Protein AF-0000000074013699 (afdb_homodimer)

pLDDT: mean 85.48, std 23.82, range [20.75, 98.94]

Nearest PDB structures (foldseek):
  2f17-assembly1_A  TM=9.545E-01  e=1.194E-34  Mus musculus
  3s4y-assembly1_A  TM=9.614E-01  e=1.221E-31  Homo sapiens
  2g9z-assembly1_B  TM=8.704E-01  e=4.847E-20  Candida albicans
  3lm8-assembly5_C  TM=8.463E-01  e=1.454E-16  Bacillus subtilis
  3lm8-assembly1_A  TM=8.285E-01  e=6.098E-16  Bacillus subtilis

Secondary structure (DSSP, 8-state):
---------------SSTTSGGGSS--------------TTPPEEE-TTGGGSTTT---EEEEE-SS---HHHHHHHHHTEEEEEEETTHHHHHHHHHGGGGGG---SEEEE--SSS-HHHHHHHHHTT-EEEE--SSSS-HHHHHHHHHHHHHTT-TT--EEEEES-SSS-HHHHHHHHHHHHHHHHH-SS-EEEEETTEEEEEEPSEEEEEE--SS-EEEEEEEE--SS-EEEEEEESBSS--SSEEE-TTS--EEEE-BSSSEEEEEESS-EEEEEEE---/----------------GGGSGGGSS--------------TTPPEEE-TTGGGSTTT---EEEEE-SS---HHHHHHHHHTEEEEEEETTHHHHHHHHHGGGGGG---SEEEE--SSS-HHHHHHHHHTT-EEEE--SSSS-HHHHHHHHHHHHHTT-TT--EEEEES-SSS-HHHHHHHHHHHHHHHHH-SS-EEEEETTEEEEEEPSEEEEEE--SS-EEEEEEEE--SS-EEEEEEESBSS--SSEEE-TTS--EEEE-BSSSEEEEEESS-EEEEEEE---

Organism: Pomacea canaliculata (NCBI:txid400727)

Sequence (568 aa):
MGVLYFIALSEESTDRDSLSQTKQDLEIEESVGNEVQETEGEMRVLKPLSCLIPGAVKNVCLIILNRPLERSLVKHVWSCSLFKAVSDGAADKLLECMEDENEKFTPDLISGDFDSATKSVIDYYKQKSVKIIETPDQDETDFTKCLRIAIKETKSKEEVGQYVVIGCIGGRLDHQFANIETLYTALSLTTKPVFLISEGSAACLLRPGKTLIEVSTGLEDDWCGLIPVGQRCAHVSTTGLKWNLKDQALGFGELVSTSNTYTDDQVTVETDHPLLWTMGYRLKMGVLYFIALSEESTDRDSLSQTKQDLEIEESVGNEVQETEGEMRVLKPLSCLIPGAVKNVCLIILNRPLERSLVKHVWSCSLFKAVSDGAADKLLECMEDENEKFTPDLISGDFDSATKSVIDYYKQKSVKIIETPDQDETDFTKCLRIAIKETKSKEEVGQYVVIGCIGGRLDHQFANIETLYTALSLTTKPVFLISEGSAACLLRPGKTLIEVSTGLEDDWCGLIPVGQRCAHVSTTGLKWNLKDQALGFGELVSTSNTYTDDQVTVETDHPLLWTMGYRLK

Radius of gyration: 27.48 Å; Cα contacts (8 Å, |Δi|>4): 1156; chains: 2; bounding box: 130×66×61 Å

InterPro domains:
  IPR006282 Thiamin pyrophosphokinase [TIGR01378] (62-279)
  IPR006282 Thiamin pyrophosphokinase [cd07995] (61-279)
  IPR007371 Thiamin pyrophosphokinase, catalytic domain [PF04263] (75-188)
  IPR007373 Thiamin pyrophosphokinase, thiamin-binding domain [PF04265] (212-276)
  IPR007373 Thiamin pyrophosphokinase, thiamin-binding domain [SM00983] (209-275)
  IPR016966 Thiamin pyrophosphokinase, eukaryotic [PIRSF031057] (40-280)
  IPR036371 Thiamin pyrophosphokinase, thiamin-binding domain superfamily [SSF63862] (202-282)
  IPR036759 Thiamin pyrophosphokinase, catalytic domain superfamily [G3DSA:3.40.50.10240] (61-199)
  IPR036759 Thiamin pyrophosphokinase, catalytic domain superfamily [SSF63999] (41-193)

Foldseek 3Di:
DDDPPPPDPDPPPPDPPPVVPVVPDVPVPPLPLPPPPPPAPDAAEAAQCQLQDPPSAQQEEEEEEQAADDLSVCVSNVNSHPAYEYEAQVLVNLCVSCPPCSVVDQGQEYEEQNPNHDPVSVVVNVVVVRHYYYDDPDDADRVLVRVLVSCVVCVVVVSHQAYEYERQDDDDPVSNVSVVVSLVVVVSRDPHWYWYDYDQKIKHKDAAFKYKYFQAPVFFDFWKWKAPVPDKWQFKFKPFKPDTDHGHIDDVVPDTGTRIGGPDRMMMMHTHHIIMIMTGGHND/DDDPPPPPPDPPPPDPPPVPPVVPDVPVPPQPLPPPPPPAPDAAEAAQCQLQDPPSAQQEEEEEEQAADDLSVCVSNVNSHPAYEYEAQVLVNLCVSCPPCSVVDQGQEYEEQNPNHDPVSVVVNVVVVRHYYYDDPDDADRVLVRVLVSCVVCVVVPSHQAYEYERQDDDDPVSNVSVVVSLVVVVSRDPHWYWYDYDQKIKHKDAAFKYKYFQAPVFFDFWKWKAPPPDKWQFKFKPFKPDTDHGHIDDVVPDTGTRIGGPDRMMMMHTHHIIMIMTGGHND

Structure (mmCIF, N/CA/C/O backbone):
data_AF-0000000074013699-model_v1
#
loop_
_entity.id
_entity.type
_entity.pdbx_description
1 polymer 'Thiamine pyrophosphokinase'
#
loop_
_atom_site.group_PDB
_atom_site.id
_atom_site.type_symbol
_atom_site.label_atom_id
_atom_site.label_alt_id
_atom_site.label_comp_id
_atom_site.label_asym_id
_atom_site.label_entity_id
_atom_site.label_seq_id
_atom_site.pdbx_PDB_ins_code
_atom_site.Cartn_x
_atom_site.Cartn_y
_atom_site.Cartn_z
_atom_site.occupancy
_atom_site.B_iso_or_equiv
_atom_site.auth_seq_id
_atom_site.auth_comp_id
_atom_site.auth_asym_id
_atom_site.auth_atom_id
_atom_site.pdbx_PDB_model_num
ATOM 1 N N . MET A 1 1 ? 63.844 26.234 -19.719 1 22.25 1 MET A N 1
ATOM 2 C CA . MET A 1 1 ? 64.438 26.594 -18.438 1 22.25 1 MET A CA 1
ATOM 3 C C . MET A 1 1 ? 63.344 26.828 -17.375 1 22.25 1 MET A C 1
ATOM 5 O O . MET A 1 1 ? 62.938 27.953 -17.156 1 22.25 1 MET A O 1
ATOM 9 N N . GLY A 1 2 ? 62.094 26.203 -17.531 1 24.59 2 GLY A N 1
ATOM 10 C CA . GLY A 1 2 ? 60.719 26.469 -17.125 1 24.59 2 GLY A CA 1
ATOM 11 C C . GLY A 1 2 ? 60.531 26.438 -15.625 1 24.59 2 GLY A C 1
ATOM 12 O O . GLY A 1 2 ? 60.969 25.484 -14.961 1 24.59 2 GLY A O 1
ATOM 13 N N . VAL A 1 3 ? 60.375 27.625 -14.945 1 22.47 3 VAL A N 1
ATOM 14 C CA . VAL A 1 3 ? 60.469 28.109 -13.57 1 22.47 3 VAL A CA 1
ATOM 15 C C . VAL A 1 3 ? 59.406 27.391 -12.711 1 22.47 3 VAL A C 1
ATOM 17 O O . VAL A 1 3 ? 58.219 27.391 -13.039 1 22.47 3 VAL A O 1
ATOM 20 N N . LEU A 1 4 ? 59.719 26.297 -11.867 1 21.84 4 LEU A N 1
ATOM 21 C CA . LEU A 1 4 ? 59.156 25.375 -10.891 1 21.84 4 LEU A CA 1
ATOM 22 C C . LEU A 1 4 ? 58.656 26.125 -9.656 1 21.84 4 LEU A C 1
ATOM 24 O O . LEU A 1 4 ? 59.469 26.594 -8.844 1 21.84 4 LEU A O 1
ATOM 28 N N . TYR A 1 5 ? 57.75 27.25 -9.82 1 21.16 5 TYR A N 1
ATOM 29 C CA . TYR A 1 5 ? 57.469 28.062 -8.648 1 21.16 5 TYR A CA 1
ATOM 30 C C . TYR A 1 5 ? 56.844 27.203 -7.543 1 21.16 5 TYR A C 1
ATOM 32 O O . TYR A 1 5 ? 55.875 26.484 -7.77 1 21.16 5 TYR A O 1
ATOM 40 N N . PHE A 1 6 ? 57.625 26.75 -6.523 1 22.28 6 PHE A N 1
ATOM 41 C CA . PHE A 1 6 ? 57.438 26.031 -5.27 1 22.28 6 PHE A CA 1
ATOM 42 C C . PHE A 1 6 ? 56.531 26.812 -4.332 1 22.28 6 PHE A C 1
ATOM 44 O O . PHE A 1 6 ? 56.906 27.859 -3.789 1 22.28 6 PHE A O 1
ATOM 51 N N . ILE A 1 7 ? 55.219 27.109 -4.77 1 21.61 7 ILE A N 1
ATOM 52 C CA . ILE A 1 7 ? 54.438 27.984 -3.908 1 21.61 7 ILE A CA 1
ATOM 53 C C . ILE A 1 7 ? 54.375 27.406 -2.5 1 21.61 7 ILE A C 1
ATOM 55 O O . ILE A 1 7 ? 54.062 26.219 -2.322 1 21.61 7 ILE A O 1
ATOM 59 N N . ALA A 1 8 ? 55.062 28 -1.497 1 21.81 8 ALA A N 1
ATOM 60 C CA . ALA A 1 8 ? 55.219 27.859 -0.052 1 21.81 8 ALA A CA 1
ATOM 61 C C . ALA A 1 8 ? 53.875 27.766 0.645 1 21.81 8 ALA A C 1
ATOM 63 O O . ALA A 1 8 ? 53.062 28.672 0.553 1 21.81 8 ALA A O 1
ATOM 64 N N . LEU A 1 9 ? 53.281 26.562 0.856 1 22.27 9 LEU A N 1
ATOM 65 C CA . LEU A 1 9 ? 52.062 26.094 1.523 1 22.27 9 LEU A CA 1
ATOM 66 C C . LEU A 1 9 ? 52.062 26.531 2.984 1 22.27 9 LEU A C 1
ATOM 68 O O . LEU A 1 9 ? 52.844 26.031 3.799 1 22.27 9 LEU A O 1
ATOM 72 N N . SER A 1 10 ? 52.094 27.891 3.24 1 21.89 10 SER A N 1
ATOM 73 C CA . SER A 1 10 ? 52.125 28.328 4.637 1 21.89 10 SER A CA 1
ATOM 74 C C . SER A 1 10 ? 50.969 27.688 5.414 1 21.89 10 SER A C 1
ATOM 76 O O . SER A 1 10 ? 49.906 27.438 4.863 1 21.89 10 SER A O 1
ATOM 78 N N . GLU A 1 11 ? 51.188 27.156 6.676 1 25.59 11 GLU A N 1
ATOM 79 C CA . GLU A 1 11 ? 50.594 26.375 7.762 1 25.59 11 GLU A CA 1
ATOM 80 C C . GLU A 1 11 ? 49.5 27.156 8.461 1 25.59 11 GLU A C 1
ATOM 82 O O . GLU A 1 11 ? 49.719 27.812 9.477 1 25.59 11 GLU A O 1
ATOM 87 N N . GLU A 1 12 ? 48.75 28.125 7.844 1 23.36 12 GLU A N 1
ATOM 88 C CA . GLU A 1 12 ? 47.938 28.922 8.758 1 23.36 12 GLU A CA 1
ATOM 89 C C . GLU A 1 12 ? 47.031 28.047 9.586 1 23.36 12 GLU A C 1
ATOM 91 O O . GLU A 1 12 ? 46.344 27.172 9.047 1 23.36 12 GLU A O 1
ATOM 96 N N . SER A 1 13 ? 47.219 27.969 10.961 1 27.56 13 SER A N 1
ATOM 97 C CA . SER A 1 13 ? 46.656 27.422 12.188 1 27.56 13 SER A CA 1
ATOM 98 C C . SER A 1 13 ? 45.219 27.812 12.359 1 27.56 13 SER A C 1
ATOM 100 O O . SER A 1 13 ? 44.75 28.016 13.477 1 27.56 13 SER A O 1
ATOM 102 N N . THR A 1 14 ? 44.5 28.203 11.305 1 24.62 14 THR A N 1
ATOM 103 C CA . THR A 1 14 ? 43.219 28.844 11.578 1 24.62 14 THR A CA 1
ATOM 104 C C . THR A 1 14 ? 42.406 28.016 12.547 1 24.62 14 THR A C 1
ATOM 106 O O . THR A 1 14 ? 42.5 26.797 12.594 1 24.62 14 THR A O 1
ATOM 109 N N . ASP A 1 15 ? 41.594 28.734 13.43 1 22.3 15 ASP A N 1
ATOM 110 C CA . ASP A 1 15 ? 40.781 28.641 14.656 1 22.3 15 ASP A CA 1
ATOM 111 C C . ASP A 1 15 ? 39.719 27.547 14.547 1 22.3 15 ASP A C 1
ATOM 113 O O . ASP A 1 15 ? 38.812 27.656 13.742 1 22.3 15 ASP A O 1
ATOM 117 N N . ARG A 1 16 ? 40.125 26.281 14.867 1 28.08 16 ARG A N 1
ATOM 118 C CA . ARG A 1 16 ? 39.406 25.047 15.125 1 28.08 16 ARG A CA 1
ATOM 119 C C . ARG A 1 16 ? 38.219 25.312 16.047 1 28.08 16 ARG A C 1
ATOM 121 O O . ARG A 1 16 ? 37.438 24.391 16.344 1 28.08 16 ARG A O 1
ATOM 128 N N . ASP A 1 17 ? 38.375 26.422 16.75 1 25.11 17 ASP A N 1
ATOM 129 C CA . ASP A 1 17 ? 37.531 26.484 17.938 1 25.11 17 ASP A CA 1
ATOM 130 C C . ASP A 1 17 ? 36.062 26.672 17.547 1 25.11 17 ASP A C 1
ATOM 132 O O . ASP A 1 17 ? 35.156 26.453 18.375 1 25.11 17 ASP A O 1
ATOM 136 N N . SER A 1 18 ? 35.812 27.453 16.516 1 27.2 18 SER A N 1
ATOM 137 C CA . SER A 1 18 ? 34.406 27.938 16.469 1 27.2 18 SER A CA 1
ATOM 138 C C . SER A 1 18 ? 33.469 26.797 16.109 1 27.2 18 SER A C 1
ATOM 140 O O . SER A 1 18 ? 32.25 27 16.062 1 27.2 18 SER A O 1
ATOM 142 N N . LEU A 1 19 ? 33.969 25.734 15.523 1 26.66 19 LEU A N 1
ATOM 143 C CA . LEU A 1 19 ? 33 24.75 15.039 1 26.66 19 LEU A CA 1
ATOM 144 C C . LEU A 1 19 ? 32.438 23.938 16.188 1 26.66 19 LEU A C 1
ATOM 146 O O . LEU A 1 19 ? 31.609 23.047 15.984 1 26.66 19 LEU A O 1
ATOM 150 N N . SER A 1 20 ? 33.156 24.062 17.375 1 27.2 20 SER A N 1
ATOM 151 C CA . SER A 1 20 ? 32.719 23.234 18.5 1 27.2 20 SER A CA 1
ATOM 152 C C . SER A 1 20 ? 31.344 23.656 19 1 27.2 20 SER A C 1
ATOM 154 O O . SER A 1 20 ? 30.672 22.891 19.703 1 27.2 20 SER A O 1
ATOM 156 N N . GLN A 1 21 ? 30.969 24.969 18.984 1 24.88 21 GLN A N 1
ATOM 157 C CA . GLN A 1 21 ? 29.781 25.391 19.719 1 24.88 21 GLN A CA 1
ATOM 158 C C . GLN A 1 21 ? 28.516 24.797 19.109 1 24.88 21 GLN A C 1
ATOM 160 O O . GLN A 1 21 ? 27.5 24.641 19.797 1 24.88 21 GLN A O 1
ATOM 165 N N . THR A 1 22 ? 28.453 24.703 17.812 1 24.19 22 THR A N 1
ATOM 166 C CA . THR A 1 22 ? 27.094 24.516 17.297 1 24.19 22 THR A CA 1
ATOM 167 C C . THR A 1 22 ? 26.594 23.094 17.578 1 24.19 22 THR A C 1
ATOM 169 O O . THR A 1 22 ? 25.469 22.75 17.203 1 24.19 22 THR A O 1
ATOM 172 N N . LYS A 1 23 ? 27.5 22.172 17.922 1 32.53 23 LYS A N 1
ATOM 173 C CA . LYS A 1 23 ? 27 20.844 18.281 1 32.53 23 LYS A CA 1
ATOM 174 C C . LYS A 1 23 ? 26.188 20.891 19.578 1 32.53 23 LYS A C 1
ATOM 176 O O . LYS A 1 23 ? 25.781 19.844 20.078 1 32.53 23 LYS A O 1
ATOM 181 N N . GLN A 1 24 ? 26.391 21.938 20.375 1 23.86 24 GLN A N 1
ATOM 182 C CA . GLN A 1 24 ? 25.844 21.844 21.734 1 23.86 24 GLN A CA 1
ATOM 183 C C . GLN A 1 24 ? 24.328 21.688 21.703 1 23.86 24 GLN A C 1
ATOM 185 O O . GLN A 1 24 ? 23.781 20.875 22.453 1 23.86 24 GLN A O 1
ATOM 190 N N . ASP A 1 25 ? 23.5 22.812 21.391 1 25.58 25 ASP A N 1
ATOM 191 C CA . ASP A 1 25 ? 22.25 23.031 22.109 1 25.58 25 ASP A CA 1
ATOM 192 C C . ASP A 1 25 ? 21.141 22.109 21.594 1 25.58 25 ASP A C 1
ATOM 194 O O . ASP A 1 25 ? 19.953 22.328 21.875 1 25.58 25 ASP A O 1
ATOM 198 N N . LEU A 1 26 ? 21.281 21.453 20.516 1 30.2 26 LEU A N 1
ATOM 199 C CA . LEU A 1 26 ? 20.031 20.734 20.281 1 30.2 26 LEU A CA 1
ATOM 200 C C . LEU A 1 26 ? 19.797 19.688 21.375 1 30.2 26 LEU A C 1
ATOM 202 O O . LEU A 1 26 ? 20.203 18.531 21.219 1 30.2 26 LEU A O 1
ATOM 206 N N . GLU A 1 27 ? 20.188 19.969 22.594 1 29.92 27 GLU A N 1
ATOM 207 C CA . GLU A 1 27 ? 19.641 19.109 23.641 1 29.92 27 GLU A CA 1
ATOM 208 C C . GLU A 1 27 ? 18.188 18.75 23.359 1 29.92 27 GLU A C 1
ATOM 210 O O . GLU A 1 27 ? 17.312 19.609 23.422 1 29.92 27 GLU A O 1
ATOM 215 N N . ILE A 1 28 ? 17.969 17.828 22.547 1 30.38 28 ILE A N 1
ATOM 216 C CA . ILE A 1 28 ? 16.656 17.188 22.484 1 30.38 28 ILE A CA 1
ATOM 217 C C . ILE A 1 28 ? 16.109 16.969 23.891 1 30.38 28 ILE A C 1
ATOM 219 O O . ILE A 1 28 ? 16.688 16.203 24.672 1 30.38 28 ILE A O 1
ATOM 223 N N . GLU A 1 29 ? 15.562 18.016 24.547 1 28.88 29 GLU A N 1
ATOM 224 C CA . GLU A 1 29 ? 14.742 17.781 25.734 1 28.88 29 GLU A CA 1
ATOM 225 C C . GLU A 1 29 ? 14.086 16.391 25.672 1 28.88 29 GLU A C 1
ATOM 227 O O . GLU A 1 29 ? 13.75 15.914 24.594 1 28.88 29 GLU A O 1
ATOM 232 N N . GLU A 1 30 ? 14.336 15.547 26.641 1 32.59 30 GLU A N 1
ATOM 233 C CA . GLU A 1 30 ? 13.594 14.344 27 1 32.59 30 GLU A CA 1
ATOM 234 C C . GLU A 1 30 ? 12.109 14.492 26.672 1 32.59 30 GLU A C 1
ATOM 236 O O . GLU A 1 30 ? 11.469 15.445 27.125 1 32.59 30 GLU A O 1
ATOM 241 N N . SER A 1 31 ? 11.695 14.172 25.547 1 30.5 31 SER A N 1
ATOM 242 C CA . SER A 1 31 ? 10.297 14.094 25.141 1 30.5 31 SER A CA 1
ATOM 243 C C . SER A 1 31 ? 9.406 13.648 26.297 1 30.5 31 SER A C 1
ATOM 245 O O . SER A 1 31 ? 9.539 12.531 26.797 1 30.5 31 SER A O 1
ATOM 247 N N . VAL A 1 32 ? 9.133 14.516 27.328 1 30.28 32 VAL A N 1
ATOM 248 C CA . VAL A 1 32 ? 7.953 14.258 28.141 1 30.28 32 VAL A CA 1
ATOM 249 C C . VAL A 1 32 ? 6.863 13.602 27.297 1 30.28 32 VAL A C 1
ATOM 251 O O . VAL A 1 32 ? 6.383 14.203 26.328 1 30.28 32 VAL A O 1
ATOM 254 N N . GLY A 1 33 ? 6.969 12.297 27.047 1 32.34 33 GLY A N 1
ATOM 255 C CA . GLY A 1 33 ? 5.781 11.617 26.562 1 32.34 33 GLY A CA 1
ATOM 256 C C . GLY A 1 33 ? 4.492 12.219 27.078 1 32.34 33 GLY A C 1
ATOM 257 O O . GLY A 1 33 ? 4.168 12.086 28.266 1 32.34 33 GLY A O 1
ATOM 258 N N . ASN A 1 34 ? 4.246 13.43 26.766 1 31.23 34 ASN A N 1
ATOM 259 C CA . ASN A 1 34 ? 2.869 13.789 27.094 1 31.23 34 ASN A CA 1
ATOM 260 C C . ASN A 1 34 ? 1.92 12.609 26.891 1 31.23 34 ASN A C 1
ATOM 262 O O . ASN A 1 34 ? 1.713 12.156 25.766 1 31.23 34 ASN A O 1
ATOM 266 N N . GLU A 1 35 ? 1.882 11.789 27.828 1 35.09 35 GLU A N 1
ATOM 267 C CA . GLU A 1 35 ? 0.726 10.898 27.875 1 35.09 35 GLU A CA 1
ATOM 268 C C . GLU A 1 35 ? -0.558 11.641 27.516 1 35.09 35 GLU A C 1
ATOM 270 O O . GLU A 1 35 ? -1.032 12.484 28.281 1 35.09 35 GLU A O 1
ATOM 275 N N . VAL A 1 36 ? -0.728 12.031 26.219 1 38.59 36 VAL A N 1
ATOM 276 C CA . VAL A 1 36 ? -2.08 12.438 25.859 1 38.59 36 VAL A CA 1
ATOM 277 C C . VAL A 1 36 ? -3.098 11.609 26.641 1 38.59 36 VAL A C 1
ATOM 279 O O . VAL A 1 36 ? -3.199 10.398 26.438 1 38.59 36 VAL A O 1
ATOM 282 N N . GLN A 1 37 ? -3.309 11.891 27.828 1 36.16 37 GLN A N 1
ATOM 283 C CA . GLN A 1 37 ? -4.375 11.289 28.625 1 36.16 37 GLN A CA 1
ATOM 284 C C . GLN A 1 37 ? -5.711 11.344 27.891 1 36.16 37 GLN A C 1
ATOM 286 O O . GLN A 1 37 ? -6.348 12.391 27.812 1 36.16 37 GLN A O 1
ATOM 291 N N . GLU A 1 38 ? -5.824 10.727 26.688 1 45.81 38 GLU A N 1
ATOM 292 C CA . GLU A 1 38 ? -7.18 10.586 26.172 1 45.81 38 GLU A CA 1
ATOM 293 C C . GLU A 1 38 ? -8.133 10.047 27.234 1 45.81 38 GLU A C 1
ATOM 295 O O . GLU A 1 38 ? -7.801 9.102 27.953 1 45.81 38 GLU A O 1
ATOM 300 N N . THR A 1 39 ? -8.922 10.812 27.797 1 44.19 39 THR A N 1
ATOM 301 C CA . THR A 1 39 ? -9.953 10.375 28.734 1 44.19 39 THR A CA 1
ATOM 302 C C . THR A 1 39 ? -10.68 9.148 28.203 1 44.19 39 THR A C 1
ATOM 304 O O . THR A 1 39 ? -11.102 9.125 27.047 1 44.19 39 THR A O 1
ATOM 307 N N . GLU A 1 40 ? -10.609 8.086 28.734 1 49.25 40 GLU A N 1
ATOM 308 C CA . GLU A 1 40 ? -11.391 6.855 28.625 1 49.25 40 GLU A CA 1
ATOM 309 C C . GLU A 1 40 ? -12.875 7.164 28.484 1 49.25 40 GLU A C 1
ATOM 311 O O . GLU A 1 40 ? -13.453 7.871 29.312 1 49.25 40 GLU A O 1
ATOM 316 N N . GLY A 1 41 ? -13.5 7.145 27.312 1 63.09 41 GLY A N 1
ATOM 317 C CA . GLY A 1 41 ? -14.938 7.238 27.125 1 63.09 41 GLY A CA 1
ATOM 318 C C . GLY A 1 41 ? -15.336 8.289 26.109 1 63.09 41 GLY A C 1
ATOM 319 O O . GLY A 1 41 ? -16.484 8.32 25.656 1 63.09 41 GLY A O 1
ATOM 320 N N . GLU A 1 42 ? -14.359 9.258 25.781 1 81.31 42 GLU A N 1
ATOM 321 C CA . GLU A 1 42 ? -14.805 10.336 24.906 1 81.31 42 GLU A CA 1
ATOM 322 C C . GLU A 1 42 ? -14.656 9.945 23.438 1 81.31 42 GLU A C 1
ATOM 324 O O . GLU A 1 42 ? -13.695 9.266 23.062 1 81.31 42 GLU A O 1
ATOM 329 N N . MET A 1 43 ? -15.664 10.156 22.625 1 91.69 43 MET A N 1
ATOM 330 C CA . MET A 1 43 ? -15.734 9.859 21.188 1 91.69 43 MET A CA 1
ATOM 331 C C . MET A 1 43 ? -14.992 10.922 20.375 1 91.69 43 MET A C 1
ATOM 333 O O . MET A 1 43 ? -15.219 12.117 20.562 1 91.69 43 MET A O 1
ATOM 337 N N . ARG A 1 44 ? -14.008 10.539 19.578 1 95.62 44 ARG A N 1
ATOM 338 C CA . ARG A 1 44 ? -13.312 11.43 18.656 1 95.62 44 ARG A CA 1
ATOM 339 C C . ARG A 1 44 ? -14.086 11.562 17.344 1 95.62 44 ARG A C 1
ATOM 341 O O . ARG A 1 44 ? -14.68 10.594 16.859 1 95.62 44 ARG A O 1
ATOM 348 N N . VAL A 1 45 ? -14.078 12.75 16.812 1 97.19 45 VAL A N 1
ATOM 349 C CA . VAL A 1 45 ? -14.781 12.984 15.555 1 97.19 45 VAL A CA 1
ATOM 350 C C . VAL A 1 45 ? -13.781 13.344 14.461 1 97.19 45 VAL A C 1
ATOM 352 O O . VAL A 1 45 ? -12.93 14.219 14.648 1 97.19 45 VAL A O 1
ATOM 355 N N . LEU A 1 46 ? -13.875 12.641 13.352 1 98.06 46 LEU A N 1
ATOM 356 C CA . LEU A 1 46 ? -13.008 12.891 12.211 1 98.06 46 LEU A CA 1
ATOM 357 C C . LEU A 1 46 ? -13.82 13.219 10.969 1 98.06 46 LEU A C 1
ATOM 359 O O . LEU A 1 46 ? -14.883 12.633 10.742 1 98.06 46 LEU A O 1
ATOM 363 N N . LYS A 1 47 ? -13.352 14.117 10.18 1 97.25 47 LYS A N 1
ATOM 364 C CA . LYS A 1 47 ? -13.891 14.453 8.859 1 97.25 47 LYS A CA 1
ATOM 365 C C . LYS A 1 47 ? -12.797 14.422 7.801 1 97.25 47 LYS A C 1
ATOM 367 O O . LYS A 1 47 ? -12.336 15.477 7.348 1 97.25 47 LYS A O 1
ATOM 372 N N . PRO A 1 48 ? -12.453 13.266 7.297 1 97.81 48 PRO A N 1
ATOM 373 C CA . PRO A 1 48 ? -11.219 13.078 6.527 1 97.81 48 PRO A CA 1
ATOM 374 C C . PRO A 1 48 ? -11.195 13.898 5.238 1 97.81 48 PRO A C 1
ATOM 376 O O . PRO A 1 48 ? -10.125 14.328 4.793 1 97.81 48 PRO A O 1
ATOM 379 N N . LEU A 1 49 ? -12.352 14.203 4.66 1 97.75 49 LEU A N 1
ATOM 380 C CA . LEU A 1 49 ? -12.359 14.836 3.344 1 97.75 49 LEU A CA 1
ATOM 381 C C . LEU A 1 49 ? -12.766 16.297 3.443 1 97.75 49 LEU A C 1
ATOM 383 O O . LEU A 1 49 ? -13.039 16.938 2.428 1 97.75 49 LEU A O 1
ATOM 387 N N . SER A 1 50 ? -12.773 16.859 4.668 1 96 50 SER A N 1
ATOM 388 C CA . SER A 1 50 ? -13.234 18.234 4.871 1 96 50 SER A CA 1
ATOM 389 C C . SER A 1 50 ? -12.352 19.234 4.129 1 96 50 SER A C 1
ATOM 391 O O . SER A 1 50 ? -12.836 20.25 3.648 1 96 50 SER A O 1
ATOM 393 N N . CYS A 1 51 ? -11.117 18.922 3.994 1 95.44 51 CYS A N 1
ATOM 394 C CA . CYS A 1 51 ? -10.172 19.844 3.363 1 95.44 51 CYS A CA 1
ATOM 395 C C . CYS A 1 51 ? -10.414 19.906 1.859 1 95.44 51 CYS A C 1
ATOM 397 O O . CYS A 1 51 ? -9.875 20.797 1.187 1 95.44 51 CYS A O 1
ATOM 399 N N . LEU A 1 52 ? -11.211 19.016 1.314 1 96.38 52 LEU A N 1
ATOM 400 C CA . LEU A 1 52 ? -11.469 18.984 -0.122 1 96.38 52 LEU A CA 1
ATOM 401 C C . LEU A 1 52 ? -12.711 19.812 -0.468 1 96.38 52 LEU A C 1
ATOM 403 O O . LEU A 1 52 ? -13.016 20.016 -1.646 1 96.38 52 LEU A O 1
ATOM 407 N N . ILE A 1 53 ? -13.398 20.234 0.551 1 92.75 53 ILE A N 1
ATOM 408 C CA . ILE A 1 53 ? -14.562 21.078 0.381 1 92.75 53 ILE A CA 1
ATOM 409 C C . ILE A 1 53 ? -14.164 22.547 0.553 1 92.75 53 ILE A C 1
ATOM 411 O O . ILE A 1 53 ? -13.75 22.969 1.64 1 92.75 53 ILE A O 1
ATOM 415 N N . PRO A 1 54 ? -14.344 23.266 -0.46 1 88.38 54 PRO A N 1
ATOM 416 C CA . PRO A 1 54 ? -13.969 24.672 -0.354 1 88.38 54 PRO A CA 1
ATOM 417 C C . PRO A 1 54 ? -14.633 25.375 0.828 1 88.38 54 PRO A C 1
ATOM 419 O O . PRO A 1 54 ? -15.852 25.312 0.976 1 88.38 54 PRO A O 1
ATOM 422 N N . GLY A 1 55 ? -13.836 25.891 1.644 1 89 55 GLY A N 1
ATOM 423 C CA . GLY A 1 55 ? -14.336 26.734 2.717 1 89 55 GLY A CA 1
ATOM 424 C C . GLY A 1 55 ? -14.773 25.953 3.938 1 89 55 GLY A C 1
ATOM 425 O O . GLY A 1 55 ? -15.141 26.531 4.961 1 89 55 GLY A O 1
ATOM 426 N N . ALA A 1 56 ? -14.75 24.672 3.904 1 89.38 56 ALA A N 1
ATOM 427 C CA . ALA A 1 56 ? -15.219 23.844 5.012 1 89.38 56 ALA A CA 1
ATOM 428 C C . ALA A 1 56 ? -14.273 23.938 6.203 1 89.38 56 ALA A C 1
ATOM 430 O O . ALA A 1 56 ? -14.711 23.922 7.355 1 89.38 56 ALA A O 1
ATOM 431 N N . VAL A 1 57 ? -13.008 24.016 5.934 1 91.31 57 VAL A N 1
ATOM 432 C CA . VAL A 1 57 ? -12.008 24.156 6.988 1 91.31 57 VAL A CA 1
ATOM 433 C C . VAL A 1 57 ? -10.945 25.156 6.555 1 91.31 57 VAL A C 1
ATOM 435 O O . VAL A 1 57 ? -10.766 25.406 5.359 1 91.31 57 VAL A O 1
ATOM 438 N N . LYS A 1 58 ? -10.32 25.75 7.559 1 90.19 58 LYS A N 1
ATOM 439 C CA . LYS A 1 58 ? -9.258 26.703 7.281 1 90.19 58 LYS A CA 1
ATOM 440 C C . LYS A 1 58 ? -8.07 26.5 8.219 1 90.19 58 LYS A C 1
ATOM 442 O O . LYS A 1 58 ? -7.23 27.375 8.375 1 90.19 58 LYS A O 1
ATOM 447 N N . ASN A 1 59 ? -8.023 25.344 8.711 1 94.69 59 ASN A N 1
ATOM 448 C CA . ASN A 1 59 ? -7.062 25.109 9.789 1 94.69 59 ASN A CA 1
ATOM 449 C C . ASN A 1 59 ? -6.105 23.969 9.453 1 94.69 59 ASN A C 1
ATOM 451 O O . ASN A 1 59 ? -5.723 23.188 10.328 1 94.69 59 ASN A O 1
ATOM 455 N N . VAL A 1 60 ? -5.738 23.906 8.211 1 97.25 60 VAL A N 1
ATOM 456 C CA . VAL A 1 60 ? -4.961 22.766 7.754 1 97.25 60 VAL A CA 1
ATOM 457 C C . VAL A 1 60 ? -3.473 23.109 7.758 1 97.25 60 VAL A C 1
ATOM 459 O O . VAL A 1 60 ? -3.092 24.234 7.43 1 97.25 60 VAL A O 1
ATOM 462 N N . CYS A 1 61 ? -2.68 22.25 8.227 1 98.31 61 CYS A N 1
ATOM 463 C CA . CYS A 1 61 ? -1.265 22.203 7.875 1 98.31 61 CYS A CA 1
ATOM 464 C C . CYS A 1 61 ? -1.009 21.203 6.762 1 98.31 61 CYS A C 1
ATOM 466 O O . CYS A 1 61 ? -1.234 20 6.938 1 98.31 61 CYS A O 1
ATOM 468 N N . LEU A 1 62 ? -0.53 21.688 5.668 1 98.5 62 LEU A N 1
ATOM 469 C CA . LEU A 1 62 ? -0.32 20.875 4.48 1 98.5 62 LEU A CA 1
ATOM 470 C C . LEU A 1 62 ? 1.128 20.406 4.391 1 98.5 62 LEU A C 1
ATOM 472 O O . LEU A 1 62 ? 2.055 21.203 4.57 1 98.5 62 LEU A O 1
ATOM 476 N N . ILE A 1 63 ? 1.333 19.109 4.168 1 98.69 63 ILE A N 1
ATOM 477 C CA . ILE A 1 63 ? 2.641 18.531 3.889 1 98.69 63 ILE A CA 1
ATOM 478 C C . ILE A 1 63 ? 2.621 17.859 2.518 1 98.69 63 ILE A C 1
ATOM 480 O O . ILE A 1 63 ? 1.752 17.031 2.238 1 98.69 63 ILE A O 1
ATOM 484 N N . ILE A 1 64 ? 3.559 18.203 1.661 1 98.44 64 ILE A N 1
ATOM 485 C CA . ILE A 1 64 ? 3.643 17.625 0.322 1 98.44 64 ILE A CA 1
ATOM 486 C C . ILE A 1 64 ? 4.875 16.734 0.221 1 98.44 64 ILE A C 1
ATOM 488 O O . ILE A 1 64 ? 5.988 17.156 0.539 1 98.44 64 ILE A O 1
ATOM 492 N N . LEU A 1 65 ? 4.66 15.547 -0.218 1 97.5 65 LEU A N 1
ATOM 493 C CA . LEU A 1 65 ? 5.75 14.586 -0.376 1 97.5 65 LEU A CA 1
ATOM 494 C C . LEU A 1 65 ? 6.129 14.438 -1.846 1 97.5 65 LEU A C 1
ATOM 496 O O . LEU A 1 65 ? 5.457 14.984 -2.725 1 97.5 65 LEU A O 1
ATOM 500 N N . ASN A 1 66 ? 7.227 13.672 -2.08 1 94.38 66 ASN A N 1
ATOM 501 C CA . ASN A 1 66 ? 7.906 13.68 -3.371 1 94.38 66 ASN A CA 1
ATOM 502 C C . ASN A 1 66 ? 7.32 12.633 -4.32 1 94.38 66 ASN A C 1
ATOM 504 O O . ASN A 1 66 ? 7.98 11.648 -4.652 1 94.38 66 ASN A O 1
ATOM 508 N N . ARG A 1 67 ? 6.148 12.898 -4.758 1 93.81 67 ARG A N 1
ATOM 509 C CA . ARG A 1 67 ? 5.457 12.125 -5.785 1 93.81 67 ARG A CA 1
ATOM 510 C C . ARG A 1 67 ? 4.727 13.047 -6.758 1 93.81 67 ARG A C 1
ATOM 512 O O . ARG A 1 67 ? 4.516 14.227 -6.473 1 93.81 67 ARG A O 1
ATOM 519 N N . PRO A 1 68 ? 4.367 12.406 -7.926 1 92.19 68 PRO A N 1
ATOM 520 C CA . PRO A 1 68 ? 3.549 13.219 -8.828 1 92.19 68 PRO A CA 1
ATOM 521 C C . PRO A 1 68 ? 2.299 13.773 -8.148 1 92.19 68 PRO A C 1
ATOM 523 O O . PRO A 1 68 ? 1.668 13.086 -7.344 1 92.19 68 PRO A O 1
ATOM 526 N N . LEU A 1 69 ? 1.98 15.023 -8.516 1 95.69 69 LEU A N 1
ATOM 527 C CA . LEU A 1 69 ? 0.895 15.727 -7.84 1 95.69 69 LEU A CA 1
ATOM 528 C C . LEU A 1 69 ? -0.269 15.977 -8.797 1 95.69 69 LEU A C 1
ATOM 530 O O . LEU A 1 69 ? -0.062 16.172 -9.992 1 95.69 69 LEU A O 1
ATOM 534 N N . GLU A 1 70 ? -1.402 15.906 -8.227 1 93.62 70 GLU A N 1
ATOM 535 C CA . GLU A 1 70 ? -2.604 16.344 -8.938 1 93.62 70 GLU A CA 1
ATOM 536 C C . GLU A 1 70 ? -2.891 17.812 -8.68 1 93.62 70 GLU A C 1
ATOM 538 O O . GLU A 1 70 ? -3.15 18.219 -7.543 1 93.62 70 GLU A O 1
ATOM 543 N N . ARG A 1 71 ? -2.932 18.516 -9.719 1 94.62 71 ARG A N 1
ATOM 544 C CA . ARG A 1 71 ? -3.027 19.969 -9.625 1 94.62 71 ARG A CA 1
ATOM 545 C C . ARG A 1 71 ? -4.273 20.391 -8.852 1 94.62 71 ARG A C 1
ATOM 547 O O . ARG A 1 71 ? -4.203 21.266 -7.977 1 94.62 71 ARG A O 1
ATOM 554 N N . SER A 1 72 ? -5.422 19.797 -9.141 1 94 72 SER A N 1
ATOM 555 C CA . SER A 1 72 ? -6.676 20.156 -8.484 1 94 72 SER A CA 1
ATOM 556 C C . SER A 1 72 ? -6.613 19.859 -6.988 1 94 72 SER A C 1
ATOM 558 O O . SER A 1 72 ? -7.098 20.656 -6.176 1 94 72 SER A O 1
ATOM 560 N N . LEU A 1 73 ? -6.027 18.812 -6.648 1 96.12 73 LEU A N 1
ATOM 561 C CA . LEU A 1 73 ? -5.898 18.438 -5.246 1 96.12 73 LEU A CA 1
ATOM 562 C C . LEU A 1 73 ? -5.023 19.438 -4.496 1 96.12 73 LEU A C 1
ATOM 564 O O . LEU A 1 73 ? -5.383 19.891 -3.402 1 96.12 73 LEU A O 1
ATOM 568 N N . VAL A 1 74 ? -3.93 19.797 -5.082 1 96.75 74 VAL A N 1
ATOM 569 C CA . VAL A 1 74 ? -3.023 20.75 -4.461 1 96.75 74 VAL A CA 1
ATOM 570 C C . VAL A 1 74 ? -3.754 22.078 -4.223 1 96.75 74 VAL A C 1
ATOM 572 O O . VAL A 1 74 ? -3.689 22.641 -3.129 1 96.75 74 VAL A O 1
ATOM 575 N N . LYS A 1 75 ? -4.484 22.531 -5.199 1 94.81 75 LYS A N 1
ATOM 576 C CA . LYS A 1 75 ? -5.18 23.812 -5.105 1 94.81 75 LYS A CA 1
ATOM 577 C C . LYS A 1 75 ? -6.215 23.797 -3.982 1 94.81 75 LYS A C 1
ATOM 579 O O . LYS A 1 75 ? -6.312 24.75 -3.207 1 94.81 75 LYS A O 1
ATOM 584 N N . HIS A 1 76 ? -6.957 22.75 -3.885 1 94.19 76 HIS A N 1
ATOM 585 C CA . HIS A 1 76 ? -7.992 22.625 -2.865 1 94.19 76 HIS A CA 1
ATOM 586 C C . HIS A 1 76 ? -7.391 22.656 -1.463 1 94.19 76 HIS A C 1
ATOM 588 O O . HIS A 1 76 ? -7.812 23.469 -0.624 1 94.19 76 HIS A O 1
ATOM 594 N N . VAL A 1 77 ? -6.398 21.844 -1.238 1 97.25 77 VAL A N 1
ATOM 595 C CA . VAL A 1 77 ? -5.848 21.75 0.108 1 97.25 77 VAL A CA 1
ATOM 596 C C . VAL A 1 77 ? -5.043 23 0.437 1 97.25 77 VAL A C 1
ATOM 598 O O . VAL A 1 77 ? -5.074 23.484 1.569 1 97.25 77 VAL A O 1
ATOM 601 N N . TRP A 1 78 ? -4.395 23.531 -0.561 1 96.88 78 TRP A N 1
ATOM 602 C CA . TRP A 1 78 ? -3.602 24.75 -0.385 1 96.88 78 TRP A CA 1
ATOM 603 C C . TRP A 1 78 ? -4.469 25.891 0.118 1 96.88 78 TRP A C 1
ATOM 605 O O . TRP A 1 78 ? -4.066 26.641 1.015 1 96.88 78 TRP A O 1
ATOM 615 N N . SER A 1 79 ? -5.625 26.031 -0.371 1 95.12 79 SER A N 1
ATOM 616 C CA . SER A 1 79 ? -6.5 27.156 -0.096 1 95.12 79 SER A CA 1
ATOM 617 C C . SER A 1 79 ? -7.012 27.125 1.34 1 95.12 79 SER A C 1
ATOM 619 O O . SER A 1 79 ? -7.422 28.156 1.883 1 95.12 79 SER A O 1
ATOM 621 N N . CYS A 1 80 ? -6.945 26.016 1.976 1 95.38 80 CYS A N 1
ATOM 622 C CA . CYS A 1 80 ? -7.453 25.938 3.34 1 95.38 80 CYS A CA 1
ATOM 623 C C . CYS A 1 80 ? -6.312 25.719 4.332 1 95.38 80 CYS A C 1
ATOM 625 O O . CYS A 1 80 ? -6.551 25.391 5.492 1 95.38 80 CYS A O 1
ATOM 627 N N . SER A 1 81 ? -5.109 25.891 3.881 1 96.44 81 SER A N 1
ATOM 628 C CA . SER A 1 81 ? -3.951 25.594 4.719 1 96.44 81 SER A CA 1
ATOM 629 C C . SER A 1 81 ? -3.375 26.875 5.332 1 96.44 81 SER A C 1
ATOM 631 O O . SER A 1 81 ? -3.229 27.891 4.648 1 96.44 81 SER A O 1
ATOM 633 N N . LEU A 1 82 ? -3.053 26.797 6.598 1 95.88 82 LEU A N 1
ATOM 634 C CA . LEU A 1 82 ? -2.424 27.891 7.328 1 95.88 82 LEU A CA 1
ATOM 635 C C . LEU A 1 82 ? -0.904 27.797 7.254 1 95.88 82 LEU A C 1
ATOM 637 O O . LEU A 1 82 ? -0.2 28.781 7.48 1 95.88 82 LEU A O 1
ATOM 641 N N . PHE A 1 83 ? -0.439 26.625 7.047 1 97.25 83 PHE A N 1
ATOM 642 C CA . PHE A 1 83 ? 0.986 26.328 6.965 1 97.25 83 PHE A CA 1
ATOM 643 C C . PHE A 1 83 ? 1.254 25.25 5.91 1 97.25 83 PHE A C 1
ATOM 645 O O . PHE A 1 83 ? 0.506 24.281 5.801 1 97.25 83 PHE A O 1
ATOM 652 N N . LYS A 1 84 ? 2.227 25.5 5.039 1 98.06 84 LYS A N 1
ATOM 653 C CA . LYS A 1 84 ? 2.559 24.594 3.947 1 98.06 84 LYS A CA 1
ATOM 654 C C . LYS A 1 84 ? 4.012 24.141 4.031 1 98.06 84 LYS A C 1
ATOM 656 O O . LYS A 1 84 ? 4.93 24.969 3.93 1 98.06 84 LYS A O 1
ATOM 661 N N . ALA A 1 85 ? 4.211 22.844 4.23 1 98.31 85 ALA A N 1
ATOM 662 C CA . ALA A 1 85 ? 5.543 22.234 4.262 1 98.31 85 ALA A CA 1
ATOM 663 C C . ALA A 1 85 ? 5.746 21.297 3.078 1 98.31 85 ALA A C 1
ATOM 665 O O . ALA A 1 85 ? 4.832 20.562 2.693 1 98.31 85 ALA A O 1
ATOM 666 N N . VAL A 1 86 ? 6.934 21.328 2.506 1 98 86 VAL A N 1
ATOM 667 C CA . VAL A 1 86 ? 7.277 20.5 1.348 1 98 86 VAL A CA 1
ATOM 668 C C . VAL A 1 86 ? 8.555 19.719 1.634 1 98 86 VAL A C 1
ATOM 670 O O . VAL A 1 86 ? 9.516 20.25 2.182 1 98 86 VAL A O 1
ATOM 673 N N . SER A 1 87 ? 8.508 18.438 1.233 1 95.31 87 SER A N 1
ATOM 674 C CA . SER A 1 87 ? 9.633 17.562 1.554 1 95.31 87 SER A CA 1
ATOM 675 C C . SER A 1 87 ? 10.531 17.359 0.341 1 95.31 87 SER A C 1
ATOM 677 O O . SER A 1 87 ? 10.125 16.75 -0.646 1 95.31 87 SER A O 1
ATOM 679 N N . ASP A 1 88 ? 11.773 17.828 0.439 1 91.81 88 ASP A N 1
ATOM 680 C CA . ASP A 1 88 ? 12.867 17.453 -0.451 1 91.81 88 ASP A CA 1
ATOM 681 C C . ASP A 1 88 ? 12.477 17.656 -1.914 1 91.81 88 ASP A C 1
ATOM 683 O O . ASP A 1 88 ? 12.094 18.766 -2.307 1 91.81 88 ASP A O 1
ATOM 687 N N . GLY A 1 89 ? 12.492 16.609 -2.684 1 93.5 89 GLY A N 1
ATOM 688 C CA . GLY A 1 89 ? 12.227 16.672 -4.113 1 93.5 89 GLY A CA 1
ATOM 689 C C . GLY A 1 89 ? 10.797 17.078 -4.434 1 93.5 89 GLY A C 1
ATOM 690 O O . GLY A 1 89 ? 10.484 17.422 -5.574 1 93.5 89 GLY A O 1
ATOM 691 N N . ALA A 1 90 ? 9.984 17.141 -3.48 1 96.56 90 ALA A N 1
ATOM 692 C CA . ALA A 1 90 ? 8.609 17.594 -3.688 1 96.56 90 ALA A CA 1
ATOM 693 C C . ALA A 1 90 ? 8.562 19.047 -4.141 1 96.56 90 ALA A C 1
ATOM 695 O O . ALA A 1 90 ? 7.578 19.484 -4.73 1 96.56 90 ALA A O 1
ATOM 696 N N . ALA A 1 91 ? 9.57 19.75 -3.832 1 96.19 91 ALA A N 1
ATOM 697 C CA . ALA A 1 91 ? 9.664 21.141 -4.297 1 96.19 91 ALA A CA 1
ATOM 698 C C . ALA A 1 91 ? 9.641 21.203 -5.824 1 96.19 91 ALA A C 1
ATOM 700 O O . ALA A 1 91 ? 8.969 22.062 -6.402 1 96.19 91 ALA A O 1
ATOM 701 N N . ASP A 1 92 ? 10.375 20.297 -6.438 1 96.56 92 ASP A N 1
ATOM 702 C CA . ASP A 1 92 ? 10.383 20.219 -7.895 1 96.56 92 ASP A CA 1
ATOM 703 C C . ASP A 1 92 ? 8.992 19.891 -8.43 1 96.56 92 ASP A C 1
ATOM 705 O O . ASP A 1 92 ? 8.531 20.5 -9.406 1 96.56 92 ASP A O 1
ATOM 709 N N . LYS A 1 93 ? 8.359 18.938 -7.75 1 96.5 93 LYS A N 1
ATOM 710 C CA . LYS A 1 93 ? 7.035 18.5 -8.172 1 96.5 93 LYS A CA 1
ATOM 711 C C . LYS A 1 93 ? 6.012 19.625 -8.055 1 96.5 93 LYS A C 1
ATOM 713 O O . LYS A 1 93 ? 5.125 19.75 -8.906 1 96.5 93 LYS A O 1
ATOM 718 N N . LEU A 1 94 ? 6.121 20.375 -7.023 1 97.25 94 LEU A N 1
ATOM 719 C CA . LEU A 1 94 ? 5.207 21.484 -6.809 1 97.25 94 LEU A CA 1
ATOM 720 C C . LEU A 1 94 ? 5.348 22.531 -7.914 1 97.25 94 LEU A C 1
ATOM 722 O O . LEU A 1 94 ? 4.352 22.969 -8.492 1 97.25 94 LEU A O 1
ATOM 726 N N . LEU A 1 95 ? 6.562 22.859 -8.227 1 95.31 95 LEU A N 1
ATOM 727 C CA . LEU A 1 95 ? 6.82 23.844 -9.273 1 95.31 95 LEU A CA 1
ATOM 728 C C . LEU A 1 95 ? 6.309 23.344 -10.625 1 95.31 95 LEU A C 1
ATOM 730 O O . LEU A 1 95 ? 5.695 24.094 -11.383 1 95.31 95 LEU A O 1
ATOM 734 N N . GLU A 1 96 ? 6.594 22.109 -10.891 1 94.75 96 GLU A N 1
ATOM 735 C CA . GLU A 1 96 ? 6.156 21.5 -12.141 1 94.75 96 GLU A CA 1
ATOM 736 C C . GLU A 1 96 ? 4.633 21.453 -12.227 1 94.75 96 GLU A C 1
ATOM 738 O O . GLU A 1 96 ? 4.055 21.719 -13.289 1 94.75 96 GLU A O 1
ATOM 743 N N . CYS A 1 97 ? 4.055 21.094 -11.195 1 95.25 97 CYS A N 1
ATOM 744 C CA . CYS A 1 97 ? 2.609 20.891 -11.133 1 95.25 97 CYS A CA 1
ATOM 745 C C . CYS A 1 97 ? 1.87 22.219 -11.344 1 95.25 97 CYS A C 1
ATOM 747 O O . CYS A 1 97 ? 0.841 22.25 -12.023 1 95.25 97 CYS A O 1
ATOM 749 N N . MET A 1 98 ? 2.375 23.25 -10.859 1 95.06 98 MET A N 1
ATOM 750 C CA . MET A 1 98 ? 1.64 24.516 -10.883 1 95.06 98 MET A CA 1
ATOM 751 C C . MET A 1 98 ? 2.031 25.344 -12.094 1 95.06 98 MET A C 1
ATOM 753 O O . MET A 1 98 ? 1.311 26.266 -12.477 1 95.06 98 MET A O 1
ATOM 757 N N . GLU A 1 99 ? 3.129 25 -12.664 1 91.25 99 GLU A N 1
ATOM 758 C CA . GLU A 1 99 ? 3.574 25.594 -13.922 1 91.25 99 GLU A CA 1
ATOM 759 C C . GLU A 1 99 ? 3.467 27.109 -13.883 1 91.25 99 GLU A C 1
ATOM 761 O O . GLU A 1 99 ? 4.141 27.766 -13.086 1 91.25 99 GLU A O 1
ATOM 766 N N . ASP A 1 100 ? 2.369 27.688 -14.484 1 89.69 100 ASP A N 1
ATOM 767 C CA . ASP A 1 100 ? 2.217 29.109 -14.719 1 89.69 100 ASP A CA 1
ATOM 768 C C . ASP A 1 100 ? 1.743 29.828 -13.461 1 89.69 100 ASP A C 1
ATOM 770 O O . ASP A 1 100 ? 1.827 31.062 -13.367 1 89.69 100 ASP A O 1
ATOM 774 N N . GLU A 1 101 ? 1.356 29.141 -12.5 1 92.25 101 GLU A N 1
ATOM 775 C CA . GLU A 1 101 ? 0.847 29.766 -11.281 1 92.25 101 GLU A CA 1
ATOM 776 C C . GLU A 1 101 ? 1.792 29.531 -10.102 1 92.25 101 GLU A C 1
ATOM 778 O O . GLU A 1 101 ? 1.408 29.719 -8.945 1 92.25 101 GLU A O 1
ATOM 783 N N . ASN A 1 102 ? 2.941 29.188 -10.398 1 89.69 102 ASN A N 1
ATOM 784 C CA . ASN A 1 102 ? 3.889 28.781 -9.367 1 89.69 102 ASN A CA 1
ATOM 785 C C . ASN A 1 102 ? 4.094 29.875 -8.328 1 89.69 102 ASN A C 1
ATOM 787 O O . ASN A 1 102 ? 4.332 29.594 -7.156 1 89.69 102 ASN A O 1
ATOM 791 N N . GLU A 1 103 ? 3.967 31.078 -8.68 1 90.31 103 GLU A N 1
ATOM 792 C CA . GLU A 1 103 ? 4.215 32.188 -7.777 1 90.31 103 GLU A CA 1
ATOM 793 C C . GLU A 1 103 ? 3.195 32.25 -6.645 1 90.31 103 GLU A C 1
ATOM 795 O O . GLU A 1 103 ? 3.488 32.719 -5.555 1 90.31 103 GLU A O 1
ATOM 800 N N . LYS A 1 104 ? 2.1 31.688 -6.902 1 92.94 104 LYS A N 1
ATOM 801 C CA . LYS A 1 104 ? 1.018 31.688 -5.922 1 92.94 104 LYS A CA 1
ATOM 802 C C . LYS A 1 104 ? 1.166 30.516 -4.945 1 92.94 104 LYS A C 1
ATOM 804 O O . LYS A 1 104 ? 0.507 30.484 -3.902 1 92.94 104 LYS A O 1
ATOM 809 N N . PHE A 1 105 ? 2.051 29.656 -5.234 1 96.25 105 PHE A N 1
ATOM 810 C CA . PHE A 1 105 ? 2.176 28.438 -4.434 1 96.25 105 PHE A CA 1
ATOM 811 C C . PHE A 1 105 ? 3.572 28.328 -3.838 1 96.25 105 PHE A C 1
ATOM 813 O O . PHE A 1 105 ? 4.309 27.391 -4.148 1 96.25 105 PHE A O 1
ATOM 820 N N . THR A 1 106 ? 3.807 29.328 -3.02 1 96.94 106 THR A N 1
ATOM 821 C CA . THR A 1 106 ? 5.062 29.344 -2.279 1 96.94 106 THR A CA 1
ATOM 822 C C . THR A 1 106 ? 4.879 28.734 -0.893 1 96.94 106 THR A C 1
ATOM 824 O O . THR A 1 106 ? 4.09 29.234 -0.09 1 96.94 106 THR A O 1
ATOM 827 N N . PRO A 1 107 ? 5.629 27.703 -0.599 1 97.94 107 PRO A N 1
ATOM 828 C CA . PRO A 1 107 ? 5.465 27.078 0.715 1 97.94 107 PRO A CA 1
ATOM 829 C C . PRO A 1 107 ? 6.094 27.891 1.841 1 97.94 107 PRO A C 1
ATOM 831 O O . PRO A 1 107 ? 6.836 28.844 1.578 1 97.94 107 PRO A O 1
ATOM 834 N N . ASP A 1 108 ? 5.699 27.547 3.061 1 96.94 108 ASP A N 1
ATOM 835 C CA . ASP A 1 108 ? 6.285 28.172 4.238 1 96.94 108 ASP A CA 1
ATOM 836 C C . ASP A 1 108 ? 7.629 27.531 4.59 1 96.94 108 ASP A C 1
ATOM 838 O O . ASP A 1 108 ? 8.5 28.203 5.16 1 96.94 108 ASP A O 1
ATOM 842 N N . LEU A 1 109 ? 7.758 26.266 4.227 1 97.62 109 LEU A N 1
ATOM 843 C CA . LEU A 1 109 ? 8.914 25.484 4.652 1 97.62 109 LEU A CA 1
ATOM 844 C C . LEU A 1 109 ? 9.242 24.391 3.646 1 97.62 109 LEU A C 1
ATOM 846 O O . LEU A 1 109 ? 8.336 23.734 3.121 1 97.62 109 LEU A O 1
ATOM 850 N N . ILE A 1 110 ? 10.516 24.203 3.361 1 97.31 110 ILE A N 1
ATOM 851 C CA . ILE A 1 110 ? 11.023 23.047 2.645 1 97.31 110 ILE A CA 1
ATOM 852 C C . ILE A 1 110 ? 12.07 22.344 3.498 1 97.31 110 ILE A C 1
ATOM 854 O O . ILE A 1 110 ? 13 22.969 4.012 1 97.31 110 ILE A O 1
ATOM 858 N N . SER A 1 111 ? 11.891 21.031 3.662 1 95.75 111 SER A N 1
ATOM 859 C CA . SER A 1 111 ? 12.844 20.281 4.473 1 95.75 111 SER A CA 1
ATOM 860 C C . SER A 1 111 ? 13.312 19.016 3.758 1 95.75 111 SER A C 1
ATOM 862 O O . SER A 1 111 ? 12.617 18.5 2.875 1 95.75 111 SER A O 1
ATOM 864 N N . GLY A 1 112 ? 14.523 18.516 4.109 1 92.44 112 GLY A N 1
ATOM 865 C CA . GLY A 1 112 ? 15.07 17.266 3.574 1 92.44 112 GLY A CA 1
ATOM 866 C C . GLY A 1 112 ? 16.578 17.281 3.482 1 92.44 112 GLY A C 1
ATOM 867 O O . GLY A 1 112 ? 17.234 18.188 3.98 1 92.44 112 GLY A O 1
ATOM 868 N N . ASP A 1 113 ? 17.109 16.266 2.91 1 87.19 113 ASP A N 1
ATOM 869 C CA . ASP A 1 113 ? 18.562 16.234 2.688 1 87.19 113 ASP A CA 1
ATOM 870 C C . ASP A 1 113 ? 18.906 16.75 1.297 1 87.19 113 ASP A C 1
ATOM 872 O O . ASP A 1 113 ? 20.094 16.844 0.946 1 87.19 113 ASP A O 1
ATOM 876 N N . PHE A 1 114 ? 17.922 16.984 0.466 1 86.88 114 PHE A N 1
ATOM 877 C CA . PHE A 1 114 ? 17.969 17.672 -0.82 1 86.88 114 PHE A CA 1
ATOM 878 C C . PHE A 1 114 ? 18.797 16.875 -1.826 1 86.88 114 PHE A C 1
ATOM 880 O O . PHE A 1 114 ? 19.438 17.469 -2.701 1 86.88 114 PHE A O 1
ATOM 887 N N . ASP A 1 115 ? 18.875 15.594 -1.604 1 82.62 115 ASP A N 1
ATOM 888 C CA . ASP A 1 115 ? 19.531 14.742 -2.584 1 82.62 115 ASP A CA 1
ATOM 889 C C . ASP A 1 115 ? 18.656 14.523 -3.814 1 82.62 115 ASP A C 1
ATOM 891 O O . ASP A 1 115 ? 19.156 14.211 -4.895 1 82.62 115 ASP A O 1
ATOM 895 N N . SER A 1 116 ? 17.422 14.727 -3.623 1 83.19 116 SER A N 1
ATOM 896 C CA . SER A 1 116 ? 16.484 14.5 -4.715 1 83.19 116 SER A CA 1
ATOM 897 C C . SER A 1 116 ? 15.945 15.82 -5.266 1 83.19 116 SER A C 1
ATOM 899 O O . SER A 1 116 ? 15.141 15.828 -6.203 1 83.19 116 SER A O 1
ATOM 901 N N . ALA A 1 117 ? 16.297 16.859 -4.684 1 89.44 117 ALA A N 1
ATOM 902 C CA . ALA A 1 117 ? 15.836 18.172 -5.133 1 89.44 117 ALA A CA 1
ATOM 903 C C . ALA A 1 117 ? 16.828 18.797 -6.105 1 89.44 117 ALA A C 1
ATOM 905 O O . ALA A 1 117 ? 18.031 18.625 -5.965 1 89.44 117 ALA A O 1
ATOM 906 N N . THR A 1 118 ? 16.281 19.562 -7.016 1 93.31 118 THR A N 1
ATOM 907 C CA . THR A 1 118 ? 17.109 20.312 -7.949 1 93.31 118 THR A CA 1
ATOM 908 C C . THR A 1 118 ? 17.625 21.594 -7.289 1 93.31 118 THR A C 1
ATOM 910 O O . THR A 1 118 ? 16.859 22.344 -6.695 1 93.31 118 THR A O 1
ATOM 913 N N . LYS A 1 119 ? 18.828 21.828 -7.484 1 93.5 119 LYS A N 1
ATOM 914 C CA . LYS A 1 119 ? 19.484 22.953 -6.828 1 93.5 119 LYS A CA 1
ATOM 915 C C . LYS A 1 119 ? 18.844 24.281 -7.238 1 93.5 119 LYS A C 1
ATOM 917 O O . LYS A 1 119 ? 18.609 25.141 -6.395 1 93.5 119 LYS A O 1
ATOM 922 N N . SER A 1 120 ? 18.562 24.406 -8.484 1 94.5 120 SER A N 1
ATOM 923 C CA . SER A 1 120 ? 17.984 25.656 -8.977 1 94.5 120 SER A CA 1
ATOM 924 C C . SER A 1 120 ? 16.609 25.906 -8.367 1 94.5 120 SER A C 1
ATOM 926 O O . SER A 1 120 ? 16.219 27.047 -8.164 1 94.5 120 SER A O 1
ATOM 928 N N . VAL A 1 121 ? 15.914 24.844 -8.062 1 94.94 121 VAL A N 1
ATOM 929 C CA . VAL A 1 121 ? 14.594 24.969 -7.465 1 94.94 121 VAL A CA 1
ATOM 930 C C . VAL A 1 121 ? 14.719 25.422 -6.016 1 94.94 121 VAL A C 1
ATOM 932 O O . VAL A 1 121 ? 13.977 26.297 -5.562 1 94.94 121 VAL A O 1
ATOM 935 N N . ILE A 1 122 ? 15.656 24.844 -5.316 1 94.62 122 ILE A N 1
ATOM 936 C CA . ILE A 1 122 ? 15.891 25.25 -3.93 1 94.62 122 ILE A CA 1
ATOM 937 C C . ILE A 1 122 ? 16.312 26.719 -3.871 1 94.62 122 ILE A C 1
ATOM 939 O O . ILE A 1 122 ? 15.82 27.469 -3.031 1 94.62 122 ILE A O 1
ATOM 943 N N . ASP A 1 123 ? 17.125 27.109 -4.797 1 94.25 123 ASP A N 1
ATOM 944 C CA . ASP A 1 123 ? 17.562 28.5 -4.871 1 94.25 123 ASP A CA 1
ATOM 945 C C . ASP A 1 123 ? 16.375 29.422 -5.152 1 94.25 123 ASP A C 1
ATOM 947 O O . ASP A 1 123 ? 16.312 30.531 -4.594 1 94.25 123 ASP A O 1
ATOM 951 N N . TYR A 1 124 ? 15.586 28.953 -5.969 1 94.62 124 TYR A N 1
ATOM 952 C CA . TYR A 1 124 ? 14.383 29.719 -6.309 1 94.62 124 TYR A CA 1
ATOM 953 C C . TYR A 1 124 ? 13.555 30.016 -5.066 1 94.62 124 TYR A C 1
ATOM 955 O O . TYR A 1 124 ? 13.164 31.156 -4.832 1 94.62 124 TYR A O 1
ATOM 963 N N . TYR A 1 125 ? 13.375 29.078 -4.199 1 94.81 125 TYR A N 1
ATOM 964 C CA . TYR A 1 125 ? 12.531 29.234 -3.018 1 94.81 125 TYR A CA 1
ATOM 965 C C . TYR A 1 125 ? 13.273 30 -1.923 1 94.81 125 TYR A C 1
ATOM 967 O O . TYR A 1 125 ? 12.664 30.734 -1.149 1 94.81 125 TYR A O 1
ATOM 975 N N . LYS A 1 126 ? 14.531 29.875 -1.912 1 93.44 126 LYS A N 1
ATOM 976 C CA . LYS A 1 126 ? 15.328 30.656 -0.98 1 93.44 126 LYS A CA 1
ATOM 977 C C . LYS A 1 126 ? 15.164 32.156 -1.235 1 93.44 126 LYS A C 1
ATOM 979 O O . LYS A 1 126 ? 15.062 32.938 -0.293 1 93.44 126 LYS A O 1
ATOM 984 N N . GLN A 1 127 ? 15.109 32.469 -2.385 1 94.12 127 GLN A N 1
ATOM 985 C CA . GLN A 1 127 ? 14.969 33.875 -2.777 1 94.12 127 GLN A CA 1
ATOM 986 C C . GLN A 1 127 ? 13.594 34.406 -2.412 1 94.12 127 GLN A C 1
ATOM 988 O O . GLN A 1 127 ? 13.414 35.625 -2.236 1 94.12 127 GLN A O 1
ATOM 993 N N . LYS A 1 128 ? 12.648 33.562 -2.266 1 93.88 128 LYS A N 1
ATOM 994 C CA . LYS A 1 128 ? 11.281 33.969 -1.917 1 93.88 128 LYS A CA 1
ATOM 995 C C . LYS A 1 128 ? 11.062 33.906 -0.408 1 93.88 128 LYS A C 1
ATOM 997 O O . LYS A 1 128 ? 9.922 33.938 0.06 1 93.88 128 LYS A O 1
ATOM 1002 N N . SER A 1 129 ? 12.094 33.688 0.35 1 91.19 129 SER A N 1
ATOM 1003 C CA . SER A 1 129 ? 12.109 33.719 1.809 1 91.19 129 SER A CA 1
ATOM 1004 C C . SER A 1 129 ? 11.406 32.5 2.396 1 91.19 129 SER A C 1
ATOM 1006 O O . SER A 1 129 ? 10.766 32.594 3.445 1 91.19 129 SER A O 1
ATOM 1008 N N . VAL A 1 130 ? 11.312 31.469 1.62 1 96 130 VAL A N 1
ATOM 1009 C CA . VAL A 1 130 ? 10.859 30.188 2.162 1 96 130 VAL A CA 1
ATOM 1010 C C . VAL A 1 130 ? 11.891 29.656 3.156 1 96 130 VAL A C 1
ATOM 1012 O O . VAL A 1 130 ? 13.102 29.734 2.906 1 96 130 VAL A O 1
ATOM 1015 N N . LYS A 1 131 ? 11.438 29.203 4.293 1 96.69 131 LYS A N 1
ATOM 1016 C CA . LYS A 1 131 ? 12.328 28.594 5.273 1 96.69 131 LYS A CA 1
ATOM 1017 C C . LYS A 1 131 ? 12.859 27.25 4.773 1 96.69 131 LYS A C 1
ATOM 1019 O O . LYS A 1 131 ? 12.086 26.344 4.473 1 96.69 131 LYS A O 1
ATOM 1024 N N . ILE A 1 132 ? 14.172 27.125 4.676 1 95.94 132 ILE A N 1
ATOM 1025 C CA . ILE A 1 132 ? 14.812 25.891 4.215 1 95.94 132 ILE A CA 1
ATOM 1026 C C . ILE A 1 132 ? 15.516 25.219 5.387 1 95.94 132 ILE A C 1
ATOM 1028 O O . ILE A 1 132 ? 16.406 25.797 6.004 1 95.94 132 ILE A O 1
ATOM 1032 N N . ILE A 1 133 ? 15.094 24.016 5.734 1 95 133 ILE A N 1
ATOM 1033 C CA . ILE A 1 133 ? 15.695 23.281 6.84 1 95 133 ILE A CA 1
ATOM 1034 C C . ILE A 1 133 ? 16.328 21.984 6.32 1 95 133 ILE A C 1
ATOM 1036 O O . ILE A 1 133 ? 15.625 21.062 5.902 1 95 133 ILE A O 1
ATOM 1040 N N . GLU A 1 134 ? 17.609 21.891 6.402 1 91.31 134 GLU A N 1
ATOM 1041 C CA . GLU A 1 134 ? 18.312 20.672 6.004 1 91.31 134 GLU A CA 1
ATOM 1042 C C . GLU A 1 134 ? 18.281 19.625 7.105 1 91.31 134 GLU A C 1
ATOM 1044 O O . GLU A 1 134 ? 18.594 19.906 8.258 1 91.31 134 GLU A O 1
ATOM 1049 N N . THR A 1 135 ? 17.781 18.469 6.695 1 87.12 135 THR A N 1
ATOM 1050 C CA . THR A 1 135 ? 17.734 17.359 7.637 1 87.12 135 THR A CA 1
ATOM 1051 C C . THR A 1 135 ? 18.578 16.188 7.129 1 87.12 135 THR A C 1
ATOM 1053 O O . THR A 1 135 ? 18.281 15.602 6.086 1 87.12 135 THR A O 1
ATOM 1056 N N . PRO A 1 136 ? 19.719 15.867 7.828 1 76.56 136 PRO A N 1
ATOM 1057 C CA . PRO A 1 136 ? 20.578 14.781 7.332 1 76.56 136 PRO A CA 1
ATOM 1058 C C . PRO A 1 136 ? 19.844 13.445 7.242 1 76.56 136 PRO A C 1
ATOM 1060 O O . PRO A 1 136 ? 18.828 13.25 7.918 1 76.56 136 PRO A O 1
ATOM 1063 N N . ASP A 1 137 ? 20.312 12.594 6.219 1 63.53 137 ASP A N 1
ATOM 1064 C CA . ASP A 1 137 ? 19.766 11.273 5.941 1 63.53 137 ASP A CA 1
ATOM 1065 C C . ASP A 1 137 ? 20.062 10.297 7.078 1 63.53 137 ASP A C 1
ATOM 1067 O O . ASP A 1 137 ? 21.078 9.594 7.051 1 63.53 137 ASP A O 1
ATOM 1071 N N . GLN A 1 138 ? 19.344 10.336 8.141 1 66.69 138 GLN A N 1
ATOM 1072 C CA . GLN A 1 138 ? 19.547 9.406 9.25 1 66.69 138 GLN A CA 1
ATOM 1073 C C . GLN A 1 138 ? 18.375 8.438 9.375 1 66.69 138 GLN A C 1
ATOM 1075 O O . GLN A 1 138 ? 17.922 7.863 8.383 1 66.69 138 GLN A O 1
ATOM 1080 N N . ASP A 1 139 ? 17.797 8.094 10.625 1 76.5 139 ASP A N 1
ATOM 1081 C CA . ASP A 1 139 ? 17.016 6.992 11.18 1 76.5 139 ASP A CA 1
ATOM 1082 C C . ASP A 1 139 ? 15.531 7.164 10.875 1 76.5 139 ASP A C 1
ATOM 1084 O O . ASP A 1 139 ? 14.719 6.324 11.258 1 76.5 139 ASP A O 1
ATOM 1088 N N . GLU A 1 140 ? 15.281 8.352 10.008 1 85.38 140 GLU A N 1
ATOM 1089 C CA . GLU A 1 140 ? 13.867 8.57 9.719 1 85.38 140 GLU A CA 1
ATOM 1090 C C . GLU A 1 140 ? 13.656 9 8.273 1 85.38 140 GLU A C 1
ATOM 1092 O O . GLU A 1 140 ? 14.562 9.547 7.641 1 85.38 140 GLU A O 1
ATOM 1097 N N . THR A 1 141 ? 12.5 8.734 7.75 1 89.44 141 THR A N 1
ATOM 1098 C CA . THR A 1 141 ? 12.164 9.125 6.387 1 89.44 141 THR A CA 1
ATOM 1099 C C . THR A 1 141 ? 11.977 10.641 6.293 1 89.44 141 THR A C 1
ATOM 1101 O O . THR A 1 141 ? 11.742 11.305 7.305 1 89.44 141 THR A O 1
ATOM 1104 N N . ASP A 1 142 ? 11.977 11.148 5.102 1 90.12 142 ASP A N 1
ATOM 1105 C CA . ASP A 1 142 ? 11.758 12.578 4.871 1 90.12 142 ASP A CA 1
ATOM 1106 C C . ASP A 1 142 ? 10.367 13 5.328 1 90.12 142 ASP A C 1
ATOM 1108 O O . ASP A 1 142 ? 10.188 14.094 5.867 1 90.12 142 ASP A O 1
ATOM 1112 N N . PHE A 1 143 ? 9.422 12.148 5.211 1 95.44 143 PHE A N 1
ATOM 1113 C CA . PHE A 1 143 ? 8.078 12.453 5.684 1 95.44 143 PHE A CA 1
ATOM 1114 C C . PHE A 1 143 ? 8.055 12.602 7.199 1 95.44 143 PHE A C 1
ATOM 1116 O O . PHE A 1 143 ? 7.527 13.586 7.727 1 95.44 143 PHE A O 1
ATOM 1123 N N . THR A 1 144 ? 8.609 11.672 7.875 1 95.5 144 THR A N 1
ATOM 1124 C CA . THR A 1 144 ? 8.594 11.711 9.328 1 95.5 144 THR A CA 1
ATOM 1125 C C . THR A 1 144 ? 9.289 12.961 9.852 1 95.5 144 THR A C 1
ATOM 1127 O O . THR A 1 144 ? 8.766 13.641 10.742 1 95.5 144 THR A O 1
ATOM 1130 N N . LYS A 1 145 ? 10.43 13.258 9.305 1 94.94 145 LYS A N 1
ATOM 1131 C CA . LYS A 1 145 ? 11.164 14.453 9.711 1 94.94 145 LYS A CA 1
ATOM 1132 C C . LYS A 1 145 ? 10.352 15.719 9.43 1 94.94 145 LYS A C 1
ATOM 1134 O O . LYS A 1 145 ? 10.266 16.609 10.281 1 94.94 145 LYS A O 1
ATOM 1139 N N . CYS A 1 146 ? 9.789 15.734 8.273 1 96.31 146 CYS A N 1
ATOM 1140 C CA . CYS A 1 146 ? 9 16.906 7.879 1 96.31 146 CYS A CA 1
ATOM 1141 C C . CYS A 1 146 ? 7.793 17.078 8.789 1 96.31 146 CYS A C 1
ATOM 1143 O O . CYS A 1 146 ? 7.453 18.203 9.172 1 96.31 146 CYS A O 1
ATOM 1145 N N . LEU A 1 147 ? 7.156 15.992 9.156 1 97.31 147 LEU A N 1
ATOM 1146 C CA . LEU A 1 147 ? 6.016 16.047 10.062 1 97.31 147 LEU A CA 1
ATOM 1147 C C . LEU A 1 147 ? 6.43 16.594 11.422 1 97.31 147 LEU A C 1
ATOM 1149 O O . LEU A 1 147 ? 5.742 17.438 11.992 1 97.31 147 LEU A O 1
ATOM 1153 N N . ARG A 1 148 ? 7.551 16.156 11.938 1 96.12 148 ARG A N 1
ATOM 1154 C CA . ARG A 1 148 ? 8.062 16.656 13.211 1 96.12 148 ARG A CA 1
ATOM 1155 C C . ARG A 1 148 ? 8.273 18.156 13.172 1 96.12 148 ARG A C 1
ATOM 1157 O O . ARG A 1 148 ? 7.871 18.875 14.102 1 96.12 148 ARG A O 1
ATOM 1164 N N . ILE A 1 149 ? 8.859 18.641 12.148 1 96.31 149 ILE A N 1
ATOM 1165 C CA . ILE A 1 149 ? 9.156 20.062 12 1 96.31 149 ILE A CA 1
ATOM 1166 C C . ILE A 1 149 ? 7.848 20.844 11.875 1 96.31 149 ILE A C 1
ATOM 1168 O O . ILE A 1 149 ? 7.68 21.875 12.508 1 96.31 149 ILE A O 1
ATOM 1172 N N . ALA A 1 150 ? 6.926 20.312 11.016 1 97.19 150 ALA A N 1
ATOM 1173 C CA . ALA A 1 150 ? 5.645 20.984 10.82 1 97.19 150 ALA A CA 1
ATOM 1174 C C . ALA A 1 150 ? 4.883 21.109 12.133 1 97.19 150 ALA A C 1
ATOM 1176 O O . ALA A 1 150 ? 4.309 22.172 12.43 1 97.19 150 ALA A O 1
ATOM 1177 N N . ILE A 1 151 ? 4.902 20.078 12.922 1 96.81 151 ILE A N 1
ATOM 1178 C CA . ILE A 1 151 ? 4.223 20.094 14.211 1 96.81 151 ILE A CA 1
ATOM 1179 C C . ILE A 1 151 ? 4.871 21.125 15.125 1 96.81 151 ILE A C 1
ATOM 1181 O O . ILE A 1 151 ? 4.176 21.906 15.789 1 96.81 151 ILE A O 1
ATOM 1185 N N . LYS A 1 152 ? 6.176 21.156 15.133 1 95.31 152 LYS A N 1
ATOM 1186 C CA . LYS A 1 152 ? 6.898 22.109 15.953 1 95.31 152 LYS A CA 1
ATOM 1187 C C . LYS A 1 152 ? 6.59 23.547 15.523 1 95.31 152 LYS A C 1
ATOM 1189 O O . LYS A 1 152 ? 6.328 24.406 16.359 1 95.31 152 LYS A O 1
ATOM 1194 N N . GLU A 1 153 ? 6.57 23.781 14.258 1 94.88 153 GLU A N 1
ATOM 1195 C CA . GLU A 1 153 ? 6.359 25.125 13.703 1 94.88 153 GLU A CA 1
ATOM 1196 C C . GLU A 1 153 ? 4.93 25.594 13.938 1 94.88 153 GLU A C 1
ATOM 1198 O O . GLU A 1 153 ? 4.672 26.797 14.016 1 94.88 153 GLU A O 1
ATOM 1203 N N . THR A 1 154 ? 4.043 24.641 14.039 1 94.94 154 THR A N 1
ATOM 1204 C CA . THR A 1 154 ? 2.639 25.031 14.141 1 94.94 154 THR A CA 1
ATOM 1205 C C . THR A 1 154 ? 2.133 24.875 15.57 1 94.94 154 THR A C 1
ATOM 1207 O O . THR A 1 154 ? 0.94 25.047 15.836 1 94.94 154 THR A O 1
ATOM 1210 N N . LYS A 1 155 ? 2.967 24.547 16.453 1 89 155 LYS A N 1
ATOM 1211 C CA . LYS A 1 155 ? 2.58 24.328 17.844 1 89 155 LYS A CA 1
ATOM 1212 C C . LYS A 1 155 ? 1.923 25.562 18.438 1 89 155 LYS A C 1
ATOM 1214 O O . LYS A 1 155 ? 0.962 25.469 19.203 1 89 155 LYS A O 1
ATOM 1219 N N . SER A 1 156 ? 2.504 26.672 18.109 1 84.44 156 SER A N 1
ATOM 1220 C CA . SER A 1 156 ? 2.004 27.922 18.641 1 84.44 156 SER A CA 1
ATOM 1221 C C . SER A 1 156 ? 0.792 28.422 17.859 1 84.44 156 SER A C 1
ATOM 1223 O O . SER A 1 156 ? 0.13 29.375 18.281 1 84.44 156 SER A O 1
ATOM 1225 N N . LYS A 1 157 ? 0.599 27.766 16.781 1 80.44 157 LYS A N 1
ATOM 1226 C CA . LYS A 1 157 ? -0.551 28.125 15.945 1 80.44 157 LYS A CA 1
ATOM 1227 C C . LYS A 1 157 ? -1.776 27.297 16.328 1 80.44 157 LYS A C 1
ATOM 1229 O O . LYS A 1 157 ? -2.117 26.328 15.641 1 80.44 157 LYS A O 1
ATOM 1234 N N . GLU A 1 158 ? -2.426 27.719 17.297 1 76.94 158 GLU A N 1
ATOM 1235 C CA . GLU A 1 158 ? -3.551 26.984 17.859 1 76.94 158 GLU A CA 1
ATOM 1236 C C . GLU A 1 158 ? -4.645 26.766 16.828 1 76.94 158 GLU A C 1
ATOM 1238 O O . GLU A 1 158 ? -5.484 25.875 16.984 1 76.94 158 GLU A O 1
ATOM 1243 N N . GLU A 1 159 ? -4.457 27.406 15.773 1 88.31 159 GLU A N 1
ATOM 1244 C CA . GLU A 1 159 ? -5.52 27.328 14.773 1 88.31 159 GLU A CA 1
ATOM 1245 C C . GLU A 1 159 ? -5.414 26.062 13.938 1 88.31 159 GLU A C 1
ATOM 1247 O O . GLU A 1 159 ? -6.406 25.594 13.383 1 88.31 159 GLU A O 1
ATOM 1252 N N . VAL A 1 160 ? -4.25 25.5 13.961 1 93.88 160 VAL A N 1
ATOM 1253 C CA . VAL A 1 160 ? -4.121 24.297 13.156 1 93.88 160 VAL A CA 1
ATOM 1254 C C . VAL A 1 160 ? -4.879 23.141 13.828 1 93.88 160 VAL A C 1
ATOM 1256 O O . VAL A 1 160 ? -4.637 22.828 14.992 1 93.88 160 VAL A O 1
ATOM 1259 N N . GLY A 1 161 ? -5.746 22.562 13.023 1 95.44 161 GLY A N 1
ATOM 1260 C CA . GLY A 1 161 ? -6.613 21.547 13.594 1 95.44 161 GLY A CA 1
ATOM 1261 C C . GLY A 1 161 ? -6.359 20.156 13.023 1 95.44 161 GLY A C 1
ATOM 1262 O O . GLY A 1 161 ? -6.805 19.156 13.586 1 95.44 161 GLY A O 1
ATOM 1263 N N . GLN A 1 162 ? -5.645 20.109 11.961 1 97.19 162 GLN A N 1
ATOM 1264 C CA . GLN A 1 162 ? -5.375 18.828 11.312 1 97.19 162 GLN A CA 1
ATOM 1265 C C . GLN A 1 162 ? -4.172 18.938 10.383 1 97.19 162 GLN A C 1
ATOM 1267 O O . GLN A 1 162 ? -3.846 20.016 9.891 1 97.19 162 GLN A O 1
ATOM 1272 N N . TYR A 1 163 ? -3.512 17.844 10.133 1 98.5 163 TYR A N 1
ATOM 1273 C CA . TYR A 1 163 ? -2.441 17.719 9.148 1 98.5 163 TYR A CA 1
ATOM 1274 C C . TYR A 1 163 ? -2.906 16.922 7.941 1 98.5 163 TYR A C 1
ATOM 1276 O O . TYR A 1 163 ? -3.508 15.852 8.086 1 98.5 163 TYR A O 1
ATOM 1284 N N . VAL A 1 164 ? -2.656 17.484 6.746 1 98.62 164 VAL A N 1
ATOM 1285 C CA . VAL A 1 164 ? -3.01 16.812 5.5 1 98.62 164 VAL A CA 1
ATOM 1286 C C . VAL A 1 164 ? -1.755 16.594 4.656 1 98.62 164 VAL A C 1
ATOM 1288 O O . VAL A 1 164 ? -1.001 17.531 4.398 1 98.62 164 VAL A O 1
ATOM 1291 N N . VAL A 1 165 ? -1.551 15.367 4.289 1 98.75 165 VAL A N 1
ATOM 1292 C CA . VAL A 1 165 ? -0.366 14.977 3.529 1 98.75 165 VAL A CA 1
ATOM 1293 C C . VAL A 1 165 ? -0.77 14.562 2.117 1 98.75 165 VAL A C 1
ATOM 1295 O O . VAL A 1 165 ? -1.634 13.695 1.94 1 98.75 165 VAL A O 1
ATOM 1298 N N . ILE A 1 166 ? -0.165 15.148 1.101 1 97.94 166 ILE A N 1
ATOM 1299 C CA . ILE A 1 166 ? -0.435 14.766 -0.279 1 97.94 166 ILE A CA 1
ATOM 1300 C C . ILE A 1 166 ? 0.849 14.258 -0.932 1 97.94 166 ILE A C 1
ATOM 1302 O O . ILE A 1 166 ? 1.944 14.453 -0.403 1 97.94 166 ILE A O 1
ATOM 1306 N N . GLY A 1 167 ? 0.675 13.492 -2.049 1 95.12 167 GLY A N 1
ATOM 1307 C CA . GLY A 1 167 ? 1.827 12.859 -2.674 1 95.12 167 GLY A CA 1
ATOM 1308 C C . GLY A 1 167 ? 2.389 11.711 -1.86 1 95.12 167 GLY A C 1
ATOM 1309 O O . GLY A 1 167 ? 3.607 11.547 -1.765 1 95.12 167 GLY A O 1
ATOM 1310 N N . CYS A 1 168 ? 1.515 10.93 -1.267 1 93.06 168 CYS A N 1
ATOM 1311 C CA . CYS A 1 168 ? 1.938 9.969 -0.255 1 93.06 168 CYS A CA 1
ATOM 1312 C C . CYS A 1 168 ? 1.499 8.555 -0.629 1 93.06 168 CYS A C 1
ATOM 1314 O O . CYS A 1 168 ? 1.854 7.59 0.051 1 93.06 168 CYS A O 1
ATOM 1316 N N . ILE A 1 169 ? 0.684 8.414 -1.606 1 89.38 169 ILE A N 1
ATOM 1317 C CA . ILE A 1 169 ? 0.196 7.102 -2.02 1 89.38 169 ILE A CA 1
ATOM 1318 C C . ILE A 1 169 ? 0.631 6.816 -3.457 1 89.38 169 ILE A C 1
ATOM 1320 O O . ILE A 1 169 ? 0.624 7.715 -4.301 1 89.38 169 ILE A O 1
ATOM 1324 N N . GLY A 1 170 ? 1.064 5.547 -3.66 1 86.19 170 GLY A N 1
ATOM 1325 C CA . GLY A 1 170 ? 1.561 5.16 -4.973 1 86.19 170 GLY A CA 1
ATOM 1326 C C . GLY A 1 170 ? 3.074 5.082 -5.039 1 86.19 170 GLY A C 1
ATOM 1327 O O . GLY A 1 170 ? 3.76 5.398 -4.062 1 86.19 170 GLY A O 1
ATOM 1328 N N . GLY A 1 171 ? 3.594 4.641 -6.156 1 88.06 171 GLY A N 1
ATOM 1329 C CA . GLY A 1 171 ? 5.035 4.535 -6.332 1 88.06 171 GLY A CA 1
ATOM 1330 C C . GLY A 1 171 ? 5.637 3.338 -5.617 1 88.06 171 GLY A C 1
ATOM 1331 O O . GLY A 1 171 ? 5.113 2.225 -5.715 1 88.06 171 GLY A O 1
ATOM 1332 N N . ARG A 1 172 ? 6.758 3.646 -4.961 1 92.62 172 ARG A N 1
ATOM 1333 C CA . ARG A 1 172 ? 7.469 2.592 -4.25 1 92.62 172 ARG A CA 1
ATOM 1334 C C . ARG A 1 172 ? 6.621 2.029 -3.113 1 92.62 172 ARG A C 1
ATOM 1336 O O . ARG A 1 172 ? 6.121 2.781 -2.275 1 92.62 172 ARG A O 1
ATOM 1343 N N . LEU A 1 173 ? 6.551 0.751 -3.107 1 95.94 173 LEU A N 1
ATOM 1344 C CA . LEU A 1 173 ? 5.738 0.092 -2.092 1 95.94 173 LEU A CA 1
ATOM 1345 C C . LEU A 1 173 ? 6.324 0.309 -0.701 1 95.94 173 LEU A C 1
ATOM 1347 O O . LEU A 1 173 ? 5.582 0.499 0.266 1 95.94 173 LEU A O 1
ATOM 1351 N N . ASP A 1 174 ? 7.652 0.248 -0.541 1 96 174 ASP A N 1
ATOM 1352 C CA . ASP A 1 174 ? 8.25 0.428 0.779 1 96 174 ASP A CA 1
ATOM 1353 C C . ASP A 1 174 ? 8.016 1.846 1.297 1 96 174 ASP A C 1
ATOM 1355 O O . ASP A 1 174 ? 7.82 2.049 2.496 1 96 174 ASP A O 1
ATOM 1359 N N . HIS A 1 175 ? 7.961 2.854 0.395 1 93.94 175 HIS A N 1
ATOM 1360 C CA . HIS A 1 175 ? 7.664 4.227 0.788 1 93.94 175 HIS A CA 1
ATOM 1361 C C . HIS A 1 175 ? 6.238 4.352 1.31 1 93.94 175 HIS A C 1
ATOM 1363 O O . HIS A 1 175 ? 5.977 5.125 2.234 1 93.94 175 HIS A O 1
ATOM 1369 N N . GLN A 1 176 ? 5.355 3.682 0.679 1 95.62 176 GLN A N 1
ATOM 1370 C CA . GLN A 1 176 ? 3.977 3.717 1.15 1 95.62 176 GLN A CA 1
ATOM 1371 C C . GLN A 1 176 ? 3.871 3.193 2.58 1 95.62 176 GLN A C 1
ATOM 1373 O O . GLN A 1 176 ? 3.176 3.781 3.412 1 95.62 176 GLN A O 1
ATOM 1378 N N . PHE A 1 177 ? 4.598 2.145 2.887 1 97.56 177 PHE A N 1
ATOM 1379 C CA . PHE A 1 177 ? 4.559 1.594 4.234 1 97.56 177 PHE A CA 1
ATOM 1380 C C . PHE A 1 177 ? 5.293 2.502 5.215 1 97.56 177 PHE A C 1
ATOM 1382 O O . PHE A 1 177 ? 4.914 2.604 6.383 1 97.56 177 PHE A O 1
ATOM 1389 N N . ALA A 1 178 ? 6.32 3.127 4.688 1 96.94 178 ALA A N 1
ATOM 1390 C CA . ALA A 1 178 ? 6.992 4.121 5.523 1 96.94 178 ALA A CA 1
ATOM 1391 C C . ALA A 1 178 ? 6.039 5.242 5.918 1 96.94 178 ALA A C 1
ATOM 1393 O O . ALA A 1 178 ? 6.086 5.742 7.047 1 96.94 178 ALA A O 1
ATOM 1394 N N . ASN A 1 179 ? 5.242 5.617 4.961 1 97.44 179 ASN A N 1
ATOM 1395 C CA . ASN A 1 179 ? 4.258 6.656 5.25 1 97.44 179 ASN A CA 1
ATOM 1396 C C . ASN A 1 179 ? 3.262 6.203 6.312 1 97.44 179 ASN A C 1
ATOM 1398 O O . ASN A 1 179 ? 2.891 6.984 7.195 1 97.44 179 ASN A O 1
ATOM 1402 N N . ILE A 1 180 ? 2.854 4.98 6.27 1 98.06 180 ILE A N 1
ATOM 1403 C CA . ILE A 1 180 ? 1.963 4.434 7.285 1 98.06 180 ILE A CA 1
ATOM 1404 C C . ILE A 1 180 ? 2.684 4.379 8.633 1 98.06 180 ILE A C 1
ATOM 1406 O O . ILE A 1 180 ? 2.094 4.672 9.672 1 98.06 180 ILE A O 1
ATOM 1410 N N . GLU A 1 181 ? 3.961 4.016 8.602 1 98 181 GLU A N 1
ATOM 1411 C CA . GLU A 1 181 ? 4.77 4.035 9.82 1 98 181 GLU A CA 1
ATOM 1412 C C . GLU A 1 181 ? 4.793 5.426 10.445 1 98 181 GLU A C 1
ATOM 1414 O O . GLU A 1 181 ? 4.762 5.566 11.664 1 98 181 GLU A O 1
ATOM 1419 N N . THR A 1 182 ? 4.852 6.398 9.617 1 98.06 182 THR A N 1
ATOM 1420 C CA . THR A 1 182 ? 4.848 7.77 10.109 1 98.06 182 THR A CA 1
ATOM 1421 C C . THR A 1 182 ? 3.537 8.086 10.82 1 98.06 182 THR A C 1
ATOM 1423 O O . THR A 1 182 ? 3.523 8.836 11.805 1 98.06 182 THR A O 1
ATOM 1426 N N . LEU A 1 183 ? 2.412 7.516 10.391 1 98.56 183 LEU A N 1
ATOM 1427 C CA . LEU A 1 183 ? 1.149 7.688 11.102 1 98.56 183 LEU A CA 1
ATOM 1428 C C . LEU A 1 183 ? 1.238 7.121 12.516 1 98.56 183 LEU A C 1
ATOM 1430 O O . LEU A 1 183 ? 0.678 7.691 13.453 1 98.56 183 LEU A O 1
ATOM 1434 N N . TYR A 1 184 ? 1.917 6.02 12.656 1 98.31 184 TYR A N 1
ATOM 1435 C CA . TYR A 1 184 ? 2.119 5.453 13.984 1 98.31 184 TYR A CA 1
ATOM 1436 C C . TYR A 1 184 ? 2.986 6.367 14.844 1 98.31 184 TYR A C 1
ATOM 1438 O O . TYR A 1 184 ? 2.697 6.582 16.016 1 98.31 184 TYR A O 1
ATOM 1446 N N . THR A 1 185 ? 3.977 6.875 14.234 1 96.62 185 THR A N 1
ATOM 1447 C CA . THR A 1 185 ? 4.84 7.816 14.93 1 96.62 185 THR A CA 1
ATOM 1448 C C . THR A 1 185 ? 4.059 9.055 15.352 1 96.62 185 THR A C 1
ATOM 1450 O O . THR A 1 185 ? 4.266 9.586 16.453 1 96.62 185 THR A O 1
ATOM 1453 N N . ALA A 1 186 ? 3.176 9.477 14.5 1 97.56 186 ALA A N 1
ATOM 1454 C CA . ALA A 1 186 ? 2.379 10.68 14.742 1 97.56 186 ALA A CA 1
ATOM 1455 C C . ALA A 1 186 ? 1.539 10.539 16 1 97.56 186 ALA A C 1
ATOM 1457 O O . ALA A 1 186 ? 1.203 11.531 16.656 1 97.56 186 ALA A O 1
ATOM 1458 N N . LEU A 1 187 ? 1.193 9.312 16.375 1 96 187 LEU A N 1
ATOM 1459 C CA . LEU A 1 187 ? 0.381 9.07 17.562 1 96 187 LEU A CA 1
ATOM 1460 C C . LEU A 1 187 ? 1.059 9.633 18.812 1 96 187 LEU A C 1
ATOM 1462 O O . LEU A 1 187 ? 0.384 10.039 19.766 1 96 187 LEU A O 1
ATOM 1466 N N . SER A 1 188 ? 2.379 9.711 18.797 1 95.56 188 SER A N 1
ATOM 1467 C CA . SER A 1 188 ? 3.111 10.203 19.953 1 95.56 188 SER A CA 1
ATOM 1468 C C . SER A 1 188 ? 3.482 11.672 19.781 1 95.56 188 SER A C 1
ATOM 1470 O O . SER A 1 188 ? 3.947 12.312 20.734 1 95.56 188 SER A O 1
ATOM 1472 N N . LEU A 1 189 ? 3.254 12.219 18.641 1 95.19 189 LEU A N 1
ATOM 1473 C CA . LEU A 1 189 ? 3.73 13.562 18.344 1 95.19 189 LEU A CA 1
ATOM 1474 C C . LEU A 1 189 ? 2.598 14.578 18.469 1 95.19 189 LEU A C 1
ATOM 1476 O O . LEU A 1 189 ? 2.838 15.758 18.75 1 95.19 189 LEU A O 1
ATOM 1480 N N . THR A 1 190 ? 1.352 14.125 18.188 1 95.75 190 THR A N 1
ATOM 1481 C CA . THR A 1 190 ? 0.231 15.055 18.156 1 95.75 190 THR A CA 1
ATOM 1482 C C . THR A 1 190 ? -1.081 14.336 18.453 1 95.75 190 THR A C 1
ATOM 1484 O O . THR A 1 190 ? -1.195 13.133 18.234 1 95.75 190 THR A O 1
ATOM 1487 N N . THR A 1 191 ? -2.049 15.047 18.953 1 94.06 191 THR A N 1
ATOM 1488 C CA . THR A 1 191 ? -3.393 14.516 19.141 1 94.06 191 THR A CA 1
ATOM 1489 C C . THR A 1 191 ? -4.297 14.891 17.969 1 94.06 191 THR A C 1
ATOM 1491 O O . THR A 1 191 ? -5.414 14.391 17.859 1 94.06 191 THR A O 1
ATOM 1494 N N . LYS A 1 192 ? -3.779 15.766 17.125 1 95.88 192 LYS A N 1
ATOM 1495 C CA . LYS A 1 192 ? -4.539 16.188 15.953 1 95.88 192 LYS A CA 1
ATOM 1496 C C . LYS A 1 192 ? -4.492 15.125 14.859 1 95.88 192 LYS A C 1
ATOM 1498 O O . LYS A 1 192 ? -3.49 14.414 14.719 1 95.88 192 LYS A O 1
ATOM 1503 N N . PRO A 1 193 ? -5.539 15.062 14.117 1 97.06 193 PRO A N 1
ATOM 1504 C CA . PRO A 1 193 ? -5.547 14.031 13.078 1 97.06 193 PRO A CA 1
ATOM 1505 C C . PRO A 1 193 ? -4.555 14.305 11.953 1 97.06 193 PRO A C 1
ATOM 1507 O O . PRO A 1 193 ? -4.328 15.469 11.602 1 97.06 193 PRO A O 1
ATOM 1510 N N . VAL A 1 194 ? -3.971 13.25 11.414 1 98.62 194 VAL A N 1
ATOM 1511 C CA . VAL A 1 194 ? -3.115 13.266 10.234 1 98.62 194 VAL A CA 1
ATOM 1512 C C . VAL A 1 194 ? -3.762 12.461 9.109 1 98.62 194 VAL A C 1
ATOM 1514 O O . VAL A 1 194 ? -3.979 11.25 9.25 1 98.62 194 VAL A O 1
ATOM 1517 N N . PHE A 1 195 ? -4.066 13.133 7.961 1 98.62 195 PHE A N 1
ATOM 1518 C CA . PHE A 1 195 ? -4.723 12.484 6.836 1 98.62 195 PHE A CA 1
ATOM 1519 C C . PHE A 1 195 ? -3.773 12.352 5.652 1 98.62 195 PHE A C 1
ATOM 1521 O O . PHE A 1 195 ? -3.133 13.328 5.254 1 98.62 195 PHE A O 1
ATOM 1528 N N . LEU A 1 196 ? -3.654 11.133 5.152 1 98.56 196 LEU A N 1
ATOM 1529 C CA . LEU A 1 196 ? -3.033 10.906 3.852 1 98.56 196 LEU A CA 1
ATOM 1530 C C . LEU A 1 196 ? -4.066 11.008 2.732 1 98.56 196 LEU A C 1
ATOM 1532 O O . LEU A 1 196 ? -5.102 10.336 2.779 1 98.56 196 LEU A O 1
ATOM 1536 N N . ILE A 1 197 ? -3.787 11.82 1.744 1 97.56 197 ILE A N 1
ATOM 1537 C CA . ILE A 1 197 ? -4.746 11.977 0.657 1 97.56 197 ILE A CA 1
ATOM 1538 C C . ILE A 1 197 ? -4.008 12.031 -0.679 1 97.56 197 ILE A C 1
ATOM 1540 O O . ILE A 1 197 ? -3.246 12.969 -0.935 1 97.56 197 ILE A O 1
ATOM 1544 N N . SER A 1 198 ? -4.211 11.023 -1.474 1 94.75 198 SER A N 1
ATOM 1545 C CA . SER A 1 198 ? -3.611 11 -2.805 1 94.75 198 SER A CA 1
ATOM 1546 C C . SER A 1 198 ? -4.195 9.883 -3.654 1 94.75 198 SER A C 1
ATOM 1548 O O . SER A 1 198 ? -4.645 8.859 -3.123 1 94.75 198 SER A O 1
ATOM 1550 N N . GLU A 1 199 ? -4.262 10.047 -4.949 1 92.75 199 GLU A N 1
ATOM 1551 C CA . GLU A 1 199 ? -4.57 9.008 -5.934 1 92.75 199 GLU A CA 1
ATOM 1552 C C . GLU A 1 199 ? -5.926 8.367 -5.652 1 92.75 199 GLU A C 1
ATOM 1554 O O . GLU A 1 199 ? -6.066 7.145 -5.727 1 92.75 199 GLU A O 1
ATOM 1559 N N . GLY A 1 200 ? -6.812 9.172 -5.219 1 95.12 200 GLY A N 1
ATOM 1560 C CA . GLY A 1 200 ? -8.18 8.711 -5.047 1 95.12 200 GLY A CA 1
ATOM 1561 C C . GLY A 1 200 ? -8.406 7.969 -3.744 1 95.12 200 GLY A C 1
ATOM 1562 O O . GLY A 1 200 ? -9.477 7.398 -3.521 1 95.12 200 GLY A O 1
ATOM 1563 N N . SER A 1 201 ? -7.402 7.957 -2.908 1 97.31 201 SER A N 1
ATOM 1564 C CA . SER A 1 201 ? -7.5 7.297 -1.61 1 97.31 201 SER A CA 1
ATOM 1565 C C . SER A 1 201 ? -7.148 8.258 -0.477 1 97.31 201 SER A C 1
ATOM 1567 O O . SER A 1 201 ? -6.289 9.125 -0.636 1 97.31 201 SER A O 1
ATOM 1569 N N . ALA A 1 202 ? -7.836 8.164 0.592 1 98.19 202 ALA A N 1
ATOM 1570 C CA . ALA A 1 202 ? -7.504 8.828 1.851 1 98.19 202 ALA A CA 1
ATOM 1571 C C . ALA A 1 202 ? -7.32 7.809 2.975 1 98.19 202 ALA A C 1
ATOM 1573 O O . ALA A 1 202 ? -7.941 6.742 2.959 1 98.19 202 ALA A O 1
ATOM 1574 N N . ALA A 1 203 ? -6.457 8.148 3.91 1 98.69 203 ALA A N 1
ATOM 1575 C CA . ALA A 1 203 ? -6.227 7.23 5.023 1 98.69 203 ALA A CA 1
ATOM 1576 C C . ALA A 1 203 ? -5.828 7.992 6.285 1 98.69 203 ALA A C 1
ATOM 1578 O O . ALA A 1 203 ? -5.277 9.094 6.207 1 98.69 203 ALA A O 1
ATOM 1579 N N . CYS A 1 204 ? -6.102 7.48 7.414 1 98.69 204 CYS A N 1
ATOM 1580 C CA . CYS A 1 204 ? -5.633 7.945 8.711 1 98.69 204 CYS A CA 1
ATOM 1581 C C . CYS A 1 204 ? -5.602 6.805 9.719 1 98.69 204 CYS A C 1
ATOM 1583 O O . CYS A 1 204 ? -6.25 5.777 9.523 1 98.69 204 CYS A O 1
ATOM 1585 N N . LEU A 1 205 ? -4.812 6.945 10.703 1 98.88 205 LEU A N 1
ATOM 1586 C CA . LEU A 1 205 ? -4.695 5.93 11.742 1 98.88 205 LEU A CA 1
ATOM 1587 C C . LEU A 1 205 ? -5.594 6.262 12.93 1 98.88 205 LEU A C 1
ATOM 1589 O O . LEU A 1 205 ? -5.445 7.316 13.555 1 98.88 205 LEU A O 1
ATOM 1593 N N . LEU A 1 206 ? -6.574 5.371 13.203 1 98.69 206 LEU A N 1
ATOM 1594 C CA . LEU A 1 206 ? -7.469 5.547 14.344 1 98.69 206 LEU A CA 1
ATOM 1595 C C . LEU A 1 206 ? -6.785 5.121 15.641 1 98.69 206 LEU A C 1
ATOM 1597 O O . LEU A 1 206 ? -6.184 4.047 15.703 1 98.69 206 LEU A O 1
ATOM 1601 N N . ARG A 1 207 ? -6.895 5.922 16.625 1 97.62 207 ARG A N 1
ATOM 1602 C CA . ARG A 1 207 ? -6.434 5.57 17.969 1 97.62 207 ARG A CA 1
ATOM 1603 C C . ARG A 1 207 ? -7.395 4.594 18.641 1 97.62 207 ARG A C 1
ATOM 1605 O O . ARG A 1 207 ? -8.578 4.543 18.281 1 97.62 207 ARG A O 1
ATOM 1612 N N . PRO A 1 208 ? -6.859 3.799 19.578 1 97.56 208 PRO A N 1
ATOM 1613 C CA . PRO A 1 208 ? -7.785 2.967 20.344 1 97.56 208 PRO A CA 1
ATOM 1614 C C . PRO A 1 208 ? -8.914 3.775 20.984 1 97.56 208 PRO A C 1
ATOM 1616 O O . PRO A 1 208 ? -8.688 4.91 21.422 1 97.56 208 PRO A O 1
ATOM 1619 N N . GLY A 1 209 ? -10.039 3.201 21.109 1 97.88 209 GLY A N 1
ATOM 1620 C CA . GLY A 1 209 ? -11.219 3.898 21.578 1 97.88 209 GLY A CA 1
ATOM 1621 C C . GLY A 1 209 ? -12.289 4.055 20.516 1 97.88 209 GLY A C 1
ATOM 1622 O O . GLY A 1 209 ? -12.352 3.262 19.578 1 97.88 209 GLY A O 1
ATOM 1623 N N . LYS A 1 210 ? -13.195 4.996 20.734 1 98.19 210 LYS A N 1
ATOM 1624 C CA . LYS A 1 210 ? -14.328 5.207 19.828 1 98.19 210 LYS A CA 1
ATOM 1625 C C . LYS A 1 210 ? -14.102 6.426 18.938 1 98.19 210 LYS A C 1
ATOM 1627 O O . LYS A 1 210 ? -13.695 7.484 19.422 1 98.19 210 LYS A O 1
ATOM 1632 N N . THR A 1 211 ? -14.305 6.254 17.703 1 98.62 211 THR A N 1
ATOM 1633 C CA . THR A 1 211 ? -14.164 7.332 16.734 1 98.62 211 THR A CA 1
ATOM 1634 C C . THR A 1 211 ? -15.391 7.414 15.828 1 98.62 211 THR A C 1
ATOM 1636 O O . THR A 1 211 ? -15.883 6.387 15.359 1 98.62 211 THR A O 1
ATOM 1639 N N . LEU A 1 212 ? -15.922 8.57 15.727 1 98.75 212 LEU A N 1
ATOM 1640 C CA . LEU A 1 212 ? -16.953 8.859 14.727 1 98.75 212 LEU A CA 1
ATOM 1641 C C . LEU A 1 212 ? -16.344 9.484 13.484 1 98.75 212 LEU A C 1
ATOM 1643 O O . LEU A 1 212 ? -15.633 10.492 13.57 1 98.75 212 LEU A O 1
ATOM 1647 N N . ILE A 1 213 ? -16.516 8.906 12.336 1 98.81 213 ILE A N 1
ATOM 1648 C CA . ILE A 1 213 ? -16.016 9.398 11.062 1 98.81 213 ILE A CA 1
ATOM 1649 C C . ILE A 1 213 ? -17.172 9.945 10.219 1 98.81 213 ILE A C 1
ATOM 1651 O O . ILE A 1 213 ? -18.062 9.188 9.828 1 98.81 213 ILE A O 1
ATOM 1655 N N . GLU A 1 214 ? -17.094 11.18 9.938 1 98.31 214 GLU A N 1
ATOM 1656 C CA . GLU A 1 214 ? -18.109 11.781 9.07 1 98.31 214 GLU A CA 1
ATOM 1657 C C . GLU A 1 214 ? -17.812 11.508 7.602 1 98.31 214 GLU A C 1
ATOM 1659 O O . GLU A 1 214 ? -16.75 11.852 7.098 1 98.31 214 GLU A O 1
ATOM 1664 N N . VAL A 1 215 ? -18.766 10.898 6.949 1 98.25 215 VAL A N 1
ATOM 1665 C CA . VAL A 1 215 ? -18.625 10.547 5.539 1 98.25 215 VAL A CA 1
ATOM 1666 C C . VAL A 1 215 ? -19.766 11.148 4.734 1 98.25 215 VAL A C 1
ATOM 1668 O O . VAL A 1 215 ? -20.438 10.445 3.969 1 98.25 215 VAL A O 1
ATOM 1671 N N . SER A 1 216 ? -19.906 12.477 4.832 1 96.06 216 SER A N 1
ATOM 1672 C CA . SER A 1 216 ? -21.078 13.148 4.254 1 96.06 216 SER A CA 1
ATOM 1673 C C . SER A 1 216 ? -20.656 14.367 3.443 1 96.06 216 SER A C 1
ATOM 1675 O O . SER A 1 216 ? -21.391 15.359 3.369 1 96.06 216 SER A O 1
ATOM 1677 N N . THR A 1 217 ? -19.484 14.352 2.914 1 94.69 217 THR A N 1
ATOM 1678 C CA . THR A 1 217 ? -19.016 15.508 2.152 1 94.69 217 THR A CA 1
ATOM 1679 C C . THR A 1 217 ? -19.578 15.477 0.73 1 94.69 217 THR A C 1
ATOM 1681 O O . THR A 1 217 ? -19.578 16.5 0.037 1 94.69 217 THR A O 1
ATOM 1684 N N . GLY A 1 218 ? -20.016 14.328 0.296 1 95.19 218 GLY A N 1
ATOM 1685 C CA . GLY A 1 218 ? -20.438 14.141 -1.084 1 95.19 218 GLY A CA 1
ATOM 1686 C C . GLY A 1 218 ? -19.297 13.773 -2.012 1 95.19 218 GLY A C 1
ATOM 1687 O O . GLY A 1 218 ? -19.516 13.461 -3.184 1 95.19 218 GLY A O 1
ATOM 1688 N N . LEU A 1 219 ? -18.094 13.773 -1.48 1 97.06 219 LEU A N 1
ATOM 1689 C CA . LEU A 1 219 ? -16.922 13.477 -2.297 1 97.06 219 LEU A CA 1
ATOM 1690 C C . LEU A 1 219 ? -16.469 12.031 -2.088 1 97.06 219 LEU A C 1
ATOM 1692 O O . LEU A 1 219 ? -15.516 11.57 -2.736 1 97.06 219 LEU A O 1
ATOM 1696 N N . GLU A 1 220 ? -17.109 11.258 -1.152 1 98.06 220 GLU A N 1
ATOM 1697 C CA . GLU A 1 220 ? -16.734 9.875 -0.856 1 98.06 220 GLU A CA 1
ATOM 1698 C C . GLU A 1 220 ? -16.984 8.969 -2.055 1 98.06 220 GLU A C 1
ATOM 1700 O O . GLU A 1 220 ? -18.031 9.062 -2.705 1 98.06 220 GLU A O 1
ATOM 1705 N N . ASP A 1 221 ? -16 8.18 -2.369 1 97.19 221 ASP A N 1
ATOM 1706 C CA . ASP A 1 221 ? -16.25 7.047 -3.248 1 97.19 221 ASP A CA 1
ATOM 1707 C C . ASP A 1 221 ? -17.031 5.953 -2.518 1 97.19 221 ASP A C 1
ATOM 1709 O O . ASP A 1 221 ? -17.328 6.082 -1.326 1 97.19 221 ASP A O 1
ATOM 1713 N N . ASP A 1 222 ? -17.344 4.883 -3.211 1 96 222 ASP A N 1
ATOM 1714 C CA . ASP A 1 222 ? -18.266 3.881 -2.668 1 96 222 ASP A CA 1
ATOM 1715 C C . ASP A 1 222 ? -17.484 2.742 -2.002 1 96 222 ASP A C 1
ATOM 1717 O O . ASP A 1 222 ? -17.891 1.581 -2.086 1 96 222 ASP A O 1
ATOM 1721 N N . TRP A 1 223 ? -16.375 3.051 -1.479 1 96.81 223 TRP A N 1
ATOM 1722 C CA . TRP A 1 223 ? -15.625 2.01 -0.777 1 96.81 223 TRP A CA 1
ATOM 1723 C C . TRP A 1 223 ? -14.852 2.594 0.402 1 96.81 223 TRP A C 1
ATOM 1725 O O . TRP A 1 223 ? -14.508 3.777 0.403 1 96.81 223 TRP A O 1
ATOM 1735 N N . CYS A 1 224 ? -14.633 1.825 1.402 1 98.56 224 CYS A N 1
ATOM 1736 C CA . CYS A 1 224 ? -13.773 2.098 2.547 1 98.56 224 CYS A CA 1
ATOM 1737 C C . CYS A 1 224 ? -13.203 0.805 3.119 1 98.56 224 CYS A C 1
ATOM 1739 O O . CYS A 1 224 ? -13.508 -0.284 2.633 1 98.56 224 CYS A O 1
ATOM 1741 N N . GLY A 1 225 ? -12.297 0.937 4.062 1 98.44 225 GLY A N 1
ATOM 1742 C CA . GLY A 1 225 ? -11.695 -0.241 4.664 1 98.44 225 GLY A CA 1
ATOM 1743 C C . GLY A 1 225 ? -11.109 0.025 6.035 1 98.44 225 GLY A C 1
ATOM 1744 O O . GLY A 1 225 ? -10.836 1.174 6.391 1 98.44 225 GLY A O 1
ATOM 1745 N N . LEU A 1 226 ? -11.016 -0.973 6.848 1 98.81 226 LEU A N 1
ATOM 1746 C CA . LEU A 1 226 ? -10.352 -1.017 8.141 1 98.81 226 LEU A CA 1
ATOM 1747 C C . LEU A 1 226 ? -9.227 -2.051 8.141 1 98.81 226 LEU A C 1
ATOM 1749 O O . LEU A 1 226 ? -9.492 -3.256 8.102 1 98.81 226 LEU A O 1
ATOM 1753 N N . ILE A 1 227 ? -8 -1.57 8.211 1 98.81 227 ILE A N 1
ATOM 1754 C CA . ILE A 1 227 ? -6.84 -2.42 7.973 1 98.81 227 ILE A CA 1
ATOM 1755 C C . ILE A 1 227 ? -5.996 -2.504 9.242 1 98.81 227 ILE A C 1
ATOM 1757 O O . ILE A 1 227 ? -5.418 -1.506 9.672 1 98.81 227 ILE A O 1
ATOM 1761 N N . PRO A 1 228 ? -5.871 -3.65 9.852 1 98.75 228 PRO A N 1
ATOM 1762 C CA . PRO A 1 228 ? -5.012 -3.816 11.023 1 98.75 228 PRO A CA 1
ATOM 1763 C C . PRO A 1 228 ? -3.543 -4.012 10.656 1 98.75 228 PRO A C 1
ATOM 1765 O O . PRO A 1 228 ? -2.973 -5.074 10.922 1 98.75 228 PRO A O 1
ATOM 1768 N N . VAL A 1 229 ? -2.9 -2.992 10.211 1 98 229 VAL A N 1
ATOM 1769 C CA . VAL A 1 229 ? -1.599 -3.047 9.555 1 98 229 VAL A CA 1
ATOM 1770 C C . VAL A 1 229 ? -0.525 -3.438 10.57 1 98 229 VAL A C 1
ATOM 1772 O O . VAL A 1 229 ? 0.336 -4.273 10.281 1 98 229 VAL A O 1
ATOM 1775 N N . GLY A 1 230 ? -0.593 -2.908 11.758 1 97.31 230 GLY A N 1
ATOM 1776 C CA . GLY A 1 230 ? 0.51 -3.08 12.688 1 97.31 230 GLY A CA 1
ATOM 1777 C C . GLY A 1 230 ? 0.351 -4.297 13.586 1 97.31 230 GLY A C 1
ATOM 1778 O O . GLY A 1 230 ? 1.341 -4.91 13.992 1 97.31 230 GLY A O 1
ATOM 1779 N N . GLN A 1 231 ? -0.859 -4.539 13.922 1 97.5 231 GLN A N 1
ATOM 1780 C CA . GLN A 1 231 ? -1.173 -5.66 14.797 1 97.5 231 GLN A CA 1
ATOM 1781 C C . GLN A 1 231 ? -2.65 -6.031 14.711 1 97.5 231 GLN A C 1
ATOM 1783 O O . GLN A 1 231 ? -3.471 -5.23 14.258 1 97.5 231 GLN A O 1
ATOM 1788 N N . ARG A 1 232 ? -2.863 -7.238 15.117 1 98.06 232 ARG A N 1
ATOM 1789 C CA . ARG A 1 232 ? -4.238 -7.715 15.219 1 98.06 232 ARG A CA 1
ATOM 1790 C C . ARG A 1 232 ? -5.051 -6.844 16.172 1 98.06 232 ARG A C 1
ATOM 1792 O O . ARG A 1 232 ? -4.566 -6.457 17.234 1 98.06 232 ARG A O 1
ATOM 1799 N N . CYS A 1 233 ? -6.242 -6.426 15.766 1 98.62 233 CYS A N 1
ATOM 1800 C CA . CYS A 1 233 ? -7.219 -5.789 16.641 1 98.62 233 CYS A CA 1
ATOM 1801 C C . CYS A 1 233 ? -8.258 -6.797 17.125 1 98.62 233 CYS A C 1
ATOM 1803 O O . CYS A 1 233 ? -9.102 -7.238 16.328 1 98.62 233 CYS A O 1
ATOM 1805 N N . ALA A 1 234 ? -8.297 -7.109 18.344 1 98.25 234 ALA A N 1
ATOM 1806 C CA . ALA A 1 234 ? -9.07 -8.227 18.875 1 98.25 234 ALA A CA 1
ATOM 1807 C C . ALA A 1 234 ? -10.555 -7.875 18.984 1 98.25 234 ALA A C 1
ATOM 1809 O O . ALA A 1 234 ? -11.414 -8.75 18.859 1 98.25 234 ALA A O 1
ATOM 1810 N N . HIS A 1 235 ? -10.797 -6.621 19.25 1 98.44 235 HIS A N 1
ATOM 1811 C CA . HIS A 1 235 ? -12.164 -6.176 19.5 1 98.44 235 HIS A CA 1
ATOM 1812 C C . HIS A 1 235 ? -12.508 -4.945 18.672 1 98.44 235 HIS A C 1
ATOM 1814 O O . HIS A 1 235 ? -12.188 -3.818 19.062 1 98.44 235 HIS A O 1
ATOM 1820 N N . VAL A 1 236 ? -13.227 -5.156 17.547 1 98.81 236 VAL A N 1
ATOM 1821 C CA . VAL A 1 236 ? -13.625 -4.047 16.688 1 98.81 236 VAL A CA 1
ATOM 1822 C C . VAL A 1 236 ? -15.141 -4.051 16.516 1 98.81 236 VAL A C 1
ATOM 1824 O O . VAL A 1 236 ? -15.742 -5.102 16.266 1 98.81 236 VAL A O 1
ATOM 1827 N N . SER A 1 237 ? -15.773 -2.977 16.703 1 98.88 237 SER A N 1
ATOM 1828 C CA . SER A 1 237 ? -17.188 -2.77 16.453 1 98.88 237 SER A CA 1
ATOM 1829 C C . SER A 1 237 ? -17.422 -1.555 15.555 1 98.88 237 SER A C 1
ATOM 1831 O O . SER A 1 237 ? -16.766 -0.526 15.719 1 98.88 237 SER A O 1
ATOM 1833 N N . THR A 1 238 ? -18.297 -1.679 14.594 1 98.88 238 THR A N 1
ATOM 1834 C CA . THR A 1 238 ? -18.578 -0.561 13.703 1 98.88 238 THR A CA 1
ATOM 1835 C C . THR A 1 238 ? -20.078 -0.379 13.508 1 98.88 238 THR A C 1
ATOM 1837 O O . THR A 1 238 ? -20.859 -1.308 13.742 1 98.88 238 THR A O 1
ATOM 1840 N N . THR A 1 239 ? -20.484 0.76 13.18 1 98.81 239 THR A N 1
ATOM 1841 C CA . THR A 1 239 ? -21.812 1.075 12.656 1 98.81 239 THR A CA 1
ATOM 1842 C C . THR A 1 239 ? -21.703 1.934 11.398 1 98.81 239 THR A C 1
ATOM 1844 O O . THR A 1 239 ? -20.641 2.486 11.109 1 98.81 239 THR A O 1
ATOM 1847 N N . GLY A 1 240 ? -22.766 1.947 10.617 1 98.81 240 GLY A N 1
ATOM 1848 C CA . GLY A 1 240 ? -22.828 2.822 9.453 1 98.81 240 GLY A CA 1
ATOM 1849 C C . GLY A 1 240 ? -22.234 2.203 8.203 1 98.81 240 GLY A C 1
ATOM 1850 O O . GLY A 1 240 ? -22.094 2.879 7.184 1 98.81 240 GLY A O 1
ATOM 1851 N N . LEU A 1 241 ? -21.906 0.973 8.234 1 98.56 241 LEU A N 1
ATOM 1852 C CA . LEU A 1 241 ? -21.328 0.263 7.102 1 98.56 241 LEU A CA 1
ATOM 1853 C C . LEU A 1 241 ? -22.25 -0.851 6.621 1 98.56 241 LEU A C 1
ATOM 1855 O O . LEU A 1 241 ? -23.094 -1.329 7.375 1 98.56 241 LEU A O 1
ATOM 1859 N N . LYS A 1 242 ? -22.062 -1.159 5.328 1 97.31 242 LYS A N 1
ATOM 1860 C CA . LYS A 1 242 ? -22.812 -2.291 4.793 1 97.31 242 LYS A CA 1
ATOM 1861 C C . LYS A 1 242 ? -22.484 -3.574 5.551 1 97.31 242 LYS A C 1
ATOM 1863 O O . LYS A 1 242 ? -23.375 -4.359 5.867 1 97.31 242 LYS A O 1
ATOM 1868 N N . TRP A 1 243 ? -21.203 -3.828 5.816 1 96.62 243 TRP A N 1
ATOM 1869 C CA . TRP A 1 243 ? -20.75 -4.961 6.621 1 96.62 243 TRP A CA 1
ATOM 1870 C C . TRP A 1 243 ? -20.156 -4.484 7.941 1 96.62 243 TRP A C 1
ATOM 1872 O O . TRP A 1 243 ? -18.953 -4.285 8.047 1 96.62 243 TRP A O 1
ATOM 1882 N N . ASN A 1 244 ? -21 -4.367 8.961 1 98.38 244 ASN A N 1
ATOM 1883 C CA . ASN A 1 244 ? -20.578 -3.945 10.289 1 98.38 244 ASN A CA 1
ATOM 1884 C C . ASN A 1 244 ? -19.922 -5.086 11.062 1 98.38 244 ASN A C 1
ATOM 1886 O O . ASN A 1 244 ? -20.234 -6.258 10.828 1 98.38 244 ASN A O 1
ATOM 1890 N N . LEU A 1 245 ? -19.016 -4.676 11.852 1 98.25 245 LEU A N 1
ATOM 1891 C CA . LEU A 1 245 ? -18.375 -5.594 12.781 1 98.25 245 LEU A CA 1
ATOM 1892 C C . LEU A 1 245 ? -18.969 -5.461 14.18 1 98.25 245 LEU A C 1
ATOM 1894 O O . LEU A 1 245 ? -19.266 -4.352 14.625 1 98.25 245 LEU A O 1
ATOM 1898 N N . LYS A 1 246 ? -19.156 -6.531 14.867 1 98.44 246 LYS A N 1
ATOM 1899 C CA . LYS A 1 246 ? -19.625 -6.555 16.25 1 98.44 246 LYS A CA 1
ATOM 1900 C C . LYS A 1 246 ? -18.625 -7.281 17.156 1 98.44 246 LYS A C 1
ATOM 1902 O O . LYS A 1 246 ? -18.703 -8.5 17.312 1 98.44 246 LYS A O 1
ATOM 1907 N N . ASP A 1 247 ? -17.844 -6.531 17.781 1 98.31 247 ASP A N 1
ATOM 1908 C CA . ASP A 1 247 ? -16.812 -7.051 18.672 1 98.31 247 ASP A CA 1
ATOM 1909 C C . ASP A 1 247 ? -16.047 -8.195 18.016 1 98.31 247 ASP A C 1
ATOM 1911 O O . ASP A 1 247 ? -15.914 -9.273 18.594 1 98.31 247 ASP A O 1
ATOM 1915 N N . GLN A 1 248 ? -15.531 -8.008 16.891 1 98 248 GLN A N 1
ATOM 1916 C CA . GLN A 1 248 ? -14.844 -9.016 16.094 1 98 248 GLN A CA 1
ATOM 1917 C C . GLN A 1 248 ? -13.375 -8.664 15.906 1 98 248 GLN A C 1
ATOM 1919 O O . GLN A 1 248 ? -12.992 -7.496 16.016 1 98 248 GLN A O 1
ATOM 1924 N N . ALA A 1 249 ? -12.656 -9.672 15.664 1 98.31 249 ALA A N 1
ATOM 1925 C CA . ALA A 1 249 ? -11.227 -9.461 15.453 1 98.31 249 ALA A CA 1
ATOM 1926 C C . ALA A 1 249 ? -10.93 -9.117 14 1 98.31 249 ALA A C 1
ATOM 1928 O O . ALA A 1 249 ? -11.57 -9.648 13.086 1 98.31 249 ALA A O 1
ATOM 1929 N N . LEU A 1 250 ? -10.078 -8.211 13.812 1 98.5 250 LEU A N 1
ATOM 1930 C CA . LEU A 1 250 ? -9.461 -7.945 12.523 1 98.5 250 LEU A CA 1
ATOM 1931 C C . LEU A 1 250 ? -7.973 -8.281 12.547 1 98.5 250 LEU A C 1
ATOM 1933 O O . LEU A 1 250 ? -7.27 -7.93 13.5 1 98.5 250 LEU A O 1
ATOM 1937 N N . GLY A 1 251 ? -7.531 -9.047 11.547 1 98.38 251 GLY A N 1
ATOM 1938 C CA . GLY A 1 251 ? -6.129 -9.414 11.438 1 98.38 251 GLY A CA 1
ATOM 1939 C C . GLY A 1 251 ? -5.781 -10.039 10.094 1 98.38 251 GLY A C 1
ATOM 1940 O O . GLY A 1 251 ? -6.605 -10.734 9.5 1 98.38 251 GLY A O 1
ATOM 1941 N N . PHE A 1 252 ? -4.586 -9.773 9.641 1 98.12 252 PHE A N 1
ATOM 1942 C CA . PHE A 1 252 ? -4.121 -10.461 8.438 1 98.12 252 PHE A CA 1
ATOM 1943 C C . PHE A 1 252 ? -4.039 -11.969 8.68 1 98.12 252 PHE A C 1
ATOM 1945 O O . PHE A 1 252 ? -3.525 -12.414 9.711 1 98.12 252 PHE A O 1
ATOM 1952 N N . GLY A 1 253 ? -4.488 -12.75 7.734 1 94.56 253 GLY A N 1
ATOM 1953 C CA . GLY A 1 253 ? -4.629 -14.18 7.914 1 94.56 253 GLY A CA 1
ATOM 1954 C C . GLY A 1 253 ? -5.961 -14.578 8.523 1 94.56 253 GLY A C 1
ATOM 1955 O O . GLY A 1 253 ? -6.266 -15.766 8.648 1 94.56 253 GLY A O 1
ATOM 1956 N N . GLU A 1 254 ? -6.727 -13.617 8.938 1 94.44 254 GLU A N 1
ATOM 1957 C CA . GLU A 1 254 ? -8.07 -13.781 9.477 1 94.44 254 GLU A CA 1
ATOM 1958 C C . GLU A 1 254 ? -9.086 -12.961 8.695 1 94.44 254 GLU A C 1
ATOM 1960 O O . GLU A 1 254 ? -9.406 -13.281 7.543 1 94.44 254 GLU A O 1
ATOM 1965 N N . LEU A 1 255 ? -9.43 -11.852 9.227 1 94.25 255 LEU A N 1
ATOM 1966 C CA . LEU A 1 255 ? -10.352 -10.953 8.539 1 94.25 255 LEU A CA 1
ATOM 1967 C C . LEU A 1 255 ? -9.758 -9.547 8.43 1 94.25 255 LEU A C 1
ATOM 1969 O O . LEU A 1 255 ? -9.281 -8.992 9.422 1 94.25 255 LEU A O 1
ATOM 1973 N N . VAL A 1 256 ? -9.711 -9.039 7.234 1 96.44 256 VAL A N 1
ATOM 1974 C CA . VAL A 1 256 ? -9.414 -7.637 6.973 1 96.44 256 VAL A CA 1
ATOM 1975 C C . VAL A 1 256 ? -10.586 -6.992 6.242 1 96.44 256 VAL A C 1
ATOM 1977 O O . VAL A 1 256 ? -11.047 -7.504 5.219 1 96.44 256 VAL A O 1
ATOM 1980 N N . SER A 1 257 ? -11.125 -5.938 6.727 1 96.69 257 SER A N 1
ATOM 1981 C CA . SER A 1 257 ? -12.297 -5.305 6.125 1 96.69 257 SER A CA 1
ATOM 1982 C C . SER A 1 257 ? -11.898 -4.441 4.93 1 96.69 257 SER A C 1
ATOM 1984 O O . SER A 1 257 ? -11.461 -3.305 5.098 1 96.69 257 SER A O 1
ATOM 1986 N N . THR A 1 258 ? -12.016 -4.934 3.756 1 95.62 258 THR A N 1
ATOM 1987 C CA . THR A 1 258 ? -11.789 -4.199 2.518 1 95.62 258 THR A CA 1
ATOM 1988 C C . THR A 1 258 ? -13.039 -4.211 1.642 1 95.62 258 THR A C 1
ATOM 1990 O O . THR A 1 258 ? -13.945 -5.016 1.857 1 95.62 258 THR A O 1
ATOM 1993 N N . SER A 1 259 ? -13.086 -3.316 0.734 1 93.25 259 SER A N 1
ATOM 1994 C CA . SER A 1 259 ? -14.203 -3.205 -0.196 1 93.25 259 SER A CA 1
ATOM 1995 C C . SER A 1 259 ? -15.523 -3.059 0.547 1 93.25 259 SER A C 1
ATOM 1997 O O . SER A 1 259 ? -16.547 -3.611 0.127 1 93.25 259 SER A O 1
ATOM 1999 N N . ASN A 1 260 ? -15.477 -2.486 1.786 1 96.38 260 ASN A N 1
ATOM 2000 C CA . ASN A 1 260 ? -16.688 -2.104 2.494 1 96.38 260 ASN A CA 1
ATOM 2001 C C . ASN A 1 260 ? -17.297 -0.832 1.912 1 96.38 260 ASN A C 1
ATOM 2003 O O . ASN A 1 260 ? -16.75 -0.241 0.983 1 96.38 260 ASN A O 1
ATOM 2007 N N . THR A 1 261 ? -18.516 -0.531 2.314 1 97.31 261 THR A N 1
ATOM 2008 C CA . THR A 1 261 ? -19.156 0.713 1.884 1 97.31 261 THR A CA 1
ATOM 2009 C C . THR A 1 261 ? -20.078 1.252 2.967 1 97.31 261 THR A C 1
ATOM 2011 O O . THR A 1 261 ? -20.141 0.699 4.066 1 97.31 261 THR A O 1
ATOM 2014 N N . TYR A 1 262 ? -20.75 2.359 2.637 1 98.44 262 TYR A N 1
ATOM 2015 C CA . TYR A 1 262 ? -21.469 3.135 3.646 1 98.44 262 TYR A CA 1
ATOM 2016 C C . TYR A 1 262 ? -22.969 2.855 3.594 1 98.44 262 TYR A C 1
ATOM 2018 O O . TYR A 1 262 ? -23.531 2.688 2.514 1 98.44 262 TYR A O 1
ATOM 2026 N N . THR A 1 263 ? -23.609 2.793 4.695 1 98.38 263 THR A N 1
ATOM 2027 C CA . THR A 1 263 ? -25.062 2.773 4.77 1 98.38 263 THR A CA 1
ATOM 2028 C C . THR A 1 263 ? -25.594 4.062 5.395 1 98.38 263 THR A C 1
ATOM 2030 O O . THR A 1 263 ? -26.797 4.352 5.316 1 98.38 263 THR A O 1
ATOM 2033 N N . ASP A 1 264 ? -24.688 4.844 6.062 1 98.19 264 ASP A N 1
ATOM 2034 C CA . ASP A 1 264 ? -25.016 6.082 6.762 1 98.19 264 ASP A CA 1
ATOM 2035 C C . ASP A 1 264 ? -24 7.176 6.445 1 98.19 264 ASP A C 1
ATOM 2037 O O . ASP A 1 264 ? -22.969 6.914 5.816 1 98.19 264 ASP A O 1
ATOM 2041 N N . ASP A 1 265 ? -24.359 8.391 6.938 1 97.81 265 ASP A N 1
ATOM 2042 C CA . ASP A 1 265 ? -23.469 9.531 6.723 1 97.81 265 ASP A CA 1
ATOM 2043 C C . ASP A 1 265 ? -22.375 9.594 7.789 1 97.81 265 ASP A C 1
ATOM 2045 O O . ASP A 1 265 ? -21.5 10.453 7.734 1 97.81 265 ASP A O 1
ATOM 2049 N N . GLN A 1 266 ? -22.531 8.68 8.641 1 98.38 266 GLN A N 1
ATOM 2050 C CA . GLN A 1 266 ? -21.547 8.57 9.727 1 98.38 266 GLN A CA 1
ATOM 2051 C C . GLN A 1 266 ? -21.172 7.113 9.977 1 98.38 266 GLN A C 1
ATOM 2053 O O . GLN A 1 266 ? -22.016 6.219 9.898 1 98.38 266 GLN A O 1
ATOM 2058 N N . VAL A 1 267 ? -19.875 6.961 10.203 1 98.81 267 VAL A N 1
ATOM 2059 C CA . VAL A 1 267 ? -19.359 5.652 10.578 1 98.81 267 VAL A CA 1
ATOM 2060 C C . VAL A 1 267 ? -18.75 5.723 11.977 1 98.81 267 VAL A C 1
ATOM 2062 O O . VAL A 1 267 ? -17.969 6.641 12.281 1 98.81 267 VAL A O 1
ATOM 2065 N N . THR A 1 268 ? -19.125 4.844 12.852 1 98.88 268 THR A N 1
ATOM 2066 C CA . THR A 1 268 ? -18.453 4.734 14.141 1 98.88 268 THR A CA 1
ATOM 2067 C C . THR A 1 268 ? -17.531 3.51 14.164 1 98.88 268 THR A C 1
ATOM 2069 O O . THR A 1 268 ? -17.891 2.453 13.641 1 98.88 268 THR A O 1
ATOM 2072 N N . VAL A 1 269 ? -16.391 3.66 14.727 1 98.88 269 VAL A N 1
ATOM 2073 C CA . VAL A 1 269 ? -15.422 2.574 14.883 1 98.88 269 VAL A CA 1
ATOM 2074 C C . VAL A 1 269 ? -14.922 2.535 16.328 1 98.88 269 VAL A C 1
ATOM 2076 O O . VAL A 1 269 ? -14.453 3.545 16.859 1 98.88 269 VAL A O 1
ATOM 2079 N N . GLU A 1 270 ? -15.07 1.476 16.938 1 98.81 270 GLU A N 1
ATOM 2080 C CA . GLU A 1 270 ? -14.438 1.184 18.234 1 98.81 270 GLU A CA 1
ATOM 2081 C C . GLU A 1 270 ? -13.359 0.119 18.078 1 98.81 270 GLU A C 1
ATOM 2083 O O . GLU A 1 270 ? -13.602 -0.945 17.5 1 98.81 270 GLU A O 1
ATOM 2088 N N . THR A 1 271 ? -12.188 0.379 18.547 1 98.62 271 THR A N 1
ATOM 2089 C CA . THR A 1 271 ? -11.078 -0.552 18.375 1 98.62 271 THR A CA 1
ATOM 2090 C C . THR A 1 271 ? -10.18 -0.552 19.609 1 98.62 271 THR A C 1
ATOM 2092 O O . THR A 1 271 ? -10.102 0.449 20.328 1 98.62 271 THR A O 1
ATOM 2095 N N . ASP A 1 272 ? -9.5 -1.626 19.875 1 98.5 272 ASP A N 1
ATOM 2096 C CA . ASP A 1 272 ? -8.672 -1.763 21.062 1 98.5 272 ASP A CA 1
ATOM 2097 C C . ASP A 1 272 ? -7.207 -1.448 20.75 1 98.5 272 ASP A C 1
ATOM 2099 O O . ASP A 1 272 ? -6.402 -1.248 21.656 1 98.5 272 ASP A O 1
ATOM 2103 N N . HIS A 1 273 ? -6.77 -1.419 19.453 1 98.06 273 HIS A N 1
ATOM 2104 C CA . HIS A 1 273 ? -5.445 -1.042 18.984 1 98.06 273 HIS A CA 1
ATOM 2105 C C . HIS A 1 273 ? -5.535 -0.099 17.781 1 98.06 273 HIS A C 1
ATOM 2107 O O . HIS A 1 273 ? -6.59 0.022 17.172 1 98.06 273 HIS A O 1
ATOM 2113 N N . PRO A 1 274 ? -4.414 0.627 17.484 1 98.44 274 PRO A N 1
ATOM 2114 C CA . PRO A 1 274 ? -4.465 1.49 16.297 1 98.44 274 PRO A CA 1
ATOM 2115 C C . PRO A 1 274 ? -4.918 0.748 15.047 1 98.44 274 PRO A C 1
ATOM 2117 O O . PRO A 1 274 ? -4.508 -0.394 14.82 1 98.44 274 PRO A O 1
ATOM 2120 N N . LEU A 1 275 ? -5.809 1.371 14.336 1 98.88 275 LEU A N 1
ATOM 2121 C CA . LEU A 1 275 ? -6.465 0.745 13.195 1 98.88 275 LEU A CA 1
ATOM 2122 C C . LEU A 1 275 ? -6.539 1.71 12.016 1 98.88 275 LEU A C 1
ATOM 2124 O O . LEU A 1 275 ? -7.074 2.814 12.141 1 98.88 275 LEU A O 1
ATOM 2128 N N . LEU A 1 276 ? -5.984 1.308 10.883 1 98.88 276 LEU A N 1
ATOM 2129 C CA . LEU A 1 276 ? -5.945 2.178 9.711 1 98.88 276 LEU A CA 1
ATOM 2130 C C . LEU A 1 276 ? -7.316 2.246 9.039 1 98.88 276 LEU A C 1
ATOM 2132 O O . LEU A 1 276 ? -7.879 1.217 8.664 1 98.88 276 LEU A O 1
ATOM 2136 N N . TRP A 1 277 ? -7.863 3.42 8.93 1 98.94 277 TRP A N 1
ATOM 2137 C CA . TRP A 1 277 ? -9.039 3.711 8.125 1 98.94 277 TRP A CA 1
ATOM 2138 C C . TRP A 1 277 ? -8.641 4.195 6.734 1 98.94 277 TRP A C 1
ATOM 2140 O O . TRP A 1 277 ? -7.75 5.031 6.594 1 98.94 277 TRP A O 1
ATOM 2150 N N . THR A 1 278 ? -9.234 3.656 5.715 1 98.81 278 THR A N 1
ATOM 2151 C CA . THR A 1 278 ? -9.023 4.156 4.359 1 98.81 278 THR A CA 1
ATOM 2152 C C . THR A 1 278 ? -10.352 4.27 3.613 1 98.81 278 THR A C 1
ATOM 2154 O O . THR A 1 278 ? -11.289 3.516 3.885 1 98.81 278 THR A O 1
ATOM 2157 N N . MET A 1 279 ? -10.406 5.215 2.707 1 98.75 279 MET A N 1
ATOM 2158 C CA . MET A 1 279 ? -11.625 5.473 1.942 1 98.75 279 MET A CA 1
ATOM 2159 C C . MET A 1 279 ? -11.297 6.09 0.588 1 98.75 279 MET A C 1
ATOM 2161 O O . MET A 1 279 ? -10.211 6.648 0.402 1 98.75 279 MET A O 1
ATOM 2165 N N . GLY A 1 280 ? -12.227 5.941 -0.301 1 98.19 280 GLY A N 1
ATOM 2166 C CA . GLY A 1 280 ? -12.062 6.578 -1.597 1 98.19 280 GLY A CA 1
ATOM 2167 C C . GLY A 1 280 ? -12.633 7.98 -1.648 1 98.19 280 GLY A C 1
ATOM 2168 O O . GLY A 1 280 ? -13.555 8.312 -0.896 1 98.19 280 GLY A O 1
ATOM 2169 N N . TYR A 1 281 ? -12.062 8.812 -2.471 1 97.5 281 TYR A N 1
ATOM 2170 C CA . TYR A 1 281 ? -12.648 10.117 -2.746 1 97.5 281 TYR A CA 1
ATOM 2171 C C . TYR A 1 281 ? -12.68 10.398 -4.246 1 97.5 281 TYR A C 1
ATOM 2173 O O . TYR A 1 281 ? -11.922 9.797 -5.008 1 97.5 281 TYR A O 1
ATOM 2181 N N . ARG A 1 282 ? -13.555 11.195 -4.699 1 94.69 282 ARG A N 1
ATOM 2182 C CA . ARG A 1 282 ? -13.664 11.695 -6.066 1 94.69 282 ARG A CA 1
ATOM 2183 C C . ARG A 1 282 ? -13.695 13.219 -6.09 1 94.69 282 ARG A C 1
ATOM 2185 O O . ARG A 1 282 ? -14.516 13.844 -5.41 1 94.69 282 ARG A O 1
ATOM 2192 N N . LEU A 1 283 ? -12.688 13.719 -6.82 1 86.38 283 LEU A N 1
ATOM 2193 C CA . LEU A 1 283 ? -12.719 15.164 -6.953 1 86.38 283 LEU A CA 1
ATOM 2194 C C . LEU A 1 283 ? -13.609 15.586 -8.109 1 86.38 283 LEU A C 1
ATOM 2196 O O . LEU A 1 283 ? -13.641 14.93 -9.148 1 86.38 283 LEU A O 1
ATOM 2200 N N . LYS A 1 284 ? -14.719 16.469 -7.906 1 66.5 284 LYS A N 1
ATOM 2201 C CA . LYS A 1 284 ? -15.609 16.984 -8.938 1 66.5 284 LYS A CA 1
ATOM 2202 C C . LYS A 1 284 ? -14.852 17.875 -9.922 1 66.5 284 LYS A C 1
ATOM 2204 O O . LYS A 1 284 ? -13.883 18.531 -9.555 1 66.5 284 LYS A O 1
ATOM 2209 N N . MET B 1 1 ? -64.75 1.145 -27.953 1 22.52 1 MET B N 1
ATOM 2210 C CA . MET B 1 1 ? -65.312 -0.137 -27.484 1 22.52 1 MET B CA 1
ATOM 2211 C C . MET B 1 1 ? -64.188 -1.144 -27.266 1 22.52 1 MET B C 1
ATOM 2213 O O . MET B 1 1 ? -63.781 -1.86 -28.188 1 22.52 1 MET B O 1
ATOM 2217 N N . GLY B 1 2 ? -62.938 -0.661 -26.906 1 23.97 2 GLY B N 1
ATOM 2218 C CA . GLY B 1 2 ? -61.531 -1.054 -26.984 1 23.97 2 GLY B CA 1
ATOM 2219 C C . GLY B 1 2 ? -61.219 -2.279 -26.141 1 23.97 2 GLY B C 1
ATOM 2220 O O . GLY B 1 2 ? -61.531 -2.322 -24.953 1 23.97 2 GLY B O 1
ATOM 2221 N N . VAL B 1 3 ? -61.156 -3.539 -26.75 1 21.39 3 VAL B N 1
ATOM 2222 C CA . VAL B 1 3 ? -61.188 -4.941 -26.359 1 21.39 3 VAL B CA 1
ATOM 2223 C C . VAL B 1 3 ? -60.031 -5.246 -25.422 1 21.39 3 VAL B C 1
ATOM 2225 O O . VAL B 1 3 ? -58.875 -4.996 -25.766 1 21.39 3 VAL B O 1
ATOM 2228 N N . LEU B 1 4 ? -60.125 -5.25 -24.016 1 21.64 4 LEU B N 1
ATOM 2229 C CA . LEU B 1 4 ? -59.406 -5.551 -22.781 1 21.64 4 LEU B CA 1
ATOM 2230 C C . LEU B 1 4 ? -58.938 -7.004 -22.766 1 21.64 4 LEU B C 1
ATOM 2232 O O . LEU B 1 4 ? -59.75 -7.922 -22.625 1 21.64 4 LEU B O 1
ATOM 2236 N N . TYR B 1 5 ? -58.094 -7.512 -23.797 1 20.75 5 TYR B N 1
ATOM 2237 C CA . TYR B 1 5 ? -57.781 -8.93 -23.922 1 20.75 5 TYR B CA 1
ATOM 2238 C C . TYR B 1 5 ? -57.094 -9.445 -22.672 1 20.75 5 TYR B C 1
ATOM 2240 O O . TYR B 1 5 ? -56.062 -8.891 -22.234 1 20.75 5 TYR B O 1
ATOM 2248 N N . PHE B 1 6 ? -57.812 -10.008 -21.656 1 22.33 6 PHE B N 1
ATOM 2249 C CA . PHE B 1 6 ? -57.5 -10.688 -20.406 1 22.33 6 PHE B CA 1
ATOM 2250 C C . PHE B 1 6 ? -56.625 -11.914 -20.656 1 22.33 6 PHE B C 1
ATOM 2252 O O . PHE B 1 6 ? -57.094 -12.906 -21.219 1 22.33 6 PHE B O 1
ATOM 2259 N N . ILE B 1 7 ? -55.375 -11.734 -21.156 1 21.28 7 ILE B N 1
ATOM 2260 C CA . ILE B 1 7 ? -54.594 -12.906 -21.531 1 21.28 7 ILE B CA 1
ATOM 2261 C C . ILE B 1 7 ? -54.438 -13.828 -20.312 1 21.28 7 ILE B C 1
ATOM 2263 O O . ILE B 1 7 ? -54.062 -13.383 -19.234 1 21.28 7 ILE B O 1
ATOM 2267 N N . ALA B 1 8 ? -55.188 -14.969 -20.234 1 22.03 8 ALA B N 1
ATOM 2268 C CA . ALA B 1 8 ? -55.281 -16.125 -19.328 1 22.03 8 ALA B CA 1
ATOM 2269 C C . ALA B 1 8 ? -53.906 -16.719 -19.047 1 22.03 8 ALA B C 1
ATOM 2271 O O . ALA B 1 8 ? -53.219 -17.203 -19.969 1 22.03 8 ALA B O 1
ATOM 2272 N N . LEU B 1 9 ? -53.125 -16.203 -18.109 1 22.2 9 LEU B N 1
ATOM 2273 C CA . LEU B 1 9 ? -51.812 -16.609 -17.609 1 22.2 9 LEU B CA 1
ATOM 2274 C C . LEU B 1 9 ? -51.844 -18.047 -17.109 1 22.2 9 LEU B C 1
ATOM 2276 O O . LEU B 1 9 ? -52.562 -18.375 -16.156 1 22.2 9 LEU B O 1
ATOM 2280 N N . SER B 1 10 ? -51.906 -19.062 -18.062 1 21.81 10 SER B N 1
ATOM 2281 C CA . SER B 1 10 ? -51.906 -20.469 -17.719 1 21.81 10 SER B CA 1
ATOM 2282 C C . SER B 1 10 ? -50.75 -20.812 -16.797 1 21.81 10 SER B C 1
ATOM 2284 O O . SER B 1 10 ? -49.656 -20.219 -16.906 1 21.81 10 SER B O 1
ATOM 2286 N N . GLU B 1 11 ? -50.938 -21.562 -15.641 1 25.66 11 GLU B N 1
ATOM 2287 C CA . GLU B 1 11 ? -50.281 -22.031 -14.43 1 25.66 11 GLU B CA 1
ATOM 2288 C C . GLU B 1 11 ? -49.219 -23.062 -14.75 1 25.66 11 GLU B C 1
ATOM 2290 O O . GLU B 1 11 ? -49.469 -24.266 -14.773 1 25.66 11 GLU B O 1
ATOM 2295 N N . GLU B 1 12 ? -48.531 -23.109 -15.906 1 23.7 12 GLU B N 1
ATOM 2296 C CA . GLU B 1 12 ? -47.719 -24.312 -16.125 1 23.7 12 GLU B CA 1
ATOM 2297 C C . GLU B 1 12 ? -46.75 -24.531 -14.969 1 23.7 12 GLU B C 1
ATOM 2299 O O . GLU B 1 12 ? -46.031 -23.609 -14.555 1 23.7 12 GLU B O 1
ATOM 2304 N N . SER B 1 13 ? -46.938 -25.656 -14.133 1 27.73 13 SER B N 1
ATOM 2305 C CA . SER B 1 13 ? -46.281 -26.328 -13.008 1 27.73 13 SER B CA 1
ATOM 2306 C C . SER B 1 13 ? -44.844 -26.703 -13.32 1 27.73 13 SER B C 1
ATOM 2308 O O . SER B 1 13 ? -44.344 -27.734 -12.875 1 27.73 13 SER B O 1
ATOM 2310 N N . THR B 1 14 ? -44.156 -26.078 -14.25 1 24.94 14 THR B N 1
ATOM 2311 C CA . THR B 1 14 ? -42.875 -26.656 -14.68 1 24.94 14 THR B CA 1
ATOM 2312 C C . THR B 1 14 ? -42 -26.984 -13.469 1 24.94 14 THR B C 1
ATOM 2314 O O . THR B 1 14 ? -42.125 -26.328 -12.43 1 24.94 14 THR B O 1
ATOM 2317 N N . ASP B 1 15 ? -41.188 -28.094 -13.586 1 23.02 15 ASP B N 1
ATOM 2318 C CA . ASP B 1 15 ? -40.344 -29.031 -12.852 1 23.02 15 ASP B CA 1
ATOM 2319 C C . ASP B 1 15 ? -39.25 -28.297 -12.047 1 23.02 15 ASP B C 1
ATOM 2321 O O . ASP B 1 15 ? -38.344 -27.703 -12.625 1 23.02 15 ASP B O 1
ATOM 2325 N N . ARG B 1 16 ? -39.625 -27.797 -10.844 1 28.27 16 ARG B N 1
ATOM 2326 C CA . ARG B 1 16 ? -38.812 -27.266 -9.742 1 28.27 16 ARG B CA 1
ATOM 2327 C C . ARG B 1 16 ? -37.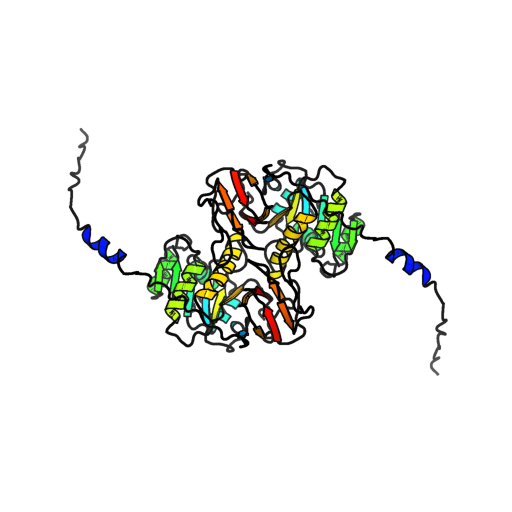656 -28.188 -9.414 1 28.27 16 ARG B C 1
ATOM 2329 O O . ARG B 1 16 ? -36.844 -27.891 -8.516 1 28.27 16 ARG B O 1
ATOM 2336 N N . ASP B 1 17 ? -37.812 -29.422 -9.875 1 25.42 17 ASP B N 1
ATOM 2337 C CA . ASP B 1 17 ? -36.938 -30.422 -9.25 1 25.42 17 ASP B CA 1
ATOM 2338 C C . ASP B 1 17 ? -35.5 -30.219 -9.672 1 25.42 17 ASP B C 1
ATOM 2340 O O . ASP B 1 17 ? -34.562 -30.766 -9.039 1 25.42 17 ASP B O 1
ATOM 2344 N N . SER B 1 18 ? -35.25 -29.859 -10.922 1 27.41 18 SER B N 1
ATOM 2345 C CA . SER B 1 18 ? -33.875 -30.094 -11.367 1 27.41 18 SER B CA 1
ATOM 2346 C C . SER B 1 18 ? -32.906 -29.141 -10.672 1 27.41 18 SER B C 1
ATOM 2348 O O . SER B 1 18 ? -31.703 -29.219 -10.883 1 27.41 18 SER B O 1
ATOM 2350 N N . LEU B 1 19 ? -33.406 -28.016 -10.148 1 26.91 19 LEU B N 1
ATOM 2351 C CA . LEU B 1 19 ? -32.438 -27.047 -9.641 1 26.91 19 LEU B CA 1
ATOM 2352 C C . LEU B 1 19 ? -31.844 -27.516 -8.312 1 26.91 19 LEU B C 1
ATOM 2354 O O . LEU B 1 19 ? -30.984 -26.828 -7.73 1 26.91 19 LEU B O 1
ATOM 2358 N N . SER B 1 20 ? -32.531 -28.516 -7.699 1 27.27 20 SER B N 1
ATOM 2359 C CA . SER B 1 20 ? -32.094 -28.938 -6.379 1 27.27 20 SER B CA 1
ATOM 2360 C C . SER B 1 20 ? -30.734 -29.625 -6.453 1 27.27 20 SER B C 1
ATOM 2362 O O . SER B 1 20 ? -30.031 -29.734 -5.441 1 27.27 20 SER B O 1
ATOM 2364 N N . GLN B 1 21 ? -30.422 -30.391 -7.535 1 24.42 21 GLN B N 1
ATOM 2365 C CA . GLN B 1 21 ? -29.234 -31.25 -7.469 1 24.42 21 GLN B CA 1
ATOM 2366 C C . GLN B 1 21 ? -27.969 -30.422 -7.363 1 24.42 21 GLN B C 1
ATOM 2368 O O . GLN B 1 21 ? -26.969 -30.875 -6.773 1 24.42 21 GLN B O 1
ATOM 2373 N N . THR B 1 22 ? -27.859 -29.344 -8.109 1 24.39 22 THR B N 1
ATOM 2374 C CA . THR B 1 22 ? -26.5 -28.875 -8.297 1 24.39 22 THR B CA 1
ATOM 2375 C C . THR B 1 22 ? -25.969 -28.234 -7.02 1 24.39 22 THR B C 1
ATOM 2377 O O . THR B 1 22 ? -24.844 -27.734 -6.992 1 24.39 22 THR B O 1
ATOM 2380 N N . LYS B 1 23 ? -26.844 -27.938 -6.047 1 32.41 23 LYS B N 1
ATOM 2381 C CA . LYS B 1 23 ? -26.297 -27.422 -4.797 1 32.41 23 LYS B CA 1
ATOM 2382 C C . LYS B 1 23 ? -25.469 -28.484 -4.082 1 32.41 23 LYS B C 1
ATOM 2384 O O . LYS B 1 23 ? -25.031 -28.281 -2.947 1 32.41 23 LYS B O 1
ATOM 2389 N N . GLN B 1 24 ? -25.703 -29.75 -4.461 1 23.62 24 GLN B N 1
ATOM 2390 C CA . GLN B 1 24 ? -25.125 -30.766 -3.604 1 23.62 24 GLN B CA 1
ATOM 2391 C C . GLN B 1 24 ? -23.609 -30.625 -3.516 1 23.62 24 GLN B C 1
ATOM 2393 O O . GLN B 1 24 ? -23.031 -30.734 -2.432 1 23.62 24 GLN B O 1
ATOM 2398 N N . ASP B 1 25 ? -22.797 -31.016 -4.613 1 25.83 25 ASP B N 1
ATOM 2399 C CA . ASP B 1 25 ? -21.547 -31.719 -4.391 1 25.83 25 ASP B CA 1
ATOM 2400 C C . ASP B 1 25 ? -20.438 -30.734 -3.992 1 25.83 25 ASP B C 1
ATOM 2402 O O . ASP B 1 25 ? -19.25 -31.094 -4.008 1 25.83 25 ASP B O 1
ATOM 2406 N N . LEU B 1 26 ? -20.594 -29.469 -4.129 1 30.41 26 LEU B N 1
ATOM 2407 C CA . LEU B 1 26 ? -19.328 -28.859 -3.719 1 30.41 26 LEU B CA 1
ATOM 2408 C C . LEU B 1 26 ? -19.078 -29.078 -2.232 1 30.41 26 LEU B C 1
ATOM 2410 O O . LEU B 1 26 ? -19.469 -28.266 -1.396 1 30.41 26 LEU B O 1
ATOM 2414 N N . GLU B 1 27 ? -19.422 -30.234 -1.716 1 29.95 27 GLU B N 1
ATOM 2415 C CA . GLU B 1 27 ? -18.859 -30.531 -0.406 1 29.95 27 GLU B CA 1
ATOM 2416 C C . GLU B 1 27 ? -17.406 -30.078 -0.313 1 29.95 27 GLU B C 1
ATOM 2418 O O . GLU B 1 27 ? -16.531 -30.641 -0.971 1 29.95 27 GLU B O 1
ATOM 2423 N N . ILE B 1 28 ? -17.188 -28.859 -0.078 1 30.36 28 ILE B N 1
ATOM 2424 C CA . ILE B 1 28 ? -15.875 -28.406 0.347 1 30.36 28 ILE B CA 1
ATOM 2425 C C . ILE B 1 28 ? -15.297 -29.375 1.372 1 30.36 28 ILE B C 1
ATOM 2427 O O . ILE B 1 28 ? -15.828 -29.516 2.473 1 30.36 28 ILE B O 1
ATOM 2431 N N . GLU B 1 29 ? -14.742 -30.531 0.953 1 29 29 GLU B N 1
ATOM 2432 C CA . GLU B 1 29 ? -13.898 -31.312 1.861 1 29 29 GLU B CA 1
ATOM 2433 C C . GLU B 1 29 ? -13.219 -30.406 2.887 1 29 29 GLU B C 1
ATOM 2435 O O . GLU B 1 29 ? -12.875 -29.25 2.58 1 29 29 GLU B O 1
ATOM 2440 N N . GLU B 1 30 ? -13.445 -30.594 4.141 1 32.84 30 GLU B N 1
ATOM 2441 C CA . GLU B 1 30 ? -12.672 -30.125 5.285 1 32.84 30 GLU B CA 1
ATOM 2442 C C . GLU B 1 30 ? -11.195 -29.984 4.938 1 32.84 30 GLU B C 1
ATOM 2444 O O . GLU B 1 30 ? -10.562 -30.953 4.5 1 32.84 30 GLU B O 1
ATOM 2449 N N . SER B 1 31 ? -10.781 -28.922 4.383 1 30.3 31 SER B N 1
ATOM 2450 C CA . SER B 1 31 ? -9.383 -28.594 4.129 1 30.3 31 SER B CA 1
ATOM 2451 C C . SER B 1 31 ? -8.469 -29.156 5.215 1 30.3 31 SER B C 1
ATOM 2453 O O . SER B 1 31 ? -8.578 -28.766 6.383 1 30.3 31 SER B O 1
ATOM 2455 N N . VAL B 1 32 ? -8.156 -30.5 5.254 1 30.19 32 VAL B N 1
ATOM 2456 C CA . VAL B 1 32 ? -6.969 -30.953 5.969 1 30.19 32 VAL B CA 1
ATOM 2457 C C . VAL B 1 32 ? -5.891 -29.859 5.914 1 30.19 32 VAL B C 1
ATOM 2459 O O . VAL B 1 32 ? -5.418 -29.516 4.836 1 30.19 32 VAL B O 1
ATOM 2462 N N . GLY B 1 33 ? -6 -28.844 6.777 1 32.44 33 GLY B N 1
ATOM 2463 C CA . GLY B 1 33 ? -4.816 -28.016 6.965 1 32.44 33 GLY B CA 1
ATOM 2464 C C . GLY B 1 33 ? -3.52 -28.797 6.816 1 32.44 33 GLY B C 1
ATOM 2465 O O . GLY B 1 33 ? -3.178 -29.609 7.676 1 32.44 33 GLY B O 1
ATOM 2466 N N . ASN B 1 34 ? -3.268 -29.312 5.676 1 31.05 34 ASN B N 1
ATOM 2467 C CA . ASN B 1 34 ? -1.893 -29.797 5.57 1 31.05 34 ASN B CA 1
ATOM 2468 C C . ASN B 1 34 ? -0.928 -28.906 6.344 1 31.05 34 ASN B C 1
ATOM 2470 O O . ASN B 1 34 ? -0.731 -27.734 5.988 1 31.05 34 ASN B O 1
ATOM 2474 N N . GLU B 1 35 ? -0.851 -29.125 7.562 1 35.09 35 GLU B N 1
ATOM 2475 C CA . GLU B 1 35 ? 0.321 -28.609 8.266 1 35.09 35 GLU B CA 1
ATOM 2476 C C . GLU B 1 35 ? 1.586 -28.781 7.426 1 35.09 35 GLU B C 1
ATOM 2478 O O . GLU B 1 35 ? 2.059 -29.906 7.234 1 35.09 35 GLU B O 1
ATOM 2483 N N . VAL B 1 36 ? 1.727 -28.016 6.316 1 38.19 36 VAL B N 1
ATOM 2484 C CA . VAL B 1 36 ? 3.064 -27.984 5.734 1 38.19 36 VAL B CA 1
ATOM 2485 C C . VAL B 1 36 ? 4.113 -28.062 6.844 1 38.19 36 VAL B C 1
ATOM 2487 O O . VAL B 1 36 ? 4.227 -27.141 7.66 1 38.19 36 VAL B O 1
ATOM 2490 N N . GLN B 1 37 ? 4.332 -29.156 7.367 1 36.06 37 GLN B N 1
ATOM 2491 C CA . GLN B 1 37 ? 5.43 -29.375 8.297 1 36.06 37 GLN B CA 1
ATOM 2492 C C . GLN B 1 37 ? 6.746 -28.828 7.742 1 36.06 37 GLN B C 1
ATOM 2494 O O . GLN B 1 37 ? 7.359 -29.453 6.867 1 36.06 37 GLN B O 1
ATOM 2499 N N . GLU B 1 38 ? 6.848 -27.531 7.465 1 45.84 38 GLU B N 1
ATOM 2500 C CA . GLU B 1 38 ? 8.195 -27.031 7.195 1 45.84 38 GLU B CA 1
ATOM 2501 C C . GLU B 1 38 ? 9.188 -27.516 8.25 1 45.84 38 GLU B C 1
ATOM 2503 O O . GLU B 1 38 ? 8.898 -27.484 9.445 1 45.84 38 GLU B O 1
ATOM 2508 N N . THR B 1 39 ? 9.977 -28.438 7.98 1 43.97 39 THR B N 1
ATOM 2509 C CA . THR B 1 39 ? 11.039 -28.891 8.875 1 43.97 39 THR B CA 1
ATOM 2510 C C . THR B 1 39 ? 11.773 -27.703 9.484 1 43.97 39 THR B C 1
ATOM 2512 O O . THR B 1 39 ? 12.18 -26.781 8.773 1 43.97 39 THR B O 1
ATOM 2515 N N . GLU B 1 40 ? 11.75 -27.484 10.656 1 49.16 40 GLU B N 1
ATOM 2516 C CA . GLU B 1 40 ? 12.547 -26.625 11.531 1 49.16 40 GLU B CA 1
ATOM 2517 C C . GLU B 1 40 ? 14.031 -26.688 11.164 1 49.16 40 GLU B C 1
ATOM 2519 O O . GLU B 1 40 ? 14.609 -27.781 11.086 1 49.16 40 GLU B O 1
ATOM 2524 N N . GLY B 1 41 ? 14.617 -25.766 10.414 1 63.38 41 GLY B N 1
ATOM 2525 C CA . GLY B 1 41 ? 16.047 -25.656 10.18 1 63.38 41 GLY B CA 1
ATOM 2526 C C . GLY B 1 41 ? 16.391 -25.469 8.719 1 63.38 41 GLY B C 1
ATOM 2527 O O . GLY B 1 41 ? 17.531 -25.109 8.383 1 63.38 41 GLY B O 1
ATOM 2528 N N . GLU B 1 42 ? 15.398 -25.828 7.785 1 81.44 42 GLU B N 1
ATOM 2529 C CA . GLU B 1 42 ? 15.797 -25.766 6.383 1 81.44 42 GLU B CA 1
ATOM 2530 C C . GLU B 1 42 ? 15.609 -24.375 5.805 1 81.44 42 GLU B C 1
ATOM 2532 O O . GLU B 1 42 ? 14.641 -23.688 6.145 1 81.44 42 GLU B O 1
ATOM 2537 N N . MET B 1 43 ? 16.578 -23.844 5.121 1 91.75 43 MET B N 1
ATOM 2538 C CA . MET B 1 43 ? 16.609 -22.516 4.484 1 91.75 43 MET B CA 1
ATOM 2539 C C . MET B 1 43 ? 15.836 -22.531 3.174 1 91.75 43 MET B C 1
ATOM 2541 O O . MET B 1 43 ? 16.047 -23.391 2.324 1 91.75 43 MET B O 1
ATOM 2545 N N . ARG B 1 44 ? 14.828 -21.688 3.01 1 95.62 44 ARG B N 1
ATOM 2546 C CA . ARG B 1 44 ? 14.094 -21.5 1.765 1 95.62 44 ARG B CA 1
ATOM 2547 C C . ARG B 1 44 ? 14.82 -20.531 0.838 1 95.62 44 ARG B C 1
ATOM 2549 O O . ARG B 1 44 ? 15.414 -19.547 1.298 1 95.62 44 ARG B O 1
ATOM 2556 N N . VAL B 1 45 ? 14.773 -20.828 -0.429 1 97.19 45 VAL B N 1
ATOM 2557 C CA . VAL B 1 45 ? 15.438 -19.969 -1.398 1 97.19 45 VAL B CA 1
ATOM 2558 C C . VAL B 1 45 ? 14.398 -19.328 -2.318 1 97.19 45 VAL B C 1
ATOM 25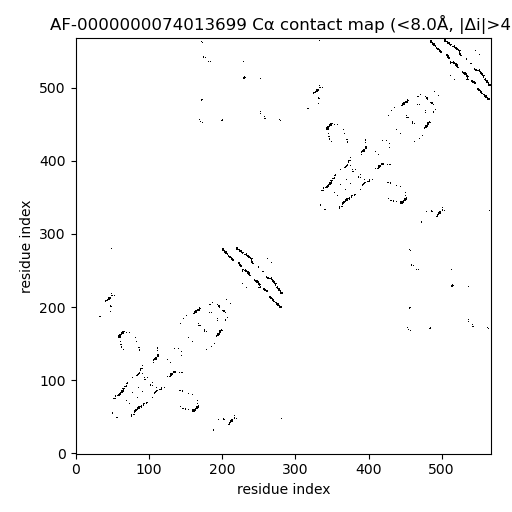60 O O . VAL B 1 45 ? 13.539 -20.016 -2.871 1 97.19 45 VAL B O 1
ATOM 2563 N N . LEU B 1 46 ? 14.469 -18.031 -2.43 1 98.06 46 LEU B N 1
ATOM 2564 C CA . LEU B 1 46 ? 13.555 -17.281 -3.287 1 98.06 46 LEU B CA 1
ATOM 2565 C C . LEU B 1 46 ? 14.328 -16.469 -4.332 1 98.06 46 LEU B C 1
ATOM 2567 O O . LEU B 1 46 ? 15.391 -15.922 -4.039 1 98.06 46 LEU B O 1
ATOM 2571 N N . LYS B 1 47 ? 13.812 -16.391 -5.508 1 97.25 47 LYS B N 1
ATOM 2572 C CA . LYS B 1 47 ? 14.305 -15.547 -6.59 1 97.25 47 LYS B CA 1
ATOM 2573 C C . LYS B 1 47 ? 13.172 -14.703 -7.176 1 97.25 47 LYS B C 1
ATOM 2575 O O . LYS B 1 47 ? 12.68 -14.992 -8.273 1 97.25 47 LYS B O 1
ATOM 2580 N N . PRO B 1 48 ? 12.836 -13.602 -6.547 1 97.88 48 PRO B N 1
ATOM 2581 C CA . PRO B 1 48 ? 11.578 -12.898 -6.824 1 97.88 48 PRO B CA 1
ATOM 2582 C C . PRO B 1 48 ? 11.508 -12.367 -8.25 1 97.88 48 PRO B C 1
ATOM 2584 O O . PRO B 1 48 ? 10.414 -12.289 -8.828 1 97.88 48 PRO B O 1
ATOM 2587 N N . LEU B 1 49 ? 12.641 -12.07 -8.898 1 97.75 49 LEU B N 1
ATOM 2588 C CA . LEU B 1 49 ? 12.594 -11.406 -10.195 1 97.75 49 LEU B CA 1
ATOM 2589 C C . LEU B 1 49 ? 12.984 -12.367 -11.312 1 97.75 49 LEU B C 1
ATOM 2591 O O . LEU B 1 49 ? 13.211 -11.953 -12.445 1 97.75 49 LEU B O 1
ATOM 2595 N N . SER B 1 50 ? 13.016 -13.688 -11.016 1 95.94 50 SER B N 1
ATOM 2596 C CA . SER B 1 50 ? 13.461 -14.672 -11.992 1 95.94 50 SER B CA 1
ATOM 2597 C C . SER B 1 50 ? 12.539 -14.703 -13.211 1 95.94 50 SER B C 1
ATOM 2599 O O . SER B 1 50 ? 12.992 -14.938 -14.336 1 95.94 50 SER B O 1
ATOM 2601 N N . CYS B 1 51 ? 11.305 -14.422 -13 1 95.38 51 CYS B N 1
ATOM 2602 C CA . CYS B 1 51 ? 10.328 -14.492 -14.078 1 95.38 51 CYS B CA 1
ATOM 2603 C C . CYS B 1 51 ? 10.508 -13.344 -15.062 1 95.38 51 CYS B C 1
ATOM 2605 O O . CYS B 1 51 ? 9.938 -13.352 -16.141 1 95.38 51 CYS B O 1
ATOM 2607 N N . LEU B 1 52 ? 11.305 -12.359 -14.703 1 96.31 52 LEU B N 1
ATOM 2608 C CA . LEU B 1 52 ? 11.516 -11.195 -15.562 1 96.31 52 LEU B CA 1
ATOM 2609 C C . LEU B 1 52 ? 12.727 -11.398 -16.469 1 96.31 52 LEU B C 1
ATOM 2611 O O . LEU B 1 52 ? 12.992 -10.578 -17.344 1 96.31 52 LEU B O 1
ATOM 2615 N N . ILE B 1 53 ? 13.445 -12.453 -16.203 1 92.69 53 ILE B N 1
ATOM 2616 C CA . ILE B 1 53 ? 14.594 -12.82 -17.031 1 92.69 53 ILE B CA 1
ATOM 2617 C C . ILE B 1 53 ? 14.172 -13.852 -18.078 1 92.69 53 ILE B C 1
ATOM 2619 O O . ILE B 1 53 ? 13.789 -14.969 -17.734 1 92.69 53 ILE B O 1
ATOM 2623 N N . PRO B 1 54 ? 14.305 -13.477 -19.266 1 88.12 54 PRO B N 1
ATOM 2624 C CA . PRO B 1 54 ? 13.906 -14.422 -20.312 1 88.12 54 PRO B CA 1
ATOM 2625 C C . PRO B 1 54 ? 14.594 -15.773 -20.172 1 88.12 54 PRO B C 1
ATOM 2627 O O . PRO B 1 54 ? 15.828 -15.836 -20.094 1 88.12 54 PRO B O 1
ATOM 2630 N N . GLY B 1 55 ? 13.82 -16.75 -20.078 1 88.88 55 GLY B N 1
ATOM 2631 C CA . GLY B 1 55 ? 14.344 -18.109 -20.109 1 88.88 55 GLY B CA 1
ATOM 2632 C C . GLY B 1 55 ? 14.836 -18.594 -18.766 1 88.88 55 GLY B C 1
ATOM 2633 O O . GLY B 1 55 ? 15.219 -19.75 -18.609 1 88.88 55 GLY B O 1
ATOM 2634 N N . ALA B 1 56 ? 14.836 -17.797 -17.766 1 89.38 56 ALA B N 1
ATOM 2635 C CA . ALA B 1 56 ? 15.352 -18.156 -16.438 1 89.38 56 ALA B CA 1
ATOM 2636 C C . ALA B 1 56 ? 14.438 -19.172 -15.766 1 89.38 56 ALA B C 1
ATOM 2638 O O . ALA B 1 56 ? 14.914 -20.078 -15.07 1 89.38 56 ALA B O 1
ATOM 2639 N N . VAL B 1 57 ? 13.172 -19.031 -15.945 1 91.25 57 VAL B N 1
ATOM 2640 C CA . VAL B 1 57 ? 12.203 -19.969 -15.383 1 91.25 57 VAL B CA 1
ATOM 2641 C C . VAL B 1 57 ? 11.109 -20.25 -16.406 1 91.25 57 VAL B C 1
ATOM 2643 O O . VAL B 1 57 ? 10.891 -19.453 -17.328 1 91.25 57 VAL B O 1
ATOM 2646 N N . LYS B 1 58 ? 10.508 -21.406 -16.25 1 90.38 58 LYS B N 1
ATOM 2647 C CA . LYS B 1 58 ? 9.414 -21.797 -17.141 1 90.38 58 LYS B CA 1
ATOM 2648 C C . LYS B 1 58 ? 8.258 -22.422 -16.359 1 90.38 58 LYS B C 1
ATOM 2650 O O . LYS B 1 58 ? 7.414 -23.109 -16.953 1 90.38 58 LYS B O 1
ATOM 2655 N N . ASN B 1 59 ? 8.25 -22.125 -15.141 1 94.69 59 ASN B N 1
ATOM 2656 C CA . ASN B 1 59 ? 7.336 -22.859 -14.273 1 94.69 59 ASN B CA 1
ATOM 2657 C C . ASN B 1 59 ? 6.387 -21.906 -13.539 1 94.69 59 ASN B C 1
ATOM 2659 O O . ASN B 1 59 ? 6.039 -22.141 -12.383 1 94.69 59 ASN B O 1
ATOM 2663 N N . VAL B 1 60 ? 5.977 -20.891 -14.227 1 97.19 60 VAL B N 1
ATOM 2664 C CA . VAL B 1 60 ? 5.207 -19.844 -13.57 1 97.19 60 VAL B CA 1
ATOM 2665 C C . VAL B 1 60 ? 3.715 -20.078 -13.797 1 97.19 60 VAL B C 1
ATOM 2667 O O . VAL B 1 60 ? 3.305 -20.5 -14.883 1 97.19 60 VAL B O 1
ATOM 2670 N N . CYS B 1 61 ? 2.957 -19.953 -12.797 1 98.31 61 CYS B N 1
ATOM 2671 C CA . CYS B 1 61 ? 1.531 -19.672 -12.93 1 98.31 61 CYS B CA 1
ATOM 2672 C C . CYS B 1 61 ? 1.255 -18.172 -12.797 1 98.31 61 CYS B C 1
ATOM 2674 O O . CYS B 1 61 ? 1.508 -17.594 -11.742 1 98.31 61 CYS B O 1
ATOM 2676 N N . LEU B 1 62 ? 0.734 -17.609 -13.836 1 98.44 62 LEU B N 1
ATOM 2677 C CA . LEU B 1 62 ? 0.497 -16.172 -13.898 1 98.44 62 LEU B CA 1
ATOM 2678 C C . LEU B 1 62 ? -0.945 -15.852 -13.531 1 98.44 62 LEU B C 1
ATOM 2680 O O . LEU B 1 62 ? -1.879 -16.484 -14.023 1 98.44 62 LEU B O 1
ATOM 2684 N N . ILE B 1 63 ? -1.142 -14.891 -12.633 1 98.69 63 ILE B N 1
ATOM 2685 C CA . ILE B 1 63 ? -2.447 -14.336 -12.297 1 98.69 63 ILE B CA 1
ATOM 2686 C C . ILE B 1 63 ? -2.467 -12.836 -12.586 1 98.69 63 ILE B C 1
ATOM 2688 O O . ILE B 1 63 ? -1.597 -12.102 -12.125 1 98.69 63 ILE B O 1
ATOM 2692 N N . ILE B 1 64 ? -3.43 -12.383 -13.352 1 98.44 64 ILE B N 1
ATOM 2693 C CA . ILE B 1 64 ? -3.551 -10.977 -13.703 1 98.44 64 ILE B CA 1
ATOM 2694 C C . ILE B 1 64 ? -4.773 -10.375 -13.008 1 98.44 64 ILE B C 1
ATOM 2696 O O . ILE B 1 64 ? -5.883 -10.906 -13.125 1 98.44 64 ILE B O 1
ATOM 2700 N N . LEU B 1 65 ? -4.555 -9.305 -12.336 1 97.5 65 LEU B N 1
ATOM 2701 C CA . LEU B 1 65 ? -5.633 -8.625 -11.633 1 97.5 65 LEU B CA 1
ATOM 2702 C C . LEU B 1 65 ? -6.062 -7.367 -12.391 1 97.5 65 LEU B C 1
ATOM 2704 O O . LEU B 1 65 ? -5.434 -6.988 -13.383 1 97.5 65 LEU B O 1
ATOM 2708 N N . ASN B 1 66 ? -7.152 -6.734 -11.883 1 94.38 66 ASN B N 1
ATOM 2709 C CA . ASN B 1 66 ? -7.871 -5.723 -12.641 1 94.38 66 ASN B CA 1
ATOM 2710 C C . ASN B 1 66 ? -7.297 -4.328 -12.406 1 94.38 66 ASN B C 1
ATOM 2712 O O . ASN B 1 66 ? -7.949 -3.479 -11.797 1 94.38 66 ASN B O 1
ATOM 2716 N N . ARG B 1 67 ? -6.148 -4.117 -12.922 1 93.81 67 ARG B N 1
ATOM 2717 C CA . ARG B 1 67 ? -5.48 -2.818 -12.953 1 93.81 67 ARG B CA 1
ATOM 2718 C C . ARG B 1 67 ? -4.797 -2.586 -14.297 1 93.81 67 ARG B C 1
ATOM 2720 O O . ARG B 1 67 ? -4.598 -3.527 -15.07 1 93.81 67 ARG B O 1
ATOM 2727 N N . PRO B 1 68 ? -4.461 -1.27 -14.5 1 92.19 68 PRO B N 1
ATOM 2728 C CA . PRO B 1 68 ? -3.689 -1.03 -15.727 1 92.19 68 PRO B CA 1
ATOM 2729 C C . PRO B 1 68 ? -2.426 -1.885 -15.805 1 92.19 68 PRO B C 1
ATOM 2731 O O . PRO B 1 68 ? -1.756 -2.096 -14.789 1 92.19 68 PRO B O 1
ATOM 2734 N N . LEU B 1 69 ? -2.145 -2.348 -17.031 1 95.69 69 LEU B N 1
ATOM 2735 C CA . LEU B 1 69 ? -1.048 -3.291 -17.219 1 95.69 69 LEU B CA 1
ATOM 2736 C C . LEU B 1 69 ? 0.078 -2.66 -18.031 1 95.69 69 LEU B C 1
ATOM 2738 O O . LEU B 1 69 ? -0.173 -1.822 -18.906 1 95.69 69 LEU B O 1
ATOM 2742 N N . GLU B 1 70 ? 1.231 -3.062 -17.672 1 93.62 70 GLU B N 1
ATOM 2743 C CA . GLU B 1 70 ? 2.398 -2.736 -18.484 1 93.62 70 GLU B CA 1
ATOM 2744 C C . GLU B 1 70 ? 2.676 -3.828 -19.516 1 93.62 70 GLU B C 1
ATOM 2746 O O . GLU B 1 70 ? 2.973 -4.969 -19.156 1 93.62 70 GLU B O 1
ATOM 2751 N N . ARG B 1 71 ? 2.656 -3.428 -20.719 1 94.44 71 ARG B N 1
ATOM 2752 C CA . ARG B 1 71 ? 2.734 -4.379 -21.812 1 94.44 71 ARG B CA 1
ATOM 2753 C C . ARG B 1 71 ? 3.998 -5.227 -21.719 1 94.44 71 ARG B C 1
ATOM 2755 O O . ARG B 1 71 ? 3.945 -6.449 -21.875 1 94.44 71 ARG B O 1
ATOM 2762 N N . SER B 1 72 ? 5.145 -4.617 -21.469 1 93.88 72 SER B N 1
ATOM 2763 C CA . SER B 1 72 ? 6.414 -5.332 -21.391 1 93.88 72 SER B CA 1
ATOM 2764 C C . SER B 1 72 ? 6.41 -6.348 -20.25 1 93.88 72 SER B C 1
ATOM 2766 O O . SER B 1 72 ? 6.91 -7.465 -20.406 1 93.88 72 SER B O 1
ATOM 2768 N N . LEU B 1 73 ? 5.859 -5.992 -19.188 1 96.06 73 LEU B N 1
ATOM 2769 C CA . LEU B 1 73 ? 5.785 -6.883 -18.031 1 96.06 73 LEU B CA 1
ATOM 2770 C C . LEU B 1 73 ? 4.922 -8.102 -18.344 1 96.06 73 LEU B C 1
ATOM 2772 O O . LEU B 1 73 ? 5.309 -9.234 -18.047 1 96.06 73 LEU B O 1
ATOM 2776 N N . VAL B 1 74 ? 3.803 -7.859 -18.953 1 96.69 74 VAL B N 1
ATOM 2777 C CA . VAL B 1 74 ? 2.904 -8.953 -19.312 1 96.69 74 VAL B CA 1
ATOM 2778 C C . VAL B 1 74 ? 3.621 -9.93 -20.234 1 96.69 74 VAL B C 1
ATOM 2780 O O . VAL B 1 74 ? 3.586 -11.141 -20.016 1 96.69 74 VAL B O 1
ATOM 2783 N N . LYS B 1 75 ? 4.312 -9.414 -21.219 1 94.75 75 LYS B N 1
ATOM 2784 C CA . LYS B 1 75 ? 4.992 -10.25 -22.203 1 94.75 75 LYS B CA 1
ATOM 2785 C C . LYS B 1 75 ? 6.062 -11.117 -21.547 1 94.75 75 LYS B C 1
ATOM 2787 O O . LYS B 1 75 ? 6.164 -12.312 -21.844 1 94.75 75 LYS B O 1
ATOM 2792 N N . HIS B 1 76 ? 6.816 -10.547 -20.672 1 94.19 76 HIS B N 1
ATOM 2793 C CA . HIS B 1 76 ? 7.887 -11.273 -20 1 94.19 76 HIS B CA 1
ATOM 2794 C C . HIS B 1 76 ? 7.336 -12.422 -19.156 1 94.19 76 HIS B C 1
ATOM 2796 O O . HIS B 1 76 ? 7.766 -13.57 -19.297 1 94.19 76 HIS B O 1
ATOM 2802 N N . VAL B 1 77 ? 6.367 -12.125 -18.344 1 97.19 77 VAL B N 1
ATOM 2803 C CA . VAL B 1 77 ? 5.863 -13.141 -17.422 1 97.19 77 VAL B CA 1
ATOM 2804 C C . VAL B 1 77 ? 5.047 -14.172 -18.188 1 97.19 77 VAL B C 1
ATOM 2806 O O . VAL B 1 77 ? 5.113 -15.367 -17.891 1 97.19 77 VAL B O 1
ATOM 2809 N N . TRP B 1 78 ? 4.352 -13.711 -19.203 1 96.81 78 TRP B N 1
ATOM 2810 C CA . TRP B 1 78 ? 3.547 -14.594 -20.031 1 96.81 78 TRP B CA 1
ATOM 2811 C C . TRP B 1 78 ? 4.41 -15.68 -20.672 1 96.81 78 TRP B C 1
ATOM 2813 O O . TRP B 1 78 ? 4.023 -16.844 -20.703 1 96.81 78 TRP B O 1
ATOM 2823 N N . SER B 1 79 ? 5.551 -15.352 -21.109 1 95.12 79 SER B N 1
ATOM 2824 C CA . SER B 1 79 ? 6.418 -16.25 -21.875 1 95.12 79 SER B CA 1
ATOM 2825 C C . SER B 1 79 ? 6.977 -17.359 -21 1 95.12 79 SER B C 1
ATOM 2827 O O . SER B 1 79 ? 7.387 -18.406 -21.5 1 95.12 79 SER B O 1
ATOM 2829 N N . CYS B 1 80 ? 6.953 -17.188 -19.734 1 95.31 80 CYS B N 1
ATOM 2830 C CA . CYS B 1 80 ? 7.504 -18.219 -18.859 1 95.31 80 CYS B CA 1
ATOM 2831 C C . CYS B 1 80 ? 6.402 -18.891 -18.047 1 95.31 80 CYS B C 1
ATOM 2833 O O . CYS B 1 80 ? 6.68 -19.594 -17.078 1 95.31 80 CYS B O 1
ATOM 2835 N N . SER B 1 81 ? 5.176 -18.656 -18.422 1 96.38 81 SER B N 1
ATOM 2836 C CA . SER B 1 81 ? 4.051 -19.172 -17.641 1 96.38 81 SER B CA 1
ATOM 2837 C C . SER B 1 81 ? 3.475 -20.438 -18.266 1 96.38 81 SER B C 1
ATOM 2839 O O . SER B 1 81 ? 3.289 -20.5 -19.469 1 96.38 81 SER B O 1
ATOM 2841 N N . LEU B 1 82 ? 3.195 -21.391 -17.422 1 95.88 82 LEU B N 1
ATOM 2842 C CA . LEU B 1 82 ? 2.574 -22.641 -17.828 1 95.88 82 LEU B CA 1
ATOM 2843 C C . LEU B 1 82 ? 1.055 -22.547 -17.75 1 95.88 82 LEU B C 1
ATOM 2845 O O . LEU B 1 82 ? 0.344 -23.344 -18.375 1 95.88 82 LEU B O 1
ATOM 2849 N N . PHE B 1 83 ? 0.596 -21.688 -16.922 1 97.19 83 PHE B N 1
ATOM 2850 C CA . PHE B 1 83 ? -0.825 -21.469 -16.688 1 97.19 83 PHE B CA 1
ATOM 2851 C C . PHE B 1 83 ? -1.112 -19.984 -16.469 1 97.19 83 PHE B C 1
ATOM 2853 O O . PHE B 1 83 ? -0.354 -19.297 -15.781 1 97.19 83 PHE B O 1
ATOM 2860 N N . LYS B 1 84 ? -2.107 -19.469 -17.156 1 98 84 LYS B N 1
ATOM 2861 C CA . LYS B 1 84 ? -2.461 -18.047 -17.094 1 98 84 LYS B CA 1
ATOM 2862 C C . LYS B 1 84 ? -3.906 -17.875 -16.641 1 98 84 LYS B C 1
ATOM 2864 O O . LYS B 1 84 ? -4.836 -18.297 -17.312 1 98 84 LYS B O 1
ATOM 2869 N N . ALA B 1 85 ? -4.082 -17.234 -15.469 1 98.25 85 ALA B N 1
ATOM 2870 C CA . ALA B 1 85 ? -5.398 -16.922 -14.922 1 98.25 85 ALA B CA 1
ATOM 2871 C C . ALA B 1 85 ? -5.629 -15.414 -14.883 1 98.25 85 ALA B C 1
ATOM 2873 O O . ALA B 1 85 ? -4.715 -14.648 -14.562 1 98.25 85 ALA B O 1
ATOM 2874 N N . VAL B 1 86 ? -6.824 -15 -15.227 1 98 86 VAL B N 1
ATOM 2875 C CA . VAL B 1 86 ? -7.191 -13.586 -15.258 1 98 86 VAL B CA 1
ATOM 2876 C C . VAL B 1 86 ? -8.445 -13.359 -14.414 1 98 86 VAL B C 1
ATOM 2878 O O . VAL B 1 86 ? -9.398 -14.133 -14.484 1 98 86 VAL B O 1
ATOM 2881 N N . SER B 1 87 ? -8.391 -12.266 -13.633 1 95.38 87 SER B N 1
ATOM 2882 C CA . SER B 1 87 ? -9.492 -12.016 -12.711 1 95.38 87 SER B CA 1
ATOM 2883 C C . SER B 1 87 ? -10.43 -10.945 -13.25 1 95.38 87 SER B C 1
ATOM 2885 O O . SER B 1 87 ? -10.047 -9.773 -13.367 1 95.38 87 SER B O 1
ATOM 2887 N N . ASP B 1 88 ? -11.664 -11.32 -13.516 1 91.75 88 ASP B N 1
ATOM 2888 C CA . ASP B 1 88 ? -12.781 -10.414 -13.727 1 91.75 88 ASP B CA 1
ATOM 2889 C C . ASP B 1 88 ? -12.445 -9.367 -14.789 1 91.75 88 ASP B C 1
ATOM 2891 O O . ASP B 1 88 ? -12.094 -9.711 -15.914 1 91.75 88 ASP B O 1
ATOM 2895 N N . GLY B 1 89 ? -12.477 -8.117 -14.414 1 93.56 89 GLY B N 1
ATOM 2896 C CA . GLY B 1 89 ? -12.258 -7.012 -15.336 1 93.56 89 GLY B CA 1
ATOM 2897 C C . GLY B 1 89 ? -10.852 -6.977 -15.898 1 93.56 89 GLY B C 1
ATOM 2898 O O . GLY B 1 89 ? -10.586 -6.27 -16.875 1 93.56 89 GLY B O 1
ATOM 2899 N N . ALA B 1 90 ? -10.008 -7.766 -15.406 1 96.56 90 ALA B N 1
ATOM 2900 C CA . ALA B 1 90 ? -8.648 -7.844 -15.93 1 96.56 90 ALA B CA 1
ATOM 2901 C C . ALA B 1 90 ? -8.648 -8.367 -17.359 1 96.56 90 ALA B C 1
ATOM 2903 O O . ALA B 1 90 ? -7.684 -8.148 -18.109 1 96.56 90 ALA B O 1
ATOM 2904 N N . ALA B 1 91 ? -9.648 -9.055 -17.703 1 96.19 91 ALA B N 1
ATOM 2905 C CA . ALA B 1 91 ? -9.773 -9.516 -19.094 1 96.19 91 ALA B CA 1
ATOM 2906 C C . ALA B 1 91 ? -9.805 -8.344 -20.062 1 96.19 91 ALA B C 1
ATOM 2908 O O . ALA B 1 91 ? -9.172 -8.391 -21.125 1 96.19 91 ALA B O 1
ATOM 2909 N N . ASP B 1 92 ? -10.555 -7.328 -19.688 1 96.56 92 ASP B N 1
ATOM 2910 C CA . ASP B 1 92 ? -10.602 -6.117 -20.5 1 96.56 92 ASP B CA 1
ATOM 2911 C C . ASP B 1 92 ? -9.227 -5.469 -20.609 1 96.56 92 ASP B C 1
ATOM 2913 O O . ASP B 1 92 ? -8.812 -5.059 -21.703 1 96.56 92 ASP B O 1
ATOM 2917 N N . LYS B 1 93 ? -8.555 -5.422 -19.469 1 96.5 93 LYS B N 1
ATOM 2918 C CA . LYS B 1 93 ? -7.238 -4.797 -19.406 1 96.5 93 LYS B CA 1
ATOM 2919 C C . LYS B 1 93 ? -6.23 -5.551 -20.281 1 96.5 93 LYS B C 1
ATOM 2921 O O . LYS B 1 93 ? -5.383 -4.938 -20.922 1 96.5 93 LYS B O 1
ATOM 2926 N N . LEU B 1 94 ? -6.316 -6.836 -20.25 1 97.19 94 LEU B N 1
ATOM 2927 C CA . LEU B 1 94 ? -5.414 -7.664 -21.031 1 97.19 94 LEU B CA 1
ATOM 2928 C C . LEU B 1 94 ? -5.613 -7.418 -22.531 1 97.19 94 LEU B C 1
ATOM 2930 O O . LEU B 1 94 ? -4.645 -7.211 -23.266 1 97.19 94 LEU B O 1
ATOM 2934 N N . LEU B 1 95 ? -6.844 -7.41 -22.938 1 95.31 95 LEU B N 1
ATOM 2935 C CA . LEU B 1 95 ? -7.156 -7.168 -24.344 1 95.31 95 LEU B CA 1
ATOM 2936 C C . LEU B 1 95 ? -6.684 -5.785 -24.781 1 95.31 95 LEU B C 1
ATOM 2938 O O . LEU B 1 95 ? -6.109 -5.633 -25.859 1 95.31 95 LEU B O 1
ATOM 2942 N N . GLU B 1 96 ? -6.961 -4.828 -23.953 1 94.75 96 GLU B N 1
ATOM 2943 C CA . GLU B 1 96 ? -6.555 -3.455 -24.234 1 94.75 96 GLU B CA 1
ATOM 2944 C C . GLU B 1 96 ? -5.035 -3.332 -24.312 1 94.75 96 GLU B C 1
ATOM 2946 O O . GLU B 1 96 ? -4.5 -2.646 -25.172 1 94.75 96 GLU B O 1
ATOM 2951 N N . CYS B 1 97 ? -4.414 -3.914 -23.406 1 95.25 97 CYS B N 1
ATOM 2952 C CA . CYS B 1 97 ? -2.965 -3.824 -23.266 1 95.25 97 CYS B CA 1
ATOM 2953 C C . CYS B 1 97 ? -2.254 -4.438 -24.469 1 95.25 97 CYS B C 1
ATOM 2955 O O . CYS B 1 97 ? -1.25 -3.902 -24.938 1 95.25 97 CYS B O 1
ATOM 2957 N N . MET B 1 98 ? -2.754 -5.457 -24.984 1 95.06 98 MET B N 1
ATOM 2958 C CA . MET B 1 98 ? -2.039 -6.191 -26.016 1 95.06 98 MET B CA 1
ATOM 2959 C C . MET B 1 98 ? -2.484 -5.738 -27.406 1 95.06 98 MET B C 1
ATOM 2961 O O . MET B 1 98 ? -1.792 -5.988 -28.391 1 95.06 98 MET B O 1
ATOM 2965 N N . GLU B 1 99 ? -3.602 -5.09 -27.438 1 91.25 99 GLU B N 1
ATOM 2966 C CA . GLU B 1 99 ? -4.098 -4.457 -28.656 1 91.25 99 GLU B CA 1
ATOM 2967 C C . GLU B 1 99 ? -4.012 -5.406 -29.859 1 91.25 99 GLU B C 1
ATOM 2969 O O . GLU B 1 99 ? -4.68 -6.441 -29.875 1 91.25 99 GLU B O 1
ATOM 2974 N N . ASP B 1 100 ? -2.939 -5.254 -30.703 1 89.56 100 ASP B N 1
ATOM 2975 C CA . ASP B 1 100 ? -2.812 -5.934 -32 1 89.56 100 ASP B CA 1
ATOM 2976 C C . ASP B 1 100 ? -2.311 -7.363 -31.812 1 89.56 100 ASP B C 1
ATOM 2978 O O . ASP B 1 100 ? -2.408 -8.188 -32.719 1 89.56 100 ASP B O 1
ATOM 2982 N N . GLU B 1 101 ? -1.87 -7.699 -30.688 1 92.31 101 GLU B N 1
ATOM 2983 C CA . GLU B 1 101 ? -1.333 -9.039 -30.469 1 92.31 101 GLU B CA 1
ATOM 2984 C C . GLU B 1 101 ? -2.238 -9.844 -29.531 1 92.31 101 GLU B C 1
ATOM 2986 O O . GLU B 1 101 ? -1.822 -10.867 -29 1 92.31 101 GLU B O 1
ATOM 2991 N N . ASN B 1 102 ? -3.391 -9.422 -29.406 1 89.69 102 ASN B N 1
ATOM 2992 C CA . ASN B 1 102 ? -4.297 -10.008 -28.422 1 89.69 102 ASN B CA 1
ATOM 2993 C C . ASN B 1 102 ? -4.492 -11.5 -28.656 1 89.69 102 ASN B C 1
ATOM 2995 O O . ASN B 1 102 ? -4.688 -12.266 -27.719 1 89.69 102 ASN B O 1
ATOM 2999 N N . GLU B 1 103 ? -4.402 -11.953 -29.828 1 90.25 103 GLU B N 1
ATOM 3000 C CA . GLU B 1 103 ? -4.637 -13.352 -30.156 1 90.25 103 GLU B CA 1
ATOM 3001 C C . GLU B 1 103 ? -3.58 -14.258 -29.547 1 90.25 103 GLU B C 1
ATOM 3003 O O . GLU B 1 103 ? -3.846 -15.43 -29.266 1 90.25 103 GLU B O 1
ATOM 3008 N N . LYS B 1 104 ? -2.477 -13.695 -29.297 1 92.81 104 LYS B N 1
ATOM 3009 C CA . LYS B 1 104 ? -1.363 -14.453 -28.734 1 92.81 104 LYS B CA 1
ATOM 3010 C C . LYS B 1 104 ? -1.461 -14.539 -27.219 1 92.81 104 LYS B C 1
ATOM 3012 O O . LYS B 1 104 ? -0.769 -15.336 -26.594 1 92.81 104 LYS B O 1
ATOM 3017 N N . PHE B 1 105 ? -2.332 -13.797 -26.672 1 96.19 105 PHE B N 1
ATOM 3018 C CA . PHE B 1 105 ? -2.406 -13.703 -25.219 1 96.19 105 PHE B CA 1
ATOM 3019 C C . PHE B 1 105 ? -3.781 -14.133 -24.719 1 96.19 105 PHE B C 1
ATOM 3021 O O . PHE B 1 105 ? -4.508 -13.328 -24.141 1 96.19 105 PHE B O 1
ATOM 3028 N N . THR B 1 106 ? -4.012 -15.398 -25.031 1 96.88 106 THR B N 1
ATOM 3029 C CA . THR B 1 106 ? -5.246 -16.016 -24.547 1 96.88 106 THR B CA 1
ATOM 3030 C C . THR B 1 106 ? -5.004 -16.75 -23.234 1 96.88 106 THR B C 1
ATOM 3032 O O . THR B 1 106 ? -4.195 -17.672 -23.172 1 96.88 106 THR B O 1
ATOM 3035 N N . PRO B 1 107 ? -5.73 -16.359 -22.203 1 97.94 107 PRO B N 1
ATOM 3036 C CA . PRO B 1 107 ? -5.512 -17.016 -20.922 1 97.94 107 PRO B CA 1
ATOM 3037 C C . PRO B 1 107 ? -6.117 -18.422 -20.875 1 97.94 107 PRO B C 1
ATOM 3039 O O . PRO B 1 107 ? -6.883 -18.797 -21.766 1 97.94 107 PRO B O 1
ATOM 3042 N N . ASP B 1 108 ? -5.672 -19.188 -19.875 1 96.94 108 ASP B N 1
ATOM 3043 C CA . ASP B 1 108 ? -6.23 -20.516 -19.656 1 96.94 108 ASP B CA 1
ATOM 3044 C C . ASP B 1 108 ? -7.551 -20.422 -18.891 1 96.94 108 ASP B C 1
ATOM 3046 O O . ASP B 1 108 ? -8.414 -21.297 -19.047 1 96.94 108 ASP B O 1
ATOM 3050 N N . LEU B 1 109 ? -7.676 -19.375 -18.094 1 97.62 109 LEU B N 1
ATOM 3051 C CA . LEU B 1 109 ? -8.812 -19.266 -17.172 1 97.62 109 LEU B CA 1
ATOM 3052 C C . LEU B 1 109 ? -9.148 -17.812 -16.891 1 97.62 109 LEU B C 1
ATOM 3054 O O . LEU B 1 109 ? -8.25 -16.984 -16.703 1 97.62 109 LEU B O 1
ATOM 3058 N N . ILE B 1 110 ? -10.422 -17.484 -16.875 1 97.38 110 ILE B N 1
ATOM 3059 C CA . ILE B 1 110 ? -10.938 -16.219 -16.375 1 97.38 110 ILE B CA 1
ATOM 3060 C C . ILE B 1 110 ? -11.945 -16.484 -15.25 1 97.38 110 ILE B C 1
ATOM 3062 O O . ILE B 1 110 ? -12.867 -17.297 -15.414 1 97.38 110 ILE B O 1
ATOM 3066 N N . SER B 1 111 ? -11.734 -15.828 -14.109 1 95.75 111 SER B N 1
ATOM 3067 C CA . SER B 1 111 ? -12.648 -16.031 -12.992 1 95.75 111 SER B CA 1
ATOM 3068 C C . SER B 1 111 ? -13.117 -14.711 -12.398 1 95.75 111 SER B C 1
ATOM 3070 O O . SER B 1 111 ? -12.438 -13.688 -12.547 1 95.75 111 SER B O 1
ATOM 3072 N N . GLY B 1 112 ? -14.312 -14.703 -11.758 1 92.44 112 GLY B N 1
ATOM 3073 C CA . GLY B 1 112 ? -14.852 -13.539 -11.078 1 92.44 112 GLY B CA 1
ATOM 3074 C C . GLY B 1 112 ? -16.375 -13.5 -11.086 1 92.44 112 GLY B C 1
ATOM 3075 O O . GLY B 1 112 ? -17.016 -14.461 -11.492 1 92.44 112 GLY B O 1
ATOM 3076 N N . ASP B 1 113 ? -16.906 -12.438 -10.602 1 87.19 113 ASP B N 1
ATOM 3077 C CA . ASP B 1 113 ? -18.344 -12.266 -10.656 1 87.19 113 ASP B CA 1
ATOM 3078 C C . ASP B 1 113 ? -18.766 -11.484 -11.906 1 87.19 113 ASP B C 1
ATOM 3080 O O . ASP B 1 113 ? -19.953 -11.281 -12.148 1 87.19 113 ASP B O 1
ATOM 3084 N N . PHE B 1 114 ? -17.812 -10.953 -12.625 1 87.06 114 PHE B N 1
ATOM 3085 C CA . PHE B 1 114 ? -17.906 -10.344 -13.953 1 87.06 114 PHE B CA 1
ATOM 3086 C C . PHE B 1 114 ? -18.766 -9.086 -13.906 1 87.06 114 PHE B C 1
ATOM 3088 O O . PHE B 1 114 ? -19.453 -8.758 -14.875 1 87.06 114 PHE B O 1
ATOM 3095 N N . ASP B 1 115 ? -18.797 -8.484 -12.742 1 82.75 115 ASP B N 1
ATOM 3096 C CA . ASP B 1 115 ? -19.5 -7.199 -12.641 1 82.75 115 ASP B CA 1
ATOM 3097 C C . ASP B 1 115 ? -18.656 -6.074 -13.242 1 82.75 115 ASP B C 1
ATOM 3099 O O . ASP B 1 115 ? -19.188 -5.031 -13.633 1 82.75 115 ASP B O 1
ATOM 3103 N N . SER B 1 116 ? -17.422 -6.324 -13.328 1 83.19 116 SER B N 1
ATOM 3104 C CA . SER B 1 116 ? -16.516 -5.297 -13.844 1 83.19 116 SER B CA 1
ATOM 3105 C C . SER B 1 116 ? -16.031 -5.645 -15.242 1 83.19 116 SER B C 1
ATOM 3107 O O . SER B 1 116 ? -15.273 -4.883 -15.844 1 83.19 116 SER B O 1
ATOM 3109 N N . ALA B 1 117 ? -16.375 -6.746 -15.703 1 89.44 117 ALA B N 1
ATOM 3110 C CA . ALA B 1 117 ? -15.93 -7.172 -17.031 1 89.44 117 ALA B CA 1
ATOM 3111 C C . ALA B 1 117 ? -16.969 -6.801 -18.094 1 89.44 117 ALA B C 1
ATOM 3113 O O . ALA B 1 117 ? -18.172 -6.844 -17.844 1 89.44 117 ALA B O 1
ATOM 3114 N N . THR B 1 118 ? -16.453 -6.508 -19.25 1 93.25 118 THR B N 1
ATOM 3115 C CA . THR B 1 118 ? -17.328 -6.242 -20.391 1 93.25 118 THR B CA 1
ATOM 3116 C C . THR B 1 118 ? -17.844 -7.547 -20.984 1 93.25 118 THR B C 1
ATOM 3118 O O . THR B 1 118 ? -17.078 -8.469 -21.266 1 93.25 118 THR B O 1
ATOM 3121 N N . LYS B 1 119 ? -19.062 -7.562 -21.25 1 93.5 119 LYS B N 1
ATOM 3122 C CA . LYS B 1 119 ? -19.719 -8.781 -21.734 1 93.5 119 LYS B CA 1
ATOM 3123 C C . LYS B 1 119 ? -19.109 -9.242 -23.062 1 93.5 119 LYS B C 1
ATOM 3125 O O . LYS B 1 119 ? -18.859 -10.438 -23.25 1 93.5 119 LYS B O 1
ATOM 3130 N N . SER B 1 120 ? -18.875 -8.328 -23.922 1 94.5 120 SER B N 1
ATOM 3131 C CA . SER B 1 120 ? -18.328 -8.68 -25.234 1 94.5 120 SER B CA 1
ATOM 3132 C C . SER B 1 120 ? -16.938 -9.297 -25.109 1 94.5 120 SER B C 1
ATOM 3134 O O . SER B 1 120 ? -16.562 -10.156 -25.906 1 94.5 120 SER B O 1
ATOM 3136 N N . VAL B 1 121 ? -16.219 -8.875 -24.109 1 94.94 121 VAL B N 1
ATOM 3137 C CA . VAL B 1 121 ? -14.875 -9.406 -23.891 1 94.94 121 VAL B CA 1
ATOM 3138 C C . VAL B 1 121 ? -14.961 -10.836 -23.359 1 94.94 121 VAL B C 1
ATOM 3140 O O . VAL B 1 121 ? -14.219 -11.711 -23.812 1 94.94 121 VAL B O 1
ATOM 3143 N N . ILE B 1 122 ? -15.859 -11.078 -22.453 1 94.62 122 ILE B N 1
ATOM 3144 C CA . ILE B 1 122 ? -16.047 -12.422 -21.922 1 94.62 122 ILE B CA 1
ATOM 3145 C C . ILE B 1 122 ? -16.484 -13.359 -23.047 1 94.62 122 ILE B C 1
ATOM 3147 O O . ILE B 1 122 ? -15.984 -14.477 -23.156 1 94.62 122 ILE B O 1
ATOM 3151 N N . ASP B 1 123 ? -17.344 -12.867 -23.891 1 94.31 123 ASP B N 1
ATOM 3152 C CA . ASP B 1 123 ? -17.812 -13.656 -25.031 1 94.31 123 ASP B CA 1
ATOM 3153 C C . ASP B 1 123 ? -16.656 -13.977 -25.984 1 94.31 123 ASP B C 1
ATOM 3155 O O . ASP B 1 123 ? -16.578 -15.078 -26.516 1 94.31 123 ASP B O 1
ATOM 3159 N N . TYR B 1 124 ? -15.883 -13.023 -26.125 1 94.62 124 TYR B N 1
ATOM 3160 C CA . TYR B 1 124 ? -14.711 -13.195 -26.984 1 94.62 124 TYR B CA 1
ATOM 3161 C C . TYR B 1 124 ? -13.844 -14.352 -26.484 1 94.62 124 TYR B C 1
ATOM 3163 O O . TYR B 1 124 ? -13.461 -15.227 -27.281 1 94.62 124 TYR B O 1
ATOM 3171 N N . TYR B 1 125 ? -13.609 -14.469 -25.234 1 94.81 125 TYR B N 1
ATOM 3172 C CA . TYR B 1 125 ? -12.734 -15.492 -24.672 1 94.81 125 TYR B CA 1
ATOM 3173 C C . TYR B 1 125 ? -13.445 -16.844 -24.594 1 94.81 125 TYR B C 1
ATOM 3175 O O . TYR B 1 125 ? -12.812 -17.891 -24.734 1 94.81 125 TYR B O 1
ATOM 3183 N N . LYS B 1 126 ? -14.703 -16.797 -24.438 1 93.44 126 LYS B N 1
ATOM 3184 C CA . LYS B 1 126 ? -15.484 -18.031 -24.469 1 93.44 126 LYS B CA 1
ATOM 3185 C C . LYS B 1 126 ? -15.344 -18.719 -25.828 1 93.44 126 LYS B C 1
ATOM 3187 O O . LYS B 1 126 ? -15.227 -19.938 -25.891 1 93.44 126 LYS B O 1
ATOM 3192 N N . GLN B 1 127 ? -15.352 -18 -26.781 1 94.06 127 GLN B N 1
ATOM 3193 C CA . GLN B 1 127 ? -15.242 -18.531 -28.125 1 94.06 127 GLN B CA 1
ATOM 3194 C C . GLN B 1 127 ? -13.859 -19.109 -28.391 1 94.06 127 GLN B C 1
ATOM 3196 O O . GLN B 1 127 ? -13.703 -19.984 -29.25 1 94.06 127 GLN B O 1
ATOM 3201 N N . LYS B 1 128 ? -12.891 -18.703 -27.656 1 93.81 128 LYS B N 1
ATOM 3202 C CA . LYS B 1 128 ? -11.531 -19.203 -27.812 1 93.81 128 LYS B CA 1
ATOM 3203 C C . LYS B 1 128 ? -11.258 -20.375 -26.859 1 93.81 128 LYS B C 1
ATOM 3205 O O . LYS B 1 128 ? -10.102 -20.734 -26.641 1 93.81 128 LYS B O 1
ATOM 3210 N N . SER B 1 129 ? -12.258 -20.844 -26.188 1 91.19 129 SER B N 1
ATOM 3211 C CA . SER B 1 129 ? -12.227 -22.031 -25.328 1 91.19 129 SER B CA 1
ATOM 3212 C C . SER B 1 129 ? -11.484 -21.75 -24.016 1 91.19 129 SER B C 1
ATOM 3214 O O . SER B 1 129 ? -10.812 -22.641 -23.484 1 91.19 129 SER B O 1
ATOM 3216 N N . VAL B 1 130 ? -11.406 -20.516 -23.688 1 96 130 VAL B N 1
ATOM 3217 C CA . VAL B 1 130 ? -10.914 -20.172 -22.359 1 96 130 VAL B CA 1
ATOM 3218 C C . VAL B 1 130 ? -11.906 -20.656 -21.297 1 96 130 VAL B C 1
ATOM 3220 O O . VAL B 1 130 ? -13.117 -20.516 -21.469 1 96 130 VAL B O 1
ATOM 3223 N N . LYS B 1 131 ? -11.406 -21.266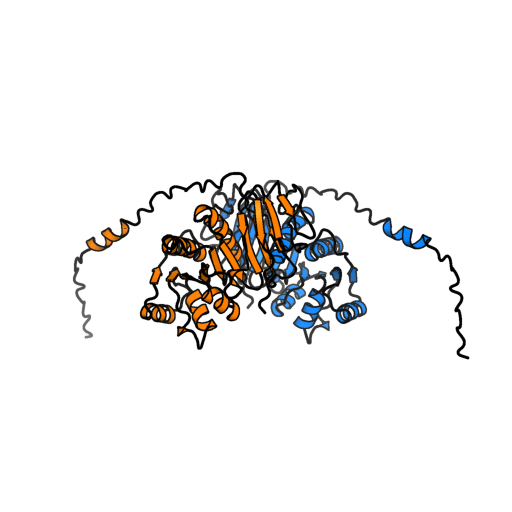 -20.25 1 96.75 131 LYS B N 1
ATOM 3224 C CA . LYS B 1 131 ? -12.25 -21.688 -19.141 1 96.75 131 LYS B CA 1
ATOM 3225 C C . LYS B 1 131 ? -12.773 -20.484 -18.359 1 96.75 131 LYS B C 1
ATOM 3227 O O . LYS B 1 131 ? -11.992 -19.672 -17.844 1 96.75 131 LYS B O 1
ATOM 3232 N N . ILE B 1 132 ? -14.078 -20.344 -18.281 1 96 132 ILE B N 1
ATOM 3233 C CA . ILE B 1 132 ? -14.711 -19.25 -17.562 1 96 132 ILE B CA 1
ATOM 3234 C C . ILE B 1 132 ? -15.367 -19.781 -16.281 1 96 132 ILE B C 1
ATOM 3236 O O . ILE B 1 132 ? -16.25 -20.641 -16.344 1 96 132 ILE B O 1
ATOM 3240 N N . ILE B 1 133 ? -14.922 -19.328 -15.133 1 95.06 133 ILE B N 1
ATOM 3241 C CA . ILE B 1 133 ? -15.477 -19.781 -13.852 1 95.06 133 ILE B CA 1
ATOM 3242 C C . ILE B 1 133 ? -16.109 -18.594 -13.125 1 95.06 133 ILE B C 1
ATOM 3244 O O . ILE B 1 133 ? -15.398 -17.688 -12.664 1 95.06 133 ILE B O 1
ATOM 3248 N N . GLU B 1 134 ? -17.375 -18.625 -12.961 1 91.25 134 GLU B N 1
ATOM 3249 C CA . GLU B 1 134 ? -18.078 -17.578 -12.219 1 91.25 134 GLU B CA 1
ATOM 3250 C C . GLU B 1 134 ? -17.984 -17.828 -10.711 1 91.25 134 GLU B C 1
ATOM 3252 O O . GLU B 1 134 ? -18.266 -18.922 -10.234 1 91.25 134 GLU B O 1
ATOM 3257 N N . THR B 1 135 ? -17.484 -16.797 -10.055 1 87.25 135 THR B N 1
ATOM 3258 C CA . THR B 1 135 ? -17.406 -16.859 -8.602 1 87.25 135 THR B CA 1
ATOM 3259 C C . THR B 1 135 ? -18.25 -15.773 -7.953 1 87.25 135 THR B C 1
ATOM 3261 O O . THR B 1 135 ? -17.984 -14.586 -8.148 1 87.25 135 THR B O 1
ATOM 3264 N N . PRO B 1 136 ? -19.328 -16.172 -7.211 1 76.75 136 PRO B N 1
ATOM 3265 C CA . PRO B 1 136 ? -20.172 -15.133 -6.621 1 76.75 136 PRO B CA 1
ATOM 3266 C C . PRO B 1 136 ? -19.422 -14.227 -5.652 1 76.75 136 PRO B C 1
ATOM 3268 O O . PRO B 1 136 ? -18.375 -14.609 -5.133 1 76.75 136 PRO B O 1
ATOM 3271 N N . ASP B 1 137 ? -19.938 -12.906 -5.586 1 63.69 137 ASP B N 1
ATOM 3272 C CA . ASP B 1 137 ? -19.359 -11.867 -4.738 1 63.69 137 ASP B CA 1
ATOM 3273 C C . ASP B 1 137 ? -19.594 -12.172 -3.26 1 63.69 137 ASP B C 1
ATOM 3275 O O . ASP B 1 137 ? -20.578 -11.711 -2.674 1 63.69 137 ASP B O 1
ATOM 3279 N N . GLN B 1 138 ? -18.875 -13.047 -2.658 1 66.5 138 GLN B N 1
ATOM 3280 C CA . GLN B 1 138 ? -19.031 -13.359 -1.241 1 66.5 138 GLN B CA 1
ATOM 3281 C C . GLN B 1 138 ? -17.844 -12.859 -0.433 1 66.5 138 GLN B C 1
ATOM 3283 O O . GLN B 1 138 ? -17.422 -11.711 -0.591 1 66.5 138 GLN B O 1
ATOM 3288 N N . ASP B 1 139 ? -17.219 -13.648 0.55 1 77.06 139 ASP B N 1
ATOM 3289 C CA . ASP B 1 139 ? -16.391 -13.438 1.74 1 77.06 139 ASP B CA 1
ATOM 3290 C C . ASP B 1 139 ? -14.922 -13.266 1.371 1 77.06 139 ASP B C 1
ATOM 3292 O O . ASP B 1 139 ? -14.086 -13.008 2.238 1 77.06 139 ASP B O 1
ATOM 3296 N N . GLU B 1 140 ? -14.711 -13.289 -0.099 1 85.38 140 GLU B N 1
ATOM 3297 C CA . GLU B 1 140 ? -13.312 -13.172 -0.488 1 85.38 140 GLU B CA 1
ATOM 3298 C C . GLU B 1 140 ? -13.148 -12.273 -1.709 1 85.38 140 GLU B C 1
ATOM 3300 O O . GLU B 1 140 ? -14.086 -12.109 -2.496 1 85.38 140 GLU B O 1
ATOM 3305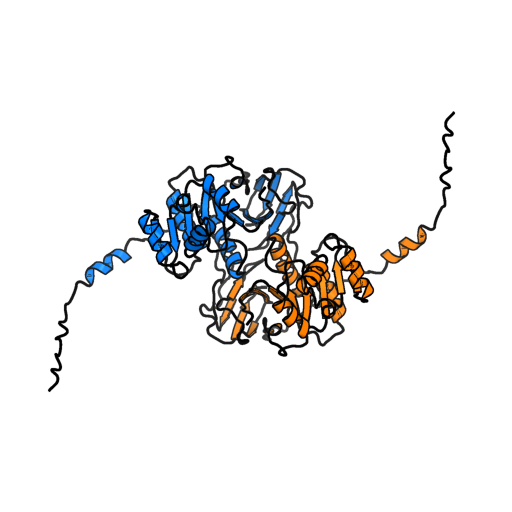 N N . THR B 1 141 ? -12.016 -11.664 -1.842 1 89.5 141 THR B N 1
ATOM 3306 C CA . THR B 1 141 ? -11.734 -10.812 -2.992 1 89.5 141 THR B CA 1
ATOM 3307 C C . THR B 1 141 ? -11.57 -11.648 -4.258 1 89.5 141 THR B C 1
ATOM 3309 O O . THR B 1 141 ? -11.312 -12.852 -4.184 1 89.5 141 THR B O 1
ATOM 3312 N N . ASP B 1 142 ? -11.617 -11.016 -5.383 1 90 142 ASP B N 1
ATOM 3313 C CA . ASP B 1 142 ? -11.43 -11.688 -6.66 1 90 142 ASP B CA 1
ATOM 3314 C C . ASP B 1 142 ? -10.023 -12.289 -6.766 1 90 142 ASP B C 1
ATOM 3316 O O . ASP B 1 142 ? -9.852 -13.375 -7.32 1 90 142 ASP B O 1
ATOM 3320 N N . PHE B 1 143 ? -9.078 -11.656 -6.191 1 95.31 143 PHE B N 1
ATOM 3321 C CA . PHE B 1 143 ? -7.723 -12.195 -6.191 1 95.31 143 PHE B CA 1
ATOM 3322 C C . PHE B 1 143 ? -7.656 -13.492 -5.395 1 95.31 143 PHE B C 1
ATOM 3324 O O . PHE B 1 143 ? -7.125 -14.5 -5.871 1 95.31 143 PHE B O 1
ATOM 3331 N N . THR B 1 144 ? -8.172 -13.477 -4.227 1 95.44 144 THR B N 1
ATOM 3332 C CA . THR B 1 144 ? -8.117 -14.656 -3.373 1 95.44 144 THR B CA 1
ATOM 3333 C C . THR B 1 144 ? -8.812 -15.844 -4.039 1 95.44 144 THR B C 1
ATOM 3335 O O . THR B 1 144 ? -8.273 -16.953 -4.062 1 95.44 144 THR B O 1
ATOM 3338 N N . LYS B 1 145 ? -9.977 -15.594 -4.574 1 94.94 145 LYS B N 1
ATOM 3339 C CA . LYS B 1 145 ? -10.711 -16.656 -5.258 1 94.94 145 LYS B CA 1
ATOM 3340 C C . LYS B 1 145 ? -9.93 -17.188 -6.457 1 94.94 145 LYS B C 1
ATOM 3342 O O . LYS B 1 145 ? -9.828 -18.391 -6.656 1 94.94 145 LYS B O 1
ATOM 3347 N N . CYS B 1 146 ? -9.406 -16.266 -7.191 1 96.25 146 CYS B N 1
ATOM 3348 C CA . CYS B 1 146 ? -8.648 -16.641 -8.383 1 96.25 146 CYS B CA 1
ATOM 3349 C C . CYS B 1 146 ? -7.414 -17.453 -8.008 1 96.25 146 CYS B C 1
ATOM 3351 O O . CYS B 1 146 ? -7.078 -18.422 -8.68 1 96.25 146 CYS B O 1
ATOM 3353 N N . LEU B 1 147 ? -6.75 -17.078 -6.949 1 97.31 147 LEU B N 1
ATOM 3354 C CA . LEU B 1 147 ? -5.582 -17.812 -6.477 1 97.31 147 LEU B CA 1
ATOM 3355 C C . LEU B 1 147 ? -5.961 -19.234 -6.078 1 97.31 147 LEU B C 1
ATOM 3357 O O . LEU B 1 147 ? -5.266 -20.188 -6.438 1 97.31 147 LEU B O 1
ATOM 3361 N N . ARG B 1 148 ? -7.062 -19.406 -5.379 1 96.06 148 ARG B N 1
ATOM 3362 C CA . ARG B 1 148 ? -7.535 -20.719 -4.98 1 96.06 148 ARG B CA 1
ATOM 3363 C C . ARG B 1 148 ? -7.77 -21.609 -6.199 1 96.06 148 ARG B C 1
ATOM 3365 O O . ARG B 1 148 ? -7.348 -22.766 -6.219 1 96.06 148 ARG B O 1
ATOM 3372 N N . ILE B 1 149 ? -8.398 -21.094 -7.184 1 96.31 149 ILE B N 1
ATOM 3373 C CA . ILE B 1 149 ? -8.711 -21.828 -8.398 1 96.31 149 ILE B CA 1
ATOM 3374 C C . ILE B 1 149 ? -7.426 -22.188 -9.133 1 96.31 149 ILE B C 1
ATOM 3376 O O . ILE B 1 149 ? -7.25 -23.312 -9.594 1 96.31 149 ILE B O 1
ATOM 3380 N N . ALA B 1 150 ? -6.523 -21.172 -9.258 1 97.12 150 ALA B N 1
ATOM 3381 C CA . ALA B 1 150 ? -5.262 -21.406 -9.953 1 97.12 150 ALA B CA 1
ATOM 3382 C C . ALA B 1 150 ? -4.457 -22.516 -9.289 1 97.12 150 ALA B C 1
ATOM 3384 O O . ALA B 1 150 ? -3.891 -23.375 -9.969 1 97.12 150 ALA B O 1
ATOM 3385 N N . ILE B 1 151 ? -4.43 -22.5 -7.988 1 96.81 151 ILE B N 1
ATOM 3386 C CA . ILE B 1 151 ? -3.711 -23.531 -7.238 1 96.81 151 ILE B CA 1
ATOM 3387 C C . ILE B 1 151 ? -4.344 -24.891 -7.488 1 96.81 151 ILE B C 1
ATOM 3389 O O . ILE B 1 151 ? -3.637 -25.875 -7.73 1 96.81 151 ILE B O 1
ATOM 3393 N N . LYS B 1 152 ? -5.652 -24.938 -7.465 1 95.31 152 LYS B N 1
ATOM 3394 C CA . LYS B 1 152 ? -6.363 -26.188 -7.715 1 95.31 152 LYS B CA 1
ATOM 3395 C C . LYS B 1 152 ? -6.09 -26.703 -9.125 1 95.31 152 LYS B C 1
ATOM 3397 O O . LYS B 1 152 ? -5.816 -27.891 -9.312 1 95.31 152 LYS B O 1
ATOM 3402 N N . GLU B 1 153 ? -6.121 -25.844 -10.078 1 94.88 153 GLU B N 1
ATOM 3403 C CA . GLU B 1 153 ? -5.949 -26.203 -11.484 1 94.88 153 GLU B CA 1
ATOM 3404 C C . GLU B 1 153 ? -4.52 -26.656 -11.766 1 94.88 153 GLU B C 1
ATOM 3406 O O . GLU B 1 153 ? -4.277 -27.438 -12.688 1 94.88 153 GLU B O 1
ATOM 3411 N N . THR B 1 154 ? -3.605 -26.141 -10.977 1 94.88 154 THR B N 1
ATOM 3412 C CA . THR B 1 154 ? -2.207 -26.438 -11.273 1 94.88 154 THR B CA 1
ATOM 3413 C C . THR B 1 154 ? -1.651 -27.469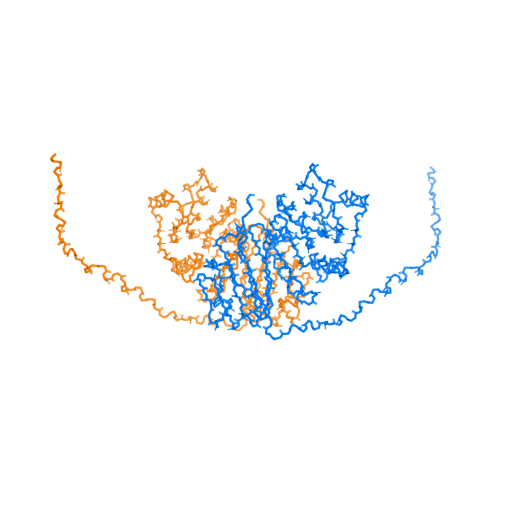 -10.305 1 94.88 154 THR B C 1
ATOM 3415 O O . THR B 1 154 ? -0.453 -27.766 -10.32 1 94.88 154 THR B O 1
ATOM 3418 N N . LYS B 1 155 ? -2.447 -27.984 -9.484 1 88.88 155 LYS B N 1
ATOM 3419 C CA . LYS B 1 155 ? -2.012 -28.953 -8.477 1 88.88 155 LYS B CA 1
ATOM 3420 C C . LYS B 1 155 ? -1.359 -30.156 -9.133 1 88.88 155 LYS B C 1
ATOM 3422 O O . LYS B 1 155 ? -0.372 -30.688 -8.617 1 88.88 155 LYS B O 1
ATOM 3427 N N . SER B 1 156 ? -1.981 -30.578 -10.188 1 84.19 156 SER B N 1
ATOM 3428 C CA . SER B 1 156 ? -1.485 -31.766 -10.883 1 84.19 156 SER B CA 1
ATOM 3429 C C . SER B 1 156 ? -0.31 -31.422 -11.789 1 84.19 156 SER B C 1
ATOM 3431 O O . SER B 1 156 ? 0.352 -32.312 -12.32 1 84.19 156 SER B O 1
ATOM 3433 N N . LYS B 1 157 ? -0.142 -30.156 -11.938 1 80.06 157 LYS B N 1
ATOM 3434 C CA . LYS B 1 157 ? 0.975 -29.703 -12.758 1 80.06 157 LYS B CA 1
ATOM 3435 C C . LYS B 1 157 ? 2.225 -29.484 -11.906 1 80.06 157 LYS B C 1
ATOM 3437 O O . LYS B 1 157 ? 2.564 -28.344 -11.578 1 80.06 157 LYS B O 1
ATOM 3442 N N . GLU B 1 158 ? 2.896 -30.484 -11.68 1 77.06 158 GLU B N 1
ATOM 3443 C CA . GLU B 1 158 ? 4.051 -30.469 -10.789 1 77.06 158 GLU B CA 1
ATOM 3444 C C . GLU B 1 158 ? 5.113 -29.484 -11.273 1 77.06 158 GLU B C 1
ATOM 3446 O O . GLU B 1 158 ? 5.969 -29.062 -10.492 1 77.06 158 GLU B O 1
ATOM 3451 N N . GLU B 1 159 ? 4.883 -29.031 -12.414 1 88.25 159 GLU B N 1
ATOM 3452 C CA . GLU B 1 159 ? 5.914 -28.188 -13 1 88.25 159 GLU B CA 1
ATOM 3453 C C . GLU B 1 159 ? 5.801 -26.75 -12.484 1 88.25 159 GLU B C 1
ATOM 3455 O O . GLU B 1 159 ? 6.785 -26 -12.484 1 88.25 159 GLU B O 1
ATOM 3460 N N . VAL B 1 160 ? 4.656 -26.453 -11.977 1 93.81 160 VAL B N 1
ATOM 3461 C CA . VAL B 1 160 ? 4.52 -25.078 -11.492 1 93.81 160 VAL B CA 1
ATOM 3462 C C . VAL B 1 160 ? 5.316 -24.906 -10.203 1 93.81 160 VAL B C 1
ATOM 3464 O O . VAL B 1 160 ? 5.121 -25.656 -9.242 1 93.81 160 VAL B O 1
ATOM 3467 N N . GLY B 1 161 ? 6.18 -23.906 -10.25 1 95.44 161 GLY B N 1
ATOM 3468 C CA . GLY B 1 161 ? 7.078 -23.734 -9.125 1 95.44 161 GLY B CA 1
ATOM 3469 C C . GLY B 1 161 ? 6.828 -22.453 -8.359 1 95.44 161 GLY B C 1
ATOM 3470 O O . GLY B 1 161 ? 7.305 -22.281 -7.234 1 95.44 161 GLY B O 1
ATOM 3471 N N . GLN B 1 162 ? 6.07 -21.578 -8.945 1 97.19 162 GLN B N 1
ATOM 3472 C CA . GLN B 1 162 ? 5.801 -20.297 -8.305 1 97.19 162 GLN B CA 1
ATOM 3473 C C . GLN B 1 162 ? 4.566 -19.641 -8.906 1 97.19 162 GLN B C 1
ATOM 3475 O O . GLN B 1 162 ? 4.203 -19.906 -10.055 1 97.19 162 GLN B O 1
ATOM 3480 N N . TYR B 1 163 ? 3.924 -18.797 -8.18 1 98.44 163 TYR B N 1
ATOM 3481 C CA . TYR B 1 163 ? 2.822 -17.953 -8.625 1 98.44 163 TYR B CA 1
ATOM 3482 C C . TYR B 1 163 ? 3.258 -16.5 -8.742 1 98.44 163 TYR B C 1
ATOM 3484 O O . TYR B 1 163 ? 3.881 -15.953 -7.824 1 98.44 163 TYR B O 1
ATOM 3492 N N . VAL B 1 164 ? 2.959 -15.883 -9.906 1 98.62 164 VAL B N 1
ATOM 3493 C CA . VAL B 1 164 ? 3.279 -14.477 -10.133 1 98.62 164 VAL B CA 1
ATOM 3494 C C . VAL B 1 164 ? 2.002 -13.695 -10.43 1 98.62 164 VAL B C 1
ATOM 3496 O O . VAL B 1 164 ? 1.227 -14.078 -11.312 1 98.62 164 VAL B O 1
ATOM 3499 N N . VAL B 1 165 ? 1.801 -12.68 -9.672 1 98.75 165 VAL B N 1
ATOM 3500 C CA . VAL B 1 165 ? 0.597 -11.859 -9.781 1 98.75 165 VAL B CA 1
ATOM 3501 C C . VAL B 1 165 ? 0.96 -10.477 -10.32 1 98.75 165 VAL B C 1
ATOM 3503 O O . VAL B 1 165 ? 1.829 -9.797 -9.773 1 98.75 165 VAL B O 1
ATOM 3506 N N . ILE B 1 166 ? 0.315 -10.031 -11.391 1 97.94 166 ILE B N 1
ATOM 3507 C CA . ILE B 1 166 ? 0.545 -8.695 -11.922 1 97.94 166 ILE B CA 1
ATOM 3508 C C . ILE B 1 166 ? -0.75 -7.887 -11.875 1 97.94 166 ILE B C 1
ATOM 3510 O O . ILE B 1 166 ? -1.83 -8.445 -11.68 1 97.94 166 ILE B O 1
ATOM 3514 N N . GLY B 1 167 ? -0.6 -6.535 -11.938 1 95.06 167 GLY B N 1
ATOM 3515 C CA . GLY B 1 167 ? -1.759 -5.676 -11.773 1 95.06 167 GLY B CA 1
ATOM 3516 C C . GLY B 1 167 ? -2.273 -5.629 -10.352 1 95.06 167 GLY B C 1
ATOM 3517 O O . GLY B 1 167 ? -3.484 -5.621 -10.117 1 95.06 167 GLY B O 1
ATOM 3518 N N . CYS B 1 168 ? -1.36 -5.625 -9.398 1 93.19 168 CYS B N 1
ATOM 3519 C CA . CYS B 1 168 ? -1.732 -5.852 -8.008 1 93.19 168 CYS B CA 1
ATOM 3520 C C . CYS B 1 168 ? -1.28 -4.688 -7.125 1 93.19 168 CYS B C 1
ATOM 3522 O O . CYS B 1 168 ? -1.591 -4.648 -5.934 1 93.19 168 CYS B O 1
ATOM 3524 N N . ILE B 1 169 ? -0.5 -3.807 -7.637 1 89.25 169 ILE B N 1
ATOM 3525 C CA . ILE B 1 169 ? -0.001 -2.678 -6.859 1 89.25 169 ILE B CA 1
ATOM 3526 C C . ILE B 1 169 ? -0.486 -1.37 -7.484 1 89.25 169 ILE B C 1
ATOM 3528 O O . ILE B 1 169 ? -0.533 -1.239 -8.711 1 89.25 169 ILE B O 1
ATOM 3532 N N . GLY B 1 170 ? -0.894 -0.455 -6.586 1 86.06 170 GLY B N 1
ATOM 3533 C CA . GLY B 1 170 ? -1.428 0.816 -7.051 1 86.06 170 GLY B CA 1
ATOM 3534 C C . GLY B 1 170 ? -2.941 0.89 -6.977 1 86.06 170 GLY B C 1
ATOM 3535 O O . GLY B 1 170 ? -3.6 -0.092 -6.625 1 86.06 170 GLY B O 1
ATOM 3536 N N . GLY B 1 171 ? -3.496 2.043 -7.281 1 88.12 171 GLY B N 1
ATOM 3537 C CA . GLY B 1 171 ? -4.941 2.223 -7.254 1 88.12 171 GLY B CA 1
ATOM 3538 C C . GLY B 1 171 ? -5.496 2.371 -5.852 1 88.12 171 GLY B C 1
ATOM 3539 O O . GLY B 1 171 ? -4.965 3.135 -5.047 1 88.12 171 GLY B O 1
ATOM 3540 N N . ARG B 1 172 ? -6.59 1.636 -5.66 1 92.69 172 ARG B N 1
ATOM 3541 C CA . ARG B 1 172 ? -7.266 1.696 -4.367 1 92.69 172 ARG B CA 1
ATOM 3542 C C . ARG B 1 172 ? -6.375 1.146 -3.258 1 92.69 172 ARG B C 1
ATOM 3544 O O . ARG B 1 172 ? -5.863 0.03 -3.361 1 92.69 172 ARG B O 1
ATOM 3551 N N . LEU B 1 173 ? -6.281 1.916 -2.246 1 96 173 LEU B N 1
ATOM 3552 C CA . LEU B 1 173 ? -5.426 1.523 -1.133 1 96 173 LEU B CA 1
ATOM 3553 C C . LEU B 1 173 ? -5.969 0.278 -0.441 1 96 173 LEU B C 1
ATOM 3555 O O . LEU B 1 173 ? -5.199 -0.594 -0.029 1 96 173 LEU B O 1
ATOM 3559 N N . ASP B 1 174 ? -7.289 0.166 -0.239 1 96.06 174 ASP B N 1
ATOM 3560 C CA . ASP B 1 174 ? -7.844 -1 0.44 1 96.06 174 ASP B CA 1
ATOM 3561 C C . ASP B 1 174 ? -7.621 -2.27 -0.377 1 96.06 174 ASP B C 1
ATOM 3563 O O . ASP B 1 174 ? -7.387 -3.344 0.184 1 96.06 174 ASP B O 1
ATOM 3567 N N . HIS B 1 175 ? -7.609 -2.162 -1.728 1 94 175 HIS B N 1
ATOM 3568 C CA . HIS B 1 175 ? -7.324 -3.307 -2.588 1 94 175 HIS B CA 1
ATOM 3569 C C . HIS B 1 175 ? -5.883 -3.779 -2.412 1 94 175 HIS B C 1
ATOM 3571 O O . HIS B 1 175 ? -5.609 -4.98 -2.479 1 94 175 HIS B O 1
ATOM 3577 N N . GLN B 1 176 ? -5.004 -2.861 -2.291 1 95.56 176 GLN B N 1
ATOM 3578 C CA . GLN B 1 176 ? -3.613 -3.24 -2.072 1 95.56 176 GLN B CA 1
ATOM 3579 C C . GLN B 1 176 ? -3.459 -4.059 -0.792 1 95.56 176 GLN B C 1
ATOM 3581 O O . GLN B 1 176 ? -2.744 -5.062 -0.774 1 95.56 176 GLN B O 1
ATOM 3586 N N . PHE B 1 177 ? -4.168 -3.68 0.251 1 97.56 177 PHE B N 1
ATOM 3587 C CA . PHE B 1 177 ? -4.086 -4.422 1.504 1 97.56 177 PHE B CA 1
ATOM 3588 C C . PHE B 1 177 ? -4.805 -5.762 1.388 1 97.56 177 PHE B C 1
ATOM 3590 O O . PHE B 1 177 ? -4.395 -6.746 2.004 1 97.56 177 PHE B O 1
ATOM 3597 N N . ALA B 1 178 ? -5.852 -5.734 0.605 1 96.88 178 ALA B N 1
ATOM 3598 C CA . ALA B 1 178 ? -6.516 -7.008 0.335 1 96.88 178 ALA B CA 1
ATOM 3599 C C . ALA B 1 178 ? -5.562 -7.988 -0.347 1 96.88 178 ALA B C 1
ATOM 3601 O O . ALA B 1 178 ? -5.59 -9.188 -0.066 1 96.88 178 ALA B O 1
ATOM 3602 N N . ASN B 1 179 ? -4.789 -7.445 -1.241 1 97.38 179 ASN B N 1
ATOM 3603 C CA . ASN B 1 179 ? -3.814 -8.289 -1.923 1 97.38 179 ASN B CA 1
ATOM 3604 C C . ASN B 1 179 ? -2.785 -8.859 -0.948 1 97.38 179 ASN B C 1
ATOM 3606 O O . ASN B 1 179 ? -2.396 -10.023 -1.057 1 97.38 179 ASN B O 1
ATOM 3610 N N . ILE B 1 180 ? -2.352 -8.078 -0.003 1 97.94 180 ILE B N 1
ATOM 3611 C CA . ILE B 1 180 ? -1.431 -8.562 1.021 1 97.94 180 ILE B CA 1
ATOM 3612 C C . ILE B 1 180 ? -2.123 -9.609 1.891 1 97.94 180 ILE B C 1
ATOM 3614 O O . ILE B 1 180 ? -1.515 -10.609 2.268 1 97.94 180 ILE B O 1
ATOM 3618 N N . GLU B 1 181 ? -3.402 -9.383 2.191 1 97.94 181 GLU B N 1
ATOM 3619 C CA . GLU B 1 181 ? -4.184 -10.375 2.922 1 97.94 181 GLU B CA 1
ATOM 3620 C C . GLU B 1 181 ? -4.215 -11.703 2.178 1 97.94 181 GLU B C 1
ATOM 3622 O O . GLU B 1 181 ? -4.156 -12.766 2.797 1 97.94 181 GLU B O 1
ATOM 3627 N N . THR B 1 182 ? -4.301 -11.617 0.915 1 98 182 THR B N 1
ATOM 3628 C CA . THR B 1 182 ? -4.301 -12.828 0.105 1 98 182 THR B CA 1
ATOM 3629 C C . THR B 1 182 ? -2.971 -13.57 0.241 1 98 182 THR B C 1
ATOM 3631 O O . THR B 1 182 ? -2.936 -14.797 0.233 1 98 182 THR B O 1
ATOM 3634 N N . LEU B 1 183 ? -1.845 -12.859 0.391 1 98.5 183 LEU B N 1
ATOM 3635 C CA . LEU B 1 183 ? -0.562 -13.508 0.643 1 98.5 183 LEU B CA 1
ATOM 3636 C C . LEU B 1 183 ? -0.599 -14.297 1.949 1 98.5 183 LEU B C 1
ATOM 3638 O O . LEU B 1 183 ? -0.029 -15.391 2.037 1 98.5 183 LEU B O 1
ATOM 3642 N N . TYR B 1 184 ? -1.254 -13.75 2.949 1 98.31 184 TYR B N 1
ATOM 3643 C CA . TYR B 1 184 ? -1.418 -14.469 4.207 1 98.31 184 TYR B CA 1
ATOM 3644 C C . TYR B 1 184 ? -2.25 -15.727 4.004 1 98.31 184 TYR B C 1
ATOM 3646 O O . TYR B 1 184 ? -1.905 -16.797 4.516 1 98.31 184 TYR B O 1
ATOM 3654 N N . THR B 1 185 ? -3.283 -15.562 3.264 1 96.62 185 THR B N 1
ATOM 3655 C CA . THR B 1 185 ? -4.133 -16.719 2.959 1 96.62 185 THR B CA 1
ATOM 3656 C C . THR B 1 185 ? -3.348 -17.781 2.203 1 96.62 185 THR B C 1
ATOM 3658 O O . THR B 1 185 ? -3.521 -18.969 2.447 1 96.62 185 THR B O 1
ATOM 3661 N N . ALA B 1 186 ? -2.5 -17.344 1.322 1 97.5 186 ALA B N 1
ATOM 3662 C CA . ALA B 1 186 ? -1.703 -18.234 0.49 1 97.5 186 ALA B CA 1
ATOM 3663 C C . ALA B 1 186 ? -0.822 -19.141 1.348 1 97.5 186 ALA B C 1
ATOM 3665 O O . ALA B 1 186 ? -0.479 -20.25 0.938 1 97.5 186 ALA B O 1
ATOM 3666 N N . LEU B 1 187 ? -0.444 -18.672 2.535 1 95.94 187 LEU B N 1
ATOM 3667 C CA . LEU B 1 187 ? 0.41 -19.453 3.422 1 95.94 187 LEU B CA 1
ATOM 3668 C C . LEU B 1 187 ? -0.233 -20.797 3.752 1 95.94 187 LEU B C 1
ATOM 3670 O O . LEU B 1 187 ? 0.468 -21.797 3.984 1 95.94 187 LEU B O 1
ATOM 3674 N N . SER B 1 188 ? -1.562 -20.859 3.725 1 95.56 188 SER B N 1
ATOM 3675 C CA . SER B 1 188 ? -2.262 -22.094 4.055 1 95.56 188 SER B CA 1
ATOM 3676 C C . SER B 1 188 ? -2.654 -22.859 2.793 1 95.56 188 SER B C 1
ATOM 3678 O O . SER B 1 188 ? -3.078 -24.016 2.867 1 95.56 188 SER B O 1
ATOM 3680 N N . LEU B 1 189 ? -2.482 -22.266 1.664 1 95.19 189 LEU B N 1
ATOM 3681 C CA . LEU B 1 189 ? -2.988 -22.859 0.431 1 95.19 189 LEU B CA 1
ATOM 3682 C C . LEU B 1 189 ? -1.866 -23.547 -0.341 1 95.19 189 LEU B C 1
ATOM 3684 O O . LEU B 1 189 ? -2.111 -24.5 -1.095 1 95.19 189 LEU B O 1
ATOM 3688 N N . THR B 1 190 ? -0.621 -23.031 -0.182 1 95.69 190 THR B N 1
ATOM 3689 C CA . THR B 1 190 ? 0.485 -23.562 -0.977 1 95.69 190 THR B CA 1
ATOM 3690 C C . THR B 1 190 ? 1.816 -23.328 -0.266 1 95.69 190 THR B C 1
ATOM 3692 O O . THR B 1 190 ? 1.94 -22.422 0.553 1 95.69 190 THR B O 1
ATOM 3695 N N . THR B 1 191 ? 2.789 -24.125 -0.561 1 94.06 191 THR B N 1
ATOM 3696 C CA . THR B 1 191 ? 4.148 -23.938 -0.065 1 94.06 191 THR B CA 1
ATOM 3697 C C . THR B 1 191 ? 5.004 -23.219 -1.104 1 94.06 191 THR B C 1
ATOM 3699 O O . THR B 1 191 ? 6.125 -22.797 -0.81 1 94.06 191 THR B O 1
ATOM 3702 N N . LYS B 1 192 ? 4.449 -23.078 -2.295 1 95.81 192 LYS B N 1
ATOM 3703 C CA . LYS B 1 192 ? 5.164 -22.391 -3.363 1 95.81 192 LYS B CA 1
ATOM 3704 C C . LYS B 1 192 ? 5.098 -20.875 -3.178 1 95.81 192 LYS B C 1
ATOM 3706 O O . LYS B 1 192 ? 4.102 -20.344 -2.674 1 95.81 192 LYS B O 1
ATOM 3711 N N . PRO B 1 193 ? 6.121 -20.234 -3.623 1 97.06 193 PRO B N 1
ATOM 3712 C CA . PRO B 1 193 ? 6.117 -18.781 -3.43 1 97.06 193 PRO B CA 1
ATOM 3713 C C . PRO B 1 193 ? 5.078 -18.078 -4.297 1 97.06 193 PRO B C 1
ATOM 3715 O O . PRO B 1 193 ? 4.824 -18.5 -5.43 1 97.06 193 PRO B O 1
ATOM 3718 N N . VAL B 1 194 ? 4.5 -17.016 -3.76 1 98.62 194 VAL B N 1
ATOM 3719 C CA . VAL B 1 194 ? 3.604 -16.094 -4.461 1 98.62 194 VAL B CA 1
ATOM 3720 C C . VAL B 1 194 ? 4.223 -14.703 -4.52 1 98.62 194 VAL B C 1
ATOM 3722 O O . VAL B 1 194 ? 4.457 -14.078 -3.484 1 98.62 194 VAL B O 1
ATOM 3725 N N . PHE B 1 195 ? 4.48 -14.195 -5.762 1 98.62 195 PHE B N 1
ATOM 3726 C CA . PHE B 1 195 ? 5.113 -12.898 -5.941 1 98.62 195 PHE B CA 1
ATOM 3727 C C . PHE B 1 195 ? 4.125 -11.891 -6.523 1 98.62 195 PHE B C 1
ATOM 3729 O O . PHE B 1 195 ? 3.461 -12.172 -7.523 1 98.62 195 PHE B O 1
ATOM 3736 N N . LEU B 1 196 ? 4.004 -10.773 -5.852 1 98.56 196 LEU B N 1
ATOM 3737 C CA . LEU B 1 196 ? 3.342 -9.609 -6.441 1 98.56 196 LEU B CA 1
ATOM 3738 C C . LEU B 1 196 ? 4.332 -8.758 -7.227 1 98.56 196 LEU B C 1
ATOM 3740 O O . LEU B 1 196 ? 5.379 -8.375 -6.703 1 98.56 196 LEU B O 1
ATOM 3744 N N . ILE B 1 197 ? 4.016 -8.461 -8.477 1 97.56 197 ILE B N 1
ATOM 3745 C CA . ILE B 1 197 ? 4.938 -7.684 -9.289 1 97.56 197 ILE B CA 1
ATOM 3746 C C . ILE B 1 197 ? 4.156 -6.668 -10.117 1 97.56 197 ILE B C 1
ATOM 3748 O O . ILE B 1 197 ? 3.371 -7.043 -10.992 1 97.56 197 ILE B O 1
ATOM 3752 N N . SER B 1 198 ? 4.344 -5.414 -9.797 1 94.69 198 SER B N 1
ATOM 3753 C CA . SER B 1 198 ? 3.705 -4.355 -10.57 1 94.69 198 SER B CA 1
ATOM 3754 C C . SER B 1 198 ? 4.281 -2.988 -10.211 1 94.69 198 SER B C 1
ATOM 3756 O O . SER B 1 198 ? 4.766 -2.785 -9.094 1 94.69 198 SER B O 1
ATOM 3758 N N . GLU B 1 199 ? 4.297 -2.059 -11.117 1 92.62 199 GLU B N 1
ATOM 3759 C CA . GLU B 1 199 ? 4.59 -0.646 -10.898 1 92.62 199 GLU B CA 1
ATOM 3760 C C . GLU B 1 199 ? 5.969 -0.459 -10.273 1 92.62 199 GLU B C 1
ATOM 3762 O O . GLU B 1 199 ? 6.129 0.34 -9.344 1 92.62 199 GLU B O 1
ATOM 3767 N N . GLY B 1 200 ? 6.852 -1.277 -10.68 1 95.12 200 GLY B N 1
ATOM 3768 C CA . GLY B 1 200 ? 8.234 -1.112 -10.258 1 95.12 200 GLY B CA 1
ATOM 3769 C C . GLY B 1 200 ? 8.516 -1.697 -8.891 1 95.12 200 GLY B C 1
ATOM 3770 O O . GLY B 1 200 ? 9.609 -1.515 -8.344 1 95.12 200 GLY B O 1
ATOM 3771 N N . SER B 1 201 ? 7.543 -2.371 -8.344 1 97.31 201 SER B N 1
ATOM 3772 C CA . SER B 1 201 ? 7.703 -3.006 -7.035 1 97.31 201 SER B CA 1
ATOM 3773 C C . SER B 1 201 ? 7.375 -4.492 -7.102 1 97.31 201 SER B C 1
ATOM 3775 O O . SER B 1 201 ? 6.5 -4.91 -7.863 1 97.31 201 SER B O 1
ATOM 3777 N N . ALA B 1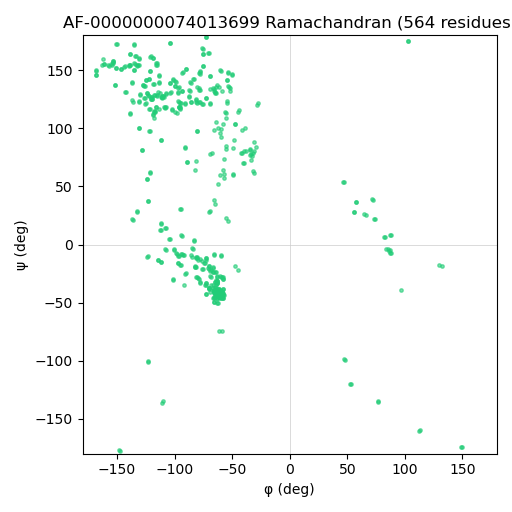 202 ? 8.102 -5.27 -6.402 1 98.19 202 ALA B N 1
ATOM 3778 C CA . ALA B 1 202 ? 7.793 -6.68 -6.156 1 98.19 202 ALA B CA 1
ATOM 3779 C C . ALA B 1 202 ? 7.668 -6.957 -4.66 1 98.19 202 ALA B C 1
ATOM 3781 O O . ALA B 1 202 ? 8.305 -6.289 -3.842 1 98.19 202 ALA B O 1
ATOM 3782 N N . ALA B 1 203 ? 6.824 -7.918 -4.332 1 98.69 203 ALA B N 1
ATOM 3783 C CA . ALA B 1 203 ? 6.645 -8.25 -2.92 1 98.69 203 ALA B CA 1
ATOM 3784 C C . ALA B 1 203 ? 6.266 -9.711 -2.742 1 98.69 203 ALA B C 1
ATOM 3786 O O . ALA B 1 203 ? 5.695 -10.328 -3.646 1 98.69 203 ALA B O 1
ATOM 3787 N N . CYS B 1 204 ? 6.59 -10.297 -1.654 1 98.69 204 CYS B N 1
ATOM 3788 C CA . CYS B 1 204 ? 6.145 -11.617 -1.219 1 98.69 204 CYS B CA 1
ATOM 3789 C C . CYS B 1 204 ? 6.16 -11.727 0.302 1 98.69 204 CYS B C 1
ATOM 3791 O O . CYS B 1 204 ? 6.828 -10.938 0.977 1 98.69 204 CYS B O 1
ATOM 3793 N N . LEU B 1 205 ? 5.402 -12.602 0.81 1 98.81 205 LEU B N 1
ATOM 3794 C CA . LEU B 1 205 ? 5.332 -12.812 2.252 1 98.81 205 LEU B CA 1
ATOM 3795 C C . LEU B 1 205 ? 6.258 -13.945 2.678 1 98.81 205 LEU B C 1
ATOM 3797 O O . LEU B 1 205 ? 6.102 -15.086 2.23 1 98.81 205 LEU B O 1
ATOM 3801 N N . LEU B 1 206 ? 7.2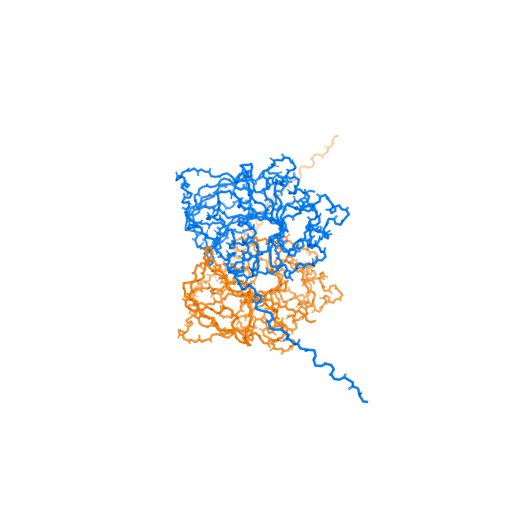73 -13.617 3.5 1 98.62 206 LEU B N 1
ATOM 3802 C CA . LEU B 1 206 ? 8.203 -14.617 4.02 1 98.62 206 LEU B CA 1
ATOM 3803 C C . LEU B 1 206 ? 7.566 -15.406 5.164 1 98.62 206 LEU B C 1
ATOM 3805 O O . LEU B 1 206 ? 6.98 -14.812 6.074 1 98.62 206 LEU B O 1
ATOM 3809 N N . ARG B 1 207 ? 7.695 -16.672 5.121 1 97.5 207 ARG B N 1
ATOM 3810 C CA . ARG B 1 207 ? 7.289 -17.531 6.23 1 97.5 207 ARG B CA 1
ATOM 3811 C C . ARG B 1 207 ? 8.281 -17.453 7.379 1 97.5 207 ARG B C 1
ATOM 3813 O O . ARG B 1 207 ? 9.461 -17.125 7.172 1 97.5 207 ARG B O 1
ATOM 3820 N N . PRO B 1 208 ? 7.789 -17.719 8.602 1 97.56 208 PRO B N 1
ATOM 3821 C CA . PRO B 1 208 ? 8.758 -17.797 9.695 1 97.56 208 PRO B CA 1
ATOM 3822 C C . PRO B 1 208 ? 9.891 -18.781 9.414 1 97.56 208 PRO B C 1
ATOM 3824 O O . PRO B 1 208 ? 9.664 -19.812 8.781 1 97.56 208 PRO B O 1
ATOM 3827 N N . GLY B 1 209 ? 11.016 -18.516 9.906 1 97.88 209 GLY B N 1
ATOM 3828 C CA . GLY B 1 209 ? 12.203 -19.297 9.602 1 97.88 209 GLY B CA 1
ATOM 3829 C C . GLY B 1 209 ? 13.242 -18.531 8.805 1 97.88 209 GLY B C 1
ATOM 3830 O O . GLY B 1 209 ? 13.289 -17.312 8.859 1 97.88 209 GLY B O 1
ATOM 3831 N N . LYS B 1 210 ? 14.133 -19.266 8.141 1 98.19 210 LYS B N 1
ATOM 3832 C CA . LYS B 1 210 ? 15.234 -18.672 7.395 1 98.19 210 LYS B CA 1
ATOM 3833 C C . LYS B 1 210 ? 14.961 -18.703 5.891 1 98.19 210 LYS B C 1
ATOM 3835 O O . LYS B 1 210 ? 14.547 -19.719 5.352 1 98.19 210 LYS B O 1
ATOM 3840 N N . THR B 1 211 ? 15.125 -17.594 5.277 1 98.62 211 THR B N 1
ATOM 3841 C CA . THR B 1 211 ? 14.938 -17.484 3.834 1 98.62 211 THR B CA 1
ATOM 3842 C C . THR B 1 211 ? 16.141 -16.797 3.188 1 98.62 211 THR B C 1
ATOM 3844 O O . THR B 1 211 ? 16.641 -15.789 3.699 1 98.62 211 THR B O 1
ATOM 3847 N N . LEU B 1 212 ? 16.641 -17.406 2.18 1 98.75 212 LEU B N 1
ATOM 3848 C CA . LEU B 1 212 ? 17.641 -16.766 1.317 1 98.75 212 LEU B CA 1
ATOM 3849 C C . LEU B 1 212 ? 16.984 -16.172 0.079 1 98.75 212 LEU B C 1
ATOM 3851 O O . LEU B 1 212 ? 16.266 -16.859 -0.641 1 98.75 212 LEU B O 1
ATOM 3855 N N . ILE B 1 213 ? 17.141 -14.914 -0.165 1 98.81 213 ILE B N 1
ATOM 3856 C CA . ILE B 1 213 ? 16.578 -14.203 -1.312 1 98.81 213 ILE B CA 1
ATOM 3857 C C . ILE B 1 213 ? 17.703 -13.844 -2.289 1 98.81 213 ILE B C 1
ATOM 3859 O O . ILE B 1 213 ? 18.594 -13.07 -1.959 1 98.81 213 ILE B O 1
ATOM 3863 N N . GLU B 1 214 ? 17.609 -14.367 -3.445 1 98.31 214 GLU B N 1
ATOM 3864 C CA . GLU B 1 214 ? 18.578 -14.039 -4.484 1 98.31 214 GLU B CA 1
ATOM 3865 C C . GLU B 1 214 ? 18.234 -12.703 -5.145 1 98.31 214 GLU B C 1
ATOM 3867 O O . GLU B 1 214 ? 17.156 -12.531 -5.699 1 98.31 214 GLU B O 1
ATOM 3872 N N . VAL B 1 215 ? 19.172 -11.797 -5.082 1 98.25 215 VAL B N 1
ATOM 3873 C CA . VAL B 1 215 ? 18.984 -10.469 -5.648 1 98.25 215 VAL B CA 1
ATOM 3874 C C . VAL B 1 215 ? 20.094 -10.172 -6.656 1 98.25 215 VAL B C 1
ATOM 3876 O O . VAL B 1 215 ? 20.734 -9.125 -6.59 1 98.25 215 VAL B O 1
ATOM 3879 N N . SER B 1 216 ? 20.219 -11.047 -7.648 1 96.06 216 SER B N 1
ATOM 3880 C CA . SER B 1 216 ? 21.344 -10.977 -8.578 1 96.06 216 SER B CA 1
ATOM 3881 C C . SER B 1 216 ? 20.875 -11.086 -10.023 1 96.06 216 SER B C 1
ATOM 3883 O O . SER B 1 216 ? 21.594 -11.609 -10.875 1 96.06 216 SER B O 1
ATOM 3885 N N . THR B 1 217 ? 19.703 -10.672 -10.305 1 94.56 217 THR B N 1
ATOM 3886 C CA . THR B 1 217 ? 19.188 -10.781 -11.664 1 94.56 217 THR B CA 1
ATOM 3887 C C . THR B 1 217 ? 19.703 -9.617 -12.523 1 94.56 217 THR B C 1
ATOM 3889 O O . THR B 1 217 ? 19.656 -9.688 -13.75 1 94.56 217 THR B O 1
ATOM 3892 N N . GLY B 1 218 ? 20.156 -8.578 -11.883 1 95.12 218 GLY B N 1
ATOM 3893 C CA . GLY B 1 218 ? 20.531 -7.363 -12.594 1 95.12 218 GLY B CA 1
ATOM 3894 C C . GLY B 1 218 ? 19.359 -6.418 -12.828 1 95.12 218 GLY B C 1
ATOM 3895 O O . GLY B 1 218 ? 19.547 -5.297 -13.297 1 95.12 218 GLY B O 1
ATOM 3896 N N . LEU B 1 219 ? 18.172 -6.863 -12.461 1 97 219 LEU B N 1
ATOM 3897 C CA . LEU B 1 219 ? 16.984 -6.051 -12.672 1 97 219 LEU B CA 1
ATOM 3898 C C . LEU B 1 219 ? 16.562 -5.352 -11.383 1 97 219 LEU B C 1
ATOM 3900 O O . LEU B 1 219 ? 15.602 -4.574 -11.383 1 97 219 LEU B O 1
ATOM 3904 N N . GLU B 1 220 ? 17.25 -5.613 -10.227 1 98.06 220 GLU B N 1
ATOM 3905 C CA . GLU B 1 220 ? 16.922 -5.016 -8.938 1 98.06 220 GLU B CA 1
ATOM 3906 C C . GLU B 1 220 ? 17.141 -3.508 -8.953 1 98.06 220 GLU B C 1
ATOM 3908 O O . GLU B 1 220 ? 18.156 -3.031 -9.453 1 98.06 220 GLU B O 1
ATOM 3913 N N . ASP B 1 221 ? 16.156 -2.799 -8.484 1 97.19 221 ASP B N 1
ATOM 3914 C CA . ASP B 1 221 ? 16.406 -1.405 -8.125 1 97.19 221 ASP B CA 1
ATOM 3915 C C . ASP B 1 221 ? 17.219 -1.306 -6.848 1 97.19 221 ASP B C 1
ATOM 3917 O O . ASP B 1 221 ? 17.547 -2.322 -6.234 1 97.19 221 ASP B O 1
ATOM 3921 N N . ASP B 1 222 ? 17.531 -0.092 -6.438 1 96 222 ASP B N 1
ATOM 3922 C CA . ASP B 1 222 ? 18.484 0.106 -5.344 1 96 222 ASP B CA 1
ATOM 3923 C C . ASP B 1 222 ? 17.75 0.254 -4.008 1 96 222 ASP B C 1
ATOM 3925 O O . ASP B 1 222 ? 18.188 1.026 -3.148 1 96 222 ASP B O 1
ATOM 3929 N N . TRP B 1 223 ? 16.641 -0.37 -3.891 1 96.81 223 TRP B N 1
ATOM 3930 C CA . TRP B 1 223 ? 15.945 -0.309 -2.611 1 96.81 223 TRP B CA 1
ATOM 3931 C C . TRP B 1 223 ? 15.203 -1.613 -2.334 1 96.81 223 TRP B C 1
ATOM 3933 O O . TRP B 1 223 ? 14.836 -2.338 -3.264 1 96.81 223 TRP B O 1
ATOM 3943 N N . CYS B 1 224 ? 15.039 -1.951 -1.119 1 98.56 224 CYS B N 1
ATOM 3944 C CA . CYS B 1 224 ? 14.211 -3.039 -0.612 1 98.56 224 CYS B CA 1
ATOM 3945 C C . CYS B 1 224 ? 13.68 -2.717 0.779 1 98.56 224 CYS B C 1
ATOM 3947 O O . CYS B 1 224 ? 13.984 -1.659 1.335 1 98.56 224 CYS B O 1
ATOM 3949 N N . GLY B 1 225 ? 12.805 -3.553 1.272 1 98.44 225 GLY B N 1
ATOM 3950 C CA . GLY B 1 225 ? 12.234 -3.326 2.592 1 98.44 225 GLY B CA 1
ATOM 3951 C C . GLY B 1 225 ? 11.703 -4.59 3.236 1 98.44 225 GLY B C 1
ATOM 3952 O O . GLY B 1 225 ? 11.422 -5.574 2.549 1 98.44 225 GLY B O 1
ATOM 3953 N N . LEU B 1 226 ? 11.672 -4.637 4.52 1 98.81 226 LEU B N 1
ATOM 3954 C CA . LEU B 1 226 ? 11.039 -5.645 5.363 1 98.81 226 LEU B CA 1
ATOM 3955 C C . LEU B 1 226 ? 9.938 -5.027 6.215 1 98.81 226 LEU B C 1
ATOM 3957 O O . LEU B 1 226 ? 10.219 -4.277 7.156 1 98.81 226 LEU B O 1
ATOM 3961 N N . ILE B 1 227 ? 8.719 -5.348 5.891 1 98.81 227 ILE B N 1
ATOM 3962 C CA . ILE B 1 227 ? 7.559 -4.676 6.469 1 98.81 227 ILE B CA 1
ATOM 3963 C C . ILE B 1 227 ? 6.77 -5.652 7.336 1 98.81 227 ILE B C 1
ATOM 3965 O O . ILE B 1 227 ? 6.215 -6.629 6.828 1 98.81 227 ILE B O 1
ATOM 3969 N N . PRO B 1 228 ? 6.672 -5.41 8.625 1 98.75 228 PRO B N 1
ATOM 3970 C CA . PRO B 1 228 ? 5.918 -6.305 9.508 1 98.75 228 PRO B CA 1
ATOM 3971 C C . PRO B 1 228 ? 4.414 -6.027 9.477 1 98.75 228 PRO B C 1
ATOM 3973 O O . PRO B 1 228 ? 3.82 -5.723 10.516 1 98.75 228 PRO B O 1
ATOM 3976 N N . VAL B 1 229 ? 3.836 -6.246 8.336 1 98.19 229 VAL B N 1
ATOM 3977 C CA . VAL B 1 229 ? 2.396 -6.043 8.195 1 98.19 229 VAL B CA 1
ATOM 3978 C C . VAL B 1 229 ? 1.646 -7.113 8.984 1 98.19 229 VAL B C 1
ATOM 3980 O O . VAL B 1 229 ? 1.986 -8.297 8.922 1 98.19 229 VAL B O 1
ATOM 3983 N N . GLY B 1 230 ? 0.662 -6.707 9.742 1 96.25 230 GLY B N 1
ATOM 3984 C CA . GLY B 1 230 ? -0.23 -7.629 10.422 1 96.25 230 GLY B CA 1
ATOM 3985 C C . GLY B 1 230 ? 0.171 -7.891 11.867 1 96.25 230 GLY B C 1
ATOM 3986 O O . GLY B 1 230 ? -0.688 -8.039 12.734 1 96.25 230 GLY B O 1
ATOM 3987 N N . GLN B 1 231 ? 1.498 -7.988 12.055 1 97.06 231 GLN B N 1
ATOM 3988 C CA . GLN B 1 231 ? 1.96 -8.219 13.422 1 97.06 231 GLN B CA 1
ATOM 3989 C C . GLN B 1 231 ? 3.445 -7.895 13.562 1 97.06 231 GLN B C 1
ATOM 3991 O O . GLN B 1 231 ? 4.195 -7.953 12.586 1 97.06 231 GLN B O 1
ATOM 3996 N N . ARG B 1 232 ? 3.752 -7.57 14.781 1 98 232 ARG B N 1
ATOM 3997 C CA . ARG B 1 232 ? 5.145 -7.328 15.148 1 98 232 ARG B CA 1
ATOM 3998 C C . ARG B 1 232 ? 5.98 -8.594 14.992 1 98 232 ARG B C 1
ATOM 4000 O O . ARG B 1 232 ? 5.523 -9.688 15.328 1 98 232 ARG B O 1
ATOM 4007 N N . CYS B 1 233 ? 7.164 -8.484 14.406 1 98.62 233 CYS B N 1
ATOM 4008 C CA . CYS B 1 233 ? 8.164 -9.547 14.406 1 98.62 233 CYS B CA 1
ATOM 4009 C C . CYS B 1 233 ? 9.227 -9.289 15.469 1 98.62 233 CYS B C 1
ATOM 4011 O O . CYS B 1 233 ? 10.039 -8.367 15.336 1 98.62 233 CYS B O 1
ATOM 4013 N N . ALA B 1 234 ? 9.312 -10.078 16.453 1 98.31 234 ALA B N 1
ATOM 4014 C CA . ALA B 1 234 ? 10.117 -9.812 17.641 1 98.31 234 ALA B CA 1
ATOM 4015 C C . ALA B 1 234 ? 11.594 -10.086 17.375 1 98.31 234 ALA B C 1
ATOM 4017 O O . ALA B 1 234 ? 12.461 -9.453 17.969 1 98.31 234 ALA B O 1
ATOM 4018 N N . HIS B 1 235 ? 11.836 -11.07 16.531 1 98.44 235 HIS B N 1
ATOM 4019 C CA . HIS B 1 235 ? 13.211 -11.516 16.312 1 98.44 235 HIS B CA 1
ATOM 4020 C C . HIS B 1 235 ? 13.516 -11.602 14.812 1 98.44 235 HIS B C 1
ATOM 4022 O O . HIS B 1 235 ? 13.195 -12.609 14.164 1 98.44 235 HIS B O 1
ATOM 4028 N N . VAL B 1 236 ? 14.203 -10.562 14.281 1 98.81 236 VAL B N 1
ATOM 4029 C CA . VAL B 1 236 ? 14.562 -10.547 12.867 1 98.81 236 VAL B CA 1
ATOM 4030 C C . VAL B 1 236 ? 16.078 -10.383 12.711 1 98.81 236 VAL B C 1
ATOM 4032 O O . VAL B 1 236 ? 16.688 -9.539 13.383 1 98.81 236 VAL B O 1
ATOM 4035 N N . SER B 1 237 ? 16.703 -11.172 11.953 1 98.88 237 SER B N 1
ATOM 4036 C CA . SER B 1 237 ? 18.109 -11.07 11.594 1 98.88 237 SER B CA 1
ATOM 4037 C C . SER B 1 237 ? 18.297 -11.094 10.078 1 98.88 237 SER B C 1
ATOM 4039 O O . SER B 1 237 ? 17.625 -11.859 9.383 1 98.88 237 SER B O 1
ATOM 4041 N N . THR B 1 238 ? 19.156 -10.25 9.57 1 98.88 238 THR B N 1
ATOM 4042 C CA . THR B 1 238 ? 19.375 -10.219 8.133 1 98.88 238 THR B CA 1
ATOM 4043 C C . THR B 1 238 ? 20.875 -10.156 7.824 1 98.88 238 THR B C 1
ATOM 4045 O O . THR B 1 238 ? 21.672 -9.766 8.68 1 98.88 238 THR B O 1
ATOM 4048 N N . THR B 1 239 ? 21.266 -10.578 6.699 1 98.81 239 THR B N 1
ATOM 4049 C CA . THR B 1 239 ? 22.562 -10.336 6.086 1 98.81 239 THR B CA 1
ATOM 4050 C C . THR B 1 239 ? 22.406 -9.859 4.645 1 98.81 239 THR B C 1
ATOM 4052 O O . THR B 1 239 ? 21.328 -9.984 4.062 1 98.81 239 THR B O 1
ATOM 4055 N N . GLY B 1 240 ? 23.438 -9.227 4.125 1 98.81 240 GLY B N 1
ATOM 4056 C CA . GLY B 1 240 ? 23.453 -8.836 2.725 1 98.81 240 GLY B CA 1
ATOM 4057 C C . GLY B 1 240 ? 22.828 -7.473 2.475 1 98.81 240 GLY B C 1
ATOM 4058 O O . GLY B 1 240 ? 22.641 -7.078 1.323 1 98.81 240 GLY B O 1
ATOM 4059 N N . LEU B 1 241 ? 22.516 -6.758 3.482 1 98.56 241 LEU B N 1
ATOM 4060 C CA . LEU B 1 241 ? 21.906 -5.438 3.379 1 98.56 241 LEU B CA 1
ATOM 4061 C C . LEU B 1 241 ? 22.844 -4.367 3.941 1 98.56 241 LEU B C 1
ATOM 4063 O O . LEU B 1 241 ? 23.719 -4.664 4.758 1 98.56 241 LEU B O 1
ATOM 4067 N N . LYS B 1 242 ? 22.609 -3.154 3.408 1 97.38 242 LYS B N 1
ATOM 4068 C CA . LYS B 1 242 ? 23.375 -2.031 3.957 1 97.38 242 LYS B CA 1
ATOM 4069 C C . LYS B 1 242 ? 23.094 -1.856 5.445 1 97.38 242 LYS B C 1
ATOM 4071 O O . LYS B 1 242 ? 24.016 -1.621 6.234 1 97.38 242 LYS B O 1
ATOM 4076 N N . TRP B 1 243 ? 21.828 -1.931 5.855 1 96.69 243 TRP B N 1
ATOM 4077 C CA . TRP B 1 243 ? 21.422 -1.889 7.258 1 96.69 243 TRP B CA 1
ATOM 4078 C C . TRP B 1 243 ? 20.859 -3.232 7.703 1 96.69 243 TRP B C 1
ATOM 4080 O O . TRP B 1 243 ? 19.641 -3.453 7.648 1 96.69 243 TRP B O 1
ATOM 4090 N N . ASN B 1 244 ? 21.734 -4.109 8.195 1 98.38 244 ASN 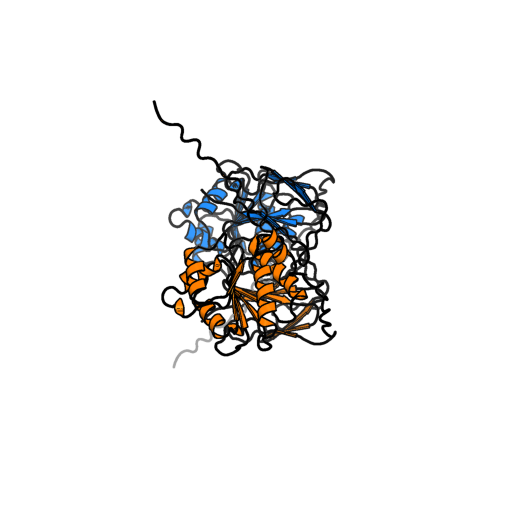B N 1
ATOM 4091 C CA . ASN B 1 244 ? 21.344 -5.43 8.688 1 98.38 244 ASN B CA 1
ATOM 4092 C C . ASN B 1 244 ? 20.734 -5.355 10.078 1 98.38 244 ASN B C 1
ATOM 4094 O O . ASN B 1 244 ? 21.062 -4.461 10.859 1 98.38 244 ASN B O 1
ATOM 4098 N N . LEU B 1 245 ? 19.812 -6.242 10.25 1 98.31 245 LEU B N 1
ATOM 4099 C CA . LEU B 1 245 ? 19.219 -6.434 11.57 1 98.31 245 LEU B CA 1
ATOM 4100 C C . LEU B 1 245 ? 19.844 -7.613 12.297 1 98.31 245 LEU B C 1
ATOM 4102 O O . LEU B 1 245 ? 20.156 -8.633 11.68 1 98.31 245 LEU B O 1
ATOM 4106 N N . LYS B 1 246 ? 20.078 -7.492 13.555 1 98.44 246 LYS B N 1
ATOM 4107 C CA . LYS B 1 246 ? 20.594 -8.57 14.406 1 98.44 246 LYS B CA 1
ATOM 4108 C C . LYS B 1 246 ? 19.641 -8.859 15.555 1 98.44 246 LYS B C 1
ATOM 4110 O O . LYS B 1 246 ? 19.734 -8.242 16.625 1 98.44 246 LYS B O 1
ATOM 4115 N N . ASP B 1 247 ? 18.859 -9.82 15.375 1 98.31 247 ASP B N 1
ATOM 4116 C CA . ASP B 1 247 ? 17.859 -10.234 16.359 1 98.31 247 ASP B CA 1
ATOM 4117 C C . ASP B 1 247 ? 17.078 -9.031 16.891 1 98.31 247 ASP B C 1
ATOM 4119 O O . ASP B 1 247 ? 17 -8.836 18.094 1 98.31 247 ASP B O 1
ATOM 4123 N N . GLN B 1 248 ? 16.531 -8.273 16.062 1 98.06 248 GLN B N 1
ATOM 4124 C CA . GLN B 1 248 ? 15.828 -7.035 16.391 1 98.06 248 GLN B CA 1
ATOM 4125 C C . GLN B 1 248 ? 14.344 -7.133 16.047 1 98.06 248 GLN B C 1
ATOM 4127 O O . GLN B 1 248 ? 13.953 -7.938 15.203 1 98.06 248 GLN B O 1
ATOM 4132 N N . ALA B 1 249 ? 13.641 -6.336 16.719 1 98.31 249 ALA B N 1
ATOM 4133 C CA . ALA B 1 249 ? 12.203 -6.324 16.469 1 98.31 249 ALA B CA 1
ATOM 4134 C C . ALA B 1 249 ? 11.852 -5.379 15.328 1 98.31 249 ALA B C 1
ATOM 4136 O O . ALA B 1 249 ? 12.469 -4.324 15.18 1 98.31 249 ALA B O 1
ATOM 4137 N N . LEU B 1 250 ? 10.961 -5.789 14.531 1 98.56 250 LEU B N 1
ATOM 4138 C CA . LEU B 1 250 ? 10.297 -4.934 13.555 1 98.56 250 LEU B CA 1
ATOM 4139 C C . LEU B 1 250 ? 8.812 -4.781 13.883 1 98.56 250 LEU B C 1
ATOM 4141 O O . LEU B 1 250 ? 8.141 -5.762 14.195 1 98.56 250 LEU B O 1
ATOM 4145 N N . GLY B 1 251 ? 8.336 -3.527 13.891 1 98.44 251 GLY B N 1
ATOM 4146 C CA . GLY B 1 251 ? 6.938 -3.238 14.148 1 98.44 251 GLY B CA 1
ATOM 4147 C C . GLY B 1 251 ? 6.559 -1.801 13.844 1 98.44 251 GLY B C 1
ATOM 4148 O O . GLY B 1 251 ? 7.371 -0.89 14.023 1 98.44 251 GLY B O 1
ATOM 4149 N N . PHE B 1 252 ? 5.344 -1.624 13.383 1 98.12 252 PHE B N 1
ATOM 4150 C CA . PHE B 1 252 ? 4.852 -0.261 13.219 1 98.12 252 PHE B CA 1
ATOM 4151 C C . PHE B 1 252 ? 4.809 0.462 14.555 1 98.12 252 PHE B C 1
ATOM 4153 O O . PHE B 1 252 ? 4.324 -0.087 15.547 1 98.12 252 PHE B O 1
ATOM 4160 N N . GLY B 1 253 ? 5.254 1.69 14.594 1 94.62 253 GLY B N 1
ATOM 4161 C CA . GLY B 1 253 ? 5.418 2.426 15.836 1 94.62 253 GLY B CA 1
ATOM 4162 C C . GLY B 1 253 ? 6.77 2.203 16.484 1 94.62 253 GLY B C 1
ATOM 4163 O O . GLY B 1 253 ? 7.094 2.842 17.484 1 94.62 253 GLY B O 1
ATOM 4164 N N . GLU B 1 254 ? 7.531 1.303 15.953 1 94.5 254 GLU B N 1
ATOM 4165 C CA . GLU B 1 254 ? 8.898 0.999 16.375 1 94.5 254 GLU B CA 1
ATOM 4166 C C . GLU B 1 254 ? 9.875 1.14 15.219 1 94.5 254 GLU B C 1
ATOM 4168 O O . GLU B 1 254 ? 10.156 2.252 14.766 1 94.5 254 GLU B O 1
ATOM 4173 N N . LEU B 1 255 ? 10.242 0.044 14.664 1 94.38 255 LEU B N 1
ATOM 4174 C CA . LEU B 1 255 ? 11.133 0.057 13.508 1 94.38 255 LEU B CA 1
ATOM 4175 C C . LEU B 1 255 ? 10.523 -0.715 12.344 1 94.38 255 LEU B C 1
ATOM 4177 O O . LEU B 1 255 ? 10.047 -1.839 12.523 1 94.38 255 LEU B O 1
ATOM 4181 N N . VAL B 1 256 ? 10.438 -0.063 11.211 1 96.62 256 VAL B N 1
ATOM 4182 C CA . VAL B 1 256 ? 10.117 -0.708 9.945 1 96.62 256 VAL B CA 1
ATOM 4183 C C . VAL B 1 256 ? 11.266 -0.499 8.953 1 96.62 256 VAL B C 1
ATOM 4185 O O . VAL B 1 256 ? 11.703 0.633 8.734 1 96.62 256 VAL B O 1
ATOM 4188 N N . SER B 1 257 ? 11.805 -1.519 8.391 1 96.81 257 SER B N 1
ATOM 4189 C CA . SER B 1 257 ? 12.945 -1.405 7.492 1 96.81 257 SER B CA 1
ATOM 4190 C C . SER B 1 257 ? 12.508 -0.988 6.094 1 96.81 257 SER B C 1
ATOM 4192 O O . SER B 1 257 ? 12.07 -1.824 5.297 1 96.81 257 SER B O 1
ATOM 4194 N N . THR B 1 258 ? 12.586 0.247 5.777 1 95.75 258 THR B N 1
ATOM 4195 C CA . THR B 1 258 ? 12.312 0.779 4.449 1 95.75 258 THR B CA 1
ATOM 4196 C C . THR B 1 258 ? 13.531 1.5 3.889 1 95.75 258 THR B C 1
ATOM 4198 O O . THR B 1 258 ? 14.461 1.83 4.629 1 95.75 258 THR B O 1
ATOM 4201 N N . SER B 1 259 ? 13.539 1.688 2.625 1 93.19 259 SER B N 1
ATOM 4202 C CA . SER B 1 259 ? 14.625 2.377 1.936 1 93.19 259 SER B CA 1
ATOM 4203 C C . SER B 1 259 ? 15.969 1.718 2.225 1 93.19 259 SER B C 1
ATOM 4205 O O . SER B 1 259 ? 16.984 2.402 2.381 1 93.19 259 SER B O 1
ATOM 4207 N N . ASN B 1 260 ? 15.938 0.379 2.508 1 96.38 260 ASN B N 1
ATOM 4208 C CA . ASN B 1 260 ? 17.172 -0.394 2.596 1 96.38 260 ASN B CA 1
ATOM 4209 C C . ASN B 1 260 ? 17.75 -0.692 1.215 1 96.38 260 ASN B C 1
ATOM 4211 O O . ASN B 1 260 ? 17.172 -0.31 0.199 1 96.38 260 ASN B O 1
ATOM 4215 N N . THR B 1 261 ? 18.969 -1.185 1.186 1 97.25 261 THR B N 1
ATOM 4216 C CA . THR B 1 261 ? 19.562 -1.589 -0.083 1 97.25 261 THR B CA 1
ATOM 4217 C C . THR B 1 261 ? 20.531 -2.76 0.12 1 97.25 261 THR B C 1
ATOM 4219 O O . THR B 1 261 ? 20.641 -3.291 1.226 1 97.25 261 THR B O 1
ATOM 4222 N N . TYR B 1 262 ? 21.172 -3.162 -0.98 1 98.38 262 TYR B N 1
ATOM 4223 C CA . TYR B 1 262 ? 21.906 -4.422 -1.005 1 98.38 262 TYR B CA 1
ATOM 4224 C C . TYR B 1 262 ? 23.406 -4.184 -0.86 1 98.38 262 TYR B C 1
ATOM 4226 O O . TYR B 1 262 ? 23.938 -3.215 -1.401 1 98.38 262 TYR B O 1
ATOM 4234 N N . THR B 1 263 ? 24.094 -5.016 -0.159 1 98.38 263 THR B N 1
ATOM 4235 C CA . THR B 1 263 ? 25.547 -5.039 -0.148 1 98.38 263 THR B CA 1
ATOM 4236 C C . THR B 1 263 ? 26.078 -6.309 -0.816 1 98.38 263 THR B C 1
ATOM 4238 O O . THR B 1 263 ? 27.25 -6.395 -1.15 1 98.38 263 THR B O 1
ATOM 4241 N N . ASP B 1 264 ? 25.172 -7.328 -1.005 1 98.12 264 ASP B N 1
ATOM 4242 C CA . ASP B 1 264 ? 25.5 -8.633 -1.577 1 98.12 264 ASP B CA 1
ATOM 4243 C C . ASP B 1 264 ? 24.453 -9.062 -2.602 1 98.12 264 ASP B C 1
ATOM 4245 O O . ASP B 1 264 ? 23.406 -8.422 -2.736 1 98.12 264 ASP B O 1
ATOM 4249 N N . ASP B 1 265 ? 24.812 -10.18 -3.279 1 97.81 265 ASP B N 1
ATOM 4250 C CA . ASP B 1 265 ? 23.906 -10.727 -4.289 1 97.81 265 ASP B CA 1
ATOM 4251 C C . ASP B 1 265 ? 22.844 -11.617 -3.652 1 97.81 265 ASP B C 1
ATOM 4253 O O . ASP B 1 265 ? 21.953 -12.117 -4.34 1 97.81 265 ASP B O 1
ATOM 4257 N N . GLN B 1 266 ? 23.031 -11.742 -2.414 1 98.31 266 GLN B N 1
ATOM 4258 C CA . GLN B 1 266 ? 22.094 -12.555 -1.638 1 98.31 266 GLN B CA 1
ATOM 4259 C C . GLN B 1 266 ? 21.734 -11.867 -0.32 1 98.31 266 GLN B C 1
ATOM 4261 O O . GLN B 1 266 ? 22.594 -11.25 0.318 1 98.31 266 GLN B O 1
ATOM 4266 N N . VAL B 1 267 ? 20.453 -11.984 -0.013 1 98.81 267 VAL B N 1
ATOM 4267 C CA . VAL B 1 267 ? 19.969 -11.5 1.271 1 98.81 267 VAL B CA 1
ATOM 4268 C C . VAL B 1 267 ? 19.406 -12.664 2.082 1 98.81 267 VAL B C 1
ATOM 4270 O O . VAL B 1 267 ? 18.625 -13.469 1.562 1 98.81 267 VAL B O 1
ATOM 4273 N N . THR B 1 268 ? 19.828 -12.82 3.297 1 98.88 268 THR B N 1
ATOM 4274 C CA . THR B 1 268 ? 19.188 -13.781 4.184 1 98.88 268 THR B CA 1
ATOM 4275 C C . THR B 1 268 ? 18.297 -13.078 5.203 1 98.88 268 THR B C 1
ATOM 4277 O O . THR B 1 268 ? 18.656 -12.016 5.715 1 98.88 268 THR B O 1
ATOM 4280 N N . VAL B 1 269 ? 17.172 -13.625 5.465 1 98.88 269 VAL B N 1
ATOM 4281 C CA . VAL B 1 269 ? 16.219 -13.109 6.453 1 98.88 269 VAL B CA 1
ATOM 4282 C C . VAL B 1 269 ? 15.766 -14.234 7.375 1 98.88 269 VAL B C 1
ATOM 4284 O O . VAL B 1 269 ? 15.305 -15.281 6.91 1 98.88 269 VAL B O 1
ATOM 4287 N N . GLU B 1 270 ? 15.961 -14.078 8.594 1 98.81 270 GLU B N 1
ATOM 4288 C CA . GLU B 1 270 ? 15.367 -14.93 9.625 1 98.81 270 GLU B CA 1
ATOM 4289 C C . GLU B 1 270 ? 14.297 -14.188 10.414 1 98.81 270 GLU B C 1
ATOM 4291 O O . GLU B 1 270 ? 14.539 -13.086 10.906 1 98.81 270 GLU B O 1
ATOM 4296 N N . THR B 1 271 ? 13.125 -14.734 10.516 1 98.62 271 THR B N 1
ATOM 4297 C CA . THR B 1 271 ? 12.031 -14.055 11.195 1 98.62 271 THR B CA 1
ATOM 4298 C C . THR B 1 271 ? 11.172 -15.055 11.969 1 98.62 271 THR B C 1
ATOM 4300 O O . THR B 1 271 ? 11.109 -16.234 11.617 1 98.62 271 THR B O 1
ATOM 4303 N N . ASP B 1 272 ? 10.516 -14.609 13.008 1 98.44 272 ASP B N 1
ATOM 4304 C CA . ASP B 1 272 ? 9.727 -15.492 13.867 1 98.44 272 ASP B CA 1
ATOM 4305 C C . ASP B 1 272 ? 8.25 -15.461 13.477 1 98.44 272 ASP B C 1
ATOM 4307 O O . ASP B 1 272 ? 7.477 -16.312 13.898 1 98.44 272 ASP B O 1
ATOM 4311 N N . HIS B 1 273 ? 7.781 -14.461 12.688 1 98 273 HIS B N 1
ATOM 4312 C CA . HIS B 1 273 ? 6.434 -14.328 12.141 1 98 273 HIS B CA 1
ATOM 4313 C C . HIS B 1 273 ? 6.477 -13.961 10.664 1 98 273 HIS B C 1
ATOM 4315 O O . HIS B 1 273 ? 7.516 -13.531 10.148 1 98 273 HIS B O 1
ATOM 4321 N N . PRO B 1 274 ? 5.336 -14.164 9.938 1 98.38 274 PRO B N 1
ATOM 4322 C CA . PRO B 1 274 ? 5.34 -13.742 8.531 1 98.38 274 PRO B CA 1
ATOM 4323 C C . PRO B 1 274 ? 5.777 -12.289 8.352 1 98.38 274 PRO B C 1
ATOM 4325 O O . PRO B 1 274 ? 5.414 -11.43 9.164 1 98.38 274 PRO B O 1
ATOM 4328 N N . LEU B 1 275 ? 6.613 -12.086 7.387 1 98.88 275 LEU B N 1
ATOM 4329 C CA . LEU B 1 275 ? 7.238 -10.789 7.168 1 98.88 275 LEU B CA 1
ATOM 4330 C C . LEU B 1 275 ? 7.258 -10.438 5.684 1 98.88 275 LEU B C 1
ATOM 4332 O O . LEU B 1 275 ? 7.762 -11.211 4.863 1 98.88 275 LEU B O 1
ATOM 4336 N N . LEU B 1 276 ? 6.695 -9.297 5.344 1 98.88 276 LEU B N 1
ATOM 4337 C CA . LEU B 1 276 ? 6.605 -8.891 3.943 1 98.88 276 LEU B CA 1
ATOM 4338 C C . LEU B 1 276 ? 7.949 -8.383 3.434 1 98.88 276 LEU B C 1
ATOM 4340 O O . LEU B 1 276 ? 8.516 -7.449 3.998 1 98.88 276 LEU B O 1
ATOM 4344 N N . TRP B 1 277 ? 8.469 -9.008 2.422 1 98.88 277 TRP B N 1
ATOM 4345 C CA . TRP B 1 277 ? 9.617 -8.531 1.66 1 98.88 277 TRP B CA 1
ATOM 4346 C C . TRP B 1 277 ? 9.172 -7.723 0.446 1 98.88 277 TRP B C 1
ATOM 4348 O O . TRP B 1 277 ? 8.258 -8.133 -0.276 1 98.88 277 TRP B O 1
ATOM 4358 N N . THR B 1 278 ? 9.742 -6.578 0.229 1 98.81 278 THR B N 1
ATOM 4359 C CA . THR B 1 278 ? 9.477 -5.812 -0.983 1 98.81 278 THR B CA 1
ATOM 4360 C C . THR B 1 278 ? 10.773 -5.266 -1.57 1 98.81 278 THR B C 1
ATOM 4362 O O . THR B 1 278 ? 11.734 -5.008 -0.839 1 98.81 278 THR B O 1
ATOM 4365 N N . MET B 1 279 ? 10.781 -5.109 -2.873 1 98.75 279 MET B N 1
ATOM 4366 C CA . MET B 1 279 ? 11.969 -4.637 -3.58 1 98.75 279 MET B CA 1
ATOM 4367 C C . MET B 1 279 ? 11.586 -3.943 -4.883 1 98.75 279 MET B C 1
ATOM 4369 O O . MET B 1 279 ? 10.492 -4.156 -5.406 1 98.75 279 MET B O 1
ATOM 4373 N N . GLY B 1 280 ? 12.484 -3.139 -5.328 1 98.19 280 GLY B N 1
ATOM 4374 C CA . GLY B 1 280 ? 12.266 -2.5 -6.613 1 98.19 280 GLY B CA 1
ATOM 4375 C C . GLY B 1 280 ? 12.82 -3.301 -7.781 1 98.19 280 GLY B C 1
ATOM 4376 O O . GLY B 1 280 ? 13.758 -4.078 -7.613 1 98.19 280 GLY B O 1
ATOM 4377 N N . TYR B 1 281 ? 12.203 -3.154 -8.914 1 97.5 281 TYR B N 1
ATOM 4378 C CA . TYR B 1 281 ? 12.758 -3.719 -10.141 1 97.5 281 TYR B CA 1
ATOM 4379 C C . TYR B 1 281 ? 12.734 -2.697 -11.273 1 97.5 281 TYR B C 1
ATOM 4381 O O . TYR B 1 281 ? 11.961 -1.735 -11.234 1 97.5 281 TYR B O 1
ATOM 4389 N N . ARG B 1 282 ? 13.586 -2.805 -12.211 1 94.56 282 ARG B N 1
ATOM 4390 C CA . ARG B 1 282 ? 13.641 -2.018 -13.438 1 94.56 282 ARG B CA 1
ATOM 4391 C C . ARG B 1 282 ? 13.641 -2.922 -14.664 1 94.56 282 ARG B C 1
ATOM 4393 O O . ARG B 1 282 ? 14.469 -3.828 -14.781 1 94.56 282 ARG B O 1
ATOM 4400 N N . LEU B 1 283 ? 12.602 -2.648 -15.477 1 86.06 283 LEU B N 1
ATOM 4401 C CA . LEU B 1 283 ? 12.602 -3.42 -16.719 1 86.06 283 LEU B CA 1
ATOM 4402 C C . LEU B 1 283 ? 13.445 -2.734 -17.781 1 86.06 283 LEU B C 1
ATOM 4404 O O . LEU B 1 283 ? 13.453 -1.506 -17.875 1 86.06 283 LEU B O 1
ATOM 4408 N N . LYS B 1 284 ? 14.547 -3.416 -18.406 1 66.38 284 LYS B N 1
ATOM 4409 C CA . LYS B 1 284 ? 15.398 -2.887 -19.469 1 66.38 284 LYS B CA 1
ATOM 4410 C C . LYS B 1 284 ? 14.602 -2.664 -20.75 1 66.38 284 LYS B C 1
ATOM 4412 O O . LYS B 1 284 ? 13.648 -3.387 -21.031 1 66.38 284 LYS B O 1
#

Solvent-accessible surface area (backbone atoms only — not comparable to full-atom values): 31172 Å² total; per-residue (Å²): 138,83,83,80,78,76,79,79,80,76,81,79,80,75,80,74,63,71,72,61,58,77,74,56,74,79,62,72,67,77,75,72,72,68,70,75,74,70,63,87,85,62,71,43,78,43,54,88,63,41,55,70,38,88,80,68,43,64,27,26,32,35,36,36,34,70,37,85,63,56,55,70,60,52,54,41,42,53,74,22,35,75,42,36,37,28,26,31,32,15,52,53,40,51,44,61,53,40,52,91,50,33,84,79,66,67,52,56,30,38,32,25,65,49,82,68,30,53,66,69,56,53,52,54,41,50,74,70,69,31,44,73,44,82,38,79,91,63,102,58,52,58,64,48,53,44,50,54,50,51,50,62,74,40,61,83,40,77,62,54,59,34,37,40,32,31,33,55,58,58,70,53,59,46,55,34,52,47,51,53,35,36,48,43,48,38,65,77,73,44,91,56,54,56,35,41,43,31,75,50,25,33,34,34,67,39,65,54,41,42,35,38,38,49,62,68,84,80,35,65,43,84,34,28,25,46,41,26,47,40,29,59,23,67,41,26,32,40,45,34,37,70,76,56,39,75,64,33,57,32,19,62,66,72,40,65,50,45,80,32,35,69,73,44,54,43,33,37,41,33,29,72,37,60,34,34,39,36,34,30,43,51,87,132,136,80,84,80,80,76,78,80,79,75,81,78,80,73,82,73,63,71,72,61,60,77,73,56,74,79,62,73,68,76,73,72,71,67,69,75,72,71,66,87,84,62,71,42,79,45,54,86,64,40,55,70,38,89,81,68,42,64,27,27,33,35,36,35,33,67,38,84,65,56,55,68,60,52,53,42,42,53,75,22,35,75,42,35,36,29,26,32,31,16,51,53,39,50,44,61,53,40,52,93,51,32,85,78,66,68,53,57,28,38,33,26,64,48,81,69,32,54,65,68,56,54,51,55,40,49,74,70,69,31,45,75,46,81,39,80,89,62,102,60,53,58,65,48,53,43,50,53,50,50,50,61,73,40,60,83,39,77,64,54,59,35,37,40,33,32,33,56,57,60,69,54,59,45,56,35,53,46,50,52,34,36,48,44,47,38,64,77,73,44,91,55,54,55,36,40,42,31,76,51,25,34,35,35,66,39,65,53,41,43,35,37,38,48,64,68,82,80,35,64,41,83,33,28,25,47,42,28,58,25,29,60,25,67,41,25,31,40,44,35,36,71,76,56,40,75,65,34,58,32,19,60,63,71,40,66,50,45,81,32,34,68,72,45,54,44,32,38,42,33,31,72,37,58,34,34,38,36,34,32,43,52,86,132